Protein AF-A0A1E7IPR7-F1 (afdb_monomer)

Structure (mmCIF, N/CA/C/O backbone):
data_AF-A0A1E7IPR7-F1
#
_entry.id   AF-A0A1E7IPR7-F1
#
loop_
_atom_site.group_PDB
_atom_site.id
_atom_site.type_symbol
_atom_site.label_atom_id
_atom_site.label_alt_id
_atom_site.label_comp_id
_atom_site.label_asym_id
_atom_site.label_entity_id
_atom_site.label_seq_id
_atom_site.pdbx_PDB_ins_code
_atom_site.Cartn_x
_atom_site.Cartn_y
_atom_site.Cartn_z
_atom_site.occupancy
_atom_site.B_iso_or_equiv
_atom_site.auth_seq_id
_atom_site.auth_comp_id
_atom_site.auth_asym_id
_atom_site.auth_atom_id
_atom_site.pdbx_PDB_model_num
ATOM 1 N N . MET A 1 1 ? -16.892 39.014 16.960 1.00 65.69 1 MET A N 1
ATOM 2 C CA . MET A 1 1 ? -17.198 37.972 15.958 1.00 65.69 1 MET A CA 1
ATOM 3 C C . MET A 1 1 ? -18.527 38.334 15.317 1.00 65.69 1 MET A C 1
ATOM 5 O O . MET A 1 1 ? -19.506 38.449 16.044 1.00 65.69 1 MET A O 1
ATOM 9 N N . VAL A 1 2 ? -18.553 38.626 14.016 1.00 65.31 2 VAL A N 1
ATOM 10 C CA . VAL A 1 2 ? -19.806 38.917 13.301 1.00 65.31 2 VAL A CA 1
ATOM 11 C C . VAL A 1 2 ? -20.315 37.590 12.763 1.00 65.31 2 VAL A C 1
ATOM 13 O O . VAL A 1 2 ? -19.722 37.024 11.855 1.00 65.31 2 VAL A O 1
ATOM 16 N N . MET A 1 3 ? -21.363 37.053 13.383 1.00 77.88 3 MET A N 1
ATOM 17 C CA . MET A 1 3 ? -21.917 35.766 12.975 1.00 77.88 3 MET A CA 1
ATOM 18 C C . MET A 1 3 ? -22.924 35.971 11.846 1.00 77.88 3 MET A C 1
ATOM 20 O O . MET A 1 3 ? -23.847 36.778 11.974 1.00 77.88 3 MET A O 1
ATOM 24 N N . ASP A 1 4 ? -22.769 35.212 10.764 1.00 82.50 4 ASP A N 1
ATOM 25 C CA . ASP A 1 4 ? -23.758 35.172 9.694 1.00 82.50 4 ASP A CA 1
ATOM 26 C C . ASP A 1 4 ? -25.122 34.681 10.242 1.00 82.50 4 ASP A C 1
ATOM 28 O O . ASP A 1 4 ? -25.177 33.633 10.905 1.00 82.50 4 ASP A O 1
ATOM 32 N N . PRO A 1 5 ? -26.234 35.407 9.999 1.00 86.31 5 PRO A N 1
ATOM 33 C CA . PRO A 1 5 ? -27.552 35.034 10.511 1.00 86.31 5 PRO A CA 1
ATOM 34 C C . PRO A 1 5 ? -28.025 33.644 10.069 1.00 86.31 5 PRO A C 1
ATOM 36 O O . PRO A 1 5 ? -28.728 32.972 10.827 1.00 86.31 5 PRO A O 1
ATOM 39 N N . VAL A 1 6 ? -27.641 33.181 8.874 1.00 86.56 6 VAL A N 1
ATOM 40 C CA . VAL A 1 6 ? -28.023 31.855 8.368 1.00 86.56 6 VAL A CA 1
ATOM 41 C C . VAL A 1 6 ? -27.308 30.771 9.164 1.00 86.56 6 VAL A C 1
ATOM 43 O O . VAL A 1 6 ? -27.950 29.815 9.607 1.00 86.56 6 VAL A O 1
ATOM 46 N N . THR A 1 7 ? -26.009 30.929 9.410 1.00 84.62 7 THR A N 1
ATOM 47 C CA . THR A 1 7 ? -25.239 29.980 10.229 1.00 84.62 7 THR A CA 1
ATOM 48 C C . THR A 1 7 ? -25.727 29.968 11.678 1.00 84.62 7 THR A C 1
ATOM 50 O O . THR A 1 7 ? -25.855 28.895 12.269 1.00 84.62 7 THR A O 1
ATOM 53 N N . MET A 1 8 ? -26.090 31.129 12.238 1.00 86.25 8 MET A N 1
ATOM 54 C CA . MET A 1 8 ? -26.680 31.207 13.581 1.00 86.25 8 MET A CA 1
ATOM 55 C C . MET A 1 8 ? -28.024 30.491 13.700 1.00 86.25 8 MET A C 1
ATOM 57 O O . MET A 1 8 ? -28.268 29.840 14.721 1.00 86.25 8 MET A O 1
ATOM 61 N N . ASN A 1 9 ? -28.894 30.632 12.697 1.00 88.44 9 ASN A N 1
ATOM 62 C CA . ASN A 1 9 ? -30.195 29.968 12.686 1.00 88.44 9 ASN A CA 1
ATOM 63 C C . ASN A 1 9 ? -30.024 28.455 12.560 1.00 88.44 9 ASN A C 1
ATOM 65 O O . ASN A 1 9 ? -30.571 27.728 13.377 1.00 88.44 9 ASN A O 1
ATOM 69 N N . LYS A 1 10 ? -29.158 27.981 11.656 1.00 88.62 10 LYS A N 1
ATOM 70 C CA . LYS A 1 10 ? -28.860 26.545 11.530 1.00 88.62 10 LYS A CA 1
ATOM 71 C C . LYS A 1 10 ? -28.293 25.945 12.814 1.00 88.62 10 LYS A C 1
ATOM 73 O O . LYS A 1 10 ? -28.780 24.919 13.268 1.00 88.62 10 LYS A O 1
ATOM 78 N N . ALA A 1 11 ? -27.313 26.605 13.434 1.00 89.12 11 ALA A N 1
ATOM 79 C CA . ALA A 1 11 ? -26.755 26.145 14.705 1.00 89.12 11 ALA A CA 1
ATOM 80 C C . ALA A 1 11 ? -27.813 26.095 15.823 1.00 89.12 11 ALA A C 1
ATOM 82 O O . ALA A 1 11 ? -27.733 25.250 16.708 1.00 89.12 11 ALA A O 1
ATOM 83 N N . ARG A 1 12 ? -28.808 26.996 15.793 1.00 89.19 12 ARG A N 1
ATOM 84 C CA . ARG A 1 12 ? -29.930 26.991 16.742 1.00 89.19 12 ARG A CA 1
ATOM 85 C C . ARG A 1 12 ? -30.899 25.846 16.464 1.00 89.19 12 ARG A C 1
ATOM 87 O O . ARG A 1 12 ? -31.301 25.164 17.399 1.00 89.19 12 ARG A O 1
ATOM 94 N N . ASP A 1 13 ? -31.266 25.657 15.205 1.00 90.94 13 ASP A N 1
ATOM 95 C CA . ASP A 1 13 ? -32.240 24.648 14.793 1.00 90.94 13 ASP A CA 1
ATOM 96 C C . ASP A 1 13 ? -31.689 23.225 15.015 1.00 90.94 13 ASP A C 1
ATOM 98 O O . ASP A 1 13 ? -32.444 22.306 15.317 1.00 90.94 13 ASP A O 1
ATOM 102 N N . GLU A 1 14 ? -30.365 23.063 14.960 1.00 92.25 14 GLU A N 1
ATOM 103 C CA . GLU A 1 14 ? -29.656 21.805 15.221 1.00 92.25 14 GLU A CA 1
ATOM 104 C C . GLU A 1 14 ? -29.137 21.676 16.668 1.00 92.25 14 GLU A C 1
ATOM 106 O O . GLU A 1 14 ? -28.481 20.691 16.990 1.00 92.25 14 GLU A O 1
ATOM 111 N N . ALA A 1 15 ? -29.410 22.634 17.566 1.00 86.69 15 ALA A N 1
ATOM 112 C CA . ALA A 1 15 ? -28.770 22.695 18.888 1.00 86.69 15 ALA A CA 1
ATOM 113 C C . ALA A 1 15 ? -28.930 21.404 19.718 1.00 86.69 15 ALA A C 1
ATOM 115 O O . ALA A 1 15 ? -28.017 21.023 20.444 1.00 86.69 15 ALA A O 1
ATOM 116 N N . GLY A 1 16 ? -30.069 20.716 19.584 1.00 88.12 16 GLY A N 1
ATOM 117 C CA . GLY A 1 16 ? -30.340 19.455 20.282 1.00 88.12 16 GLY A CA 1
ATOM 118 C C . GLY A 1 16 ? -29.656 18.217 19.688 1.00 88.12 16 GLY A C 1
ATOM 119 O O . GLY A 1 16 ? -29.731 17.154 20.295 1.00 88.12 16 GLY A O 1
ATOM 120 N N . ALA A 1 17 ? -29.020 18.328 18.519 1.00 92.25 17 ALA A N 1
ATOM 121 C CA . ALA A 1 17 ? -28.350 17.218 17.837 1.00 92.25 17 ALA A CA 1
ATOM 122 C C . ALA A 1 17 ? -26.850 17.115 18.161 1.00 92.25 17 ALA A C 1
ATOM 124 O O . ALA A 1 17 ? -26.214 16.130 17.788 1.00 92.25 17 ALA A O 1
ATOM 125 N N . TYR A 1 18 ? -26.278 18.117 18.833 1.00 93.62 1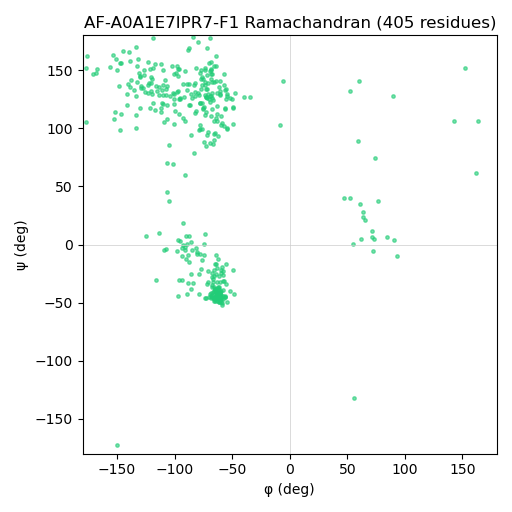8 TYR A N 1
ATOM 126 C CA . TYR A 1 18 ? -24.867 18.126 19.210 1.00 93.62 18 TYR A CA 1
ATOM 127 C C . TYR A 1 18 ? -24.656 17.427 20.566 1.00 93.62 18 TYR A C 1
ATOM 129 O O . TYR A 1 18 ? -25.178 17.883 21.582 1.00 93.62 18 TYR A O 1
ATOM 137 N N . ASP A 1 19 ? -23.856 16.357 20.602 1.00 95.00 19 ASP A N 1
ATOM 138 C CA . ASP A 1 19 ? -23.348 15.750 21.849 1.00 95.00 19 ASP A CA 1
ATOM 139 C C . ASP A 1 19 ? -21.905 16.222 22.049 1.00 95.00 19 ASP A C 1
ATOM 141 O O . ASP A 1 19 ? -20.990 15.780 21.351 1.00 95.00 19 ASP A O 1
ATOM 145 N N . PHE A 1 20 ? -21.709 17.169 22.964 1.00 94.94 20 PHE A N 1
ATOM 146 C CA . PHE A 1 20 ? -20.385 17.662 23.328 1.00 94.94 20 PHE A CA 1
ATOM 147 C C . PHE A 1 20 ? -19.809 16.825 24.469 1.00 94.94 20 PHE A C 1
ATOM 149 O O . PHE A 1 20 ? -20.476 16.597 25.479 1.00 94.94 20 PHE A O 1
ATOM 156 N N . ARG A 1 21 ? -18.551 16.405 24.329 1.00 94.94 21 ARG A N 1
ATOM 157 C CA . ARG A 1 21 ? -17.808 15.676 25.361 1.00 94.94 21 ARG A CA 1
ATOM 158 C C . ARG A 1 21 ? -16.448 16.302 25.587 1.00 94.94 21 ARG A C 1
ATOM 160 O O . ARG A 1 21 ? -15.809 16.779 24.650 1.00 94.94 21 ARG A O 1
ATOM 167 N N . LYS A 1 22 ? -15.993 16.287 26.831 1.00 94.06 22 LYS A N 1
ATOM 168 C CA . LYS A 1 22 ? -14.673 16.785 27.200 1.00 94.06 22 LYS A CA 1
ATOM 169 C C . LYS A 1 22 ? -13.639 15.683 26.990 1.00 94.06 22 LYS A C 1
ATOM 171 O O . LYS A 1 22 ? -13.805 14.574 27.489 1.00 94.06 22 LYS A O 1
ATOM 176 N N . ILE A 1 23 ? -12.588 15.991 26.232 1.00 91.56 23 ILE A N 1
ATOM 177 C CA . ILE A 1 23 ? -11.465 15.075 25.982 1.00 91.56 23 ILE A CA 1
ATOM 178 C C . ILE A 1 23 ? -10.312 15.402 26.940 1.00 91.56 23 ILE A C 1
ATOM 180 O O . ILE A 1 23 ? -9.688 14.513 27.518 1.00 91.56 23 ILE A O 1
ATOM 184 N N . SER A 1 24 ? -10.011 16.693 27.094 1.00 90.31 24 SER A N 1
ATOM 185 C CA . SER A 1 24 ? -8.997 17.212 28.013 1.00 90.31 24 SER A CA 1
ATOM 186 C C . SER A 1 24 ? -9.387 18.616 28.487 1.00 90.31 24 SER A C 1
ATOM 188 O O . SER A 1 24 ? -10.493 19.079 28.213 1.00 90.31 24 SER A O 1
ATOM 190 N N . LYS A 1 25 ? -8.502 19.306 29.221 1.00 89.00 25 LYS A N 1
ATOM 191 C CA . LYS A 1 25 ? -8.751 20.667 29.730 1.00 89.00 25 LYS A CA 1
ATOM 192 C C . LYS A 1 25 ? -9.212 21.636 28.632 1.00 89.00 25 LYS A C 1
ATOM 194 O O . LYS A 1 25 ? -10.132 22.407 28.865 1.00 89.00 25 LYS A O 1
ATOM 199 N N . ASP A 1 26 ? -8.605 21.505 27.455 1.00 91.38 26 ASP A N 1
ATOM 200 C CA . ASP A 1 26 ? -8.669 22.470 26.355 1.00 91.38 26 ASP A CA 1
ATOM 201 C C . ASP A 1 26 ? -9.162 21.828 25.040 1.00 91.38 26 ASP A C 1
ATOM 203 O O . ASP A 1 26 ? -9.107 22.442 23.975 1.00 91.38 26 ASP A O 1
ATOM 207 N N . HIS A 1 27 ? -9.597 20.561 25.088 1.00 91.00 27 HIS A N 1
ATOM 208 C CA . HIS A 1 27 ? -10.048 19.801 23.919 1.00 91.00 27 HIS A CA 1
ATOM 209 C C . HIS A 1 27 ? -11.411 19.168 24.171 1.00 91.00 27 HIS A C 1
ATOM 211 O O . HIS A 1 27 ? -11.637 18.507 25.189 1.00 91.00 27 HIS A O 1
ATOM 217 N N . TYR A 1 28 ? -12.286 19.298 23.184 1.00 94.06 28 TYR A N 1
ATOM 218 C CA . TYR A 1 28 ? -13.659 18.825 23.235 1.00 94.06 28 TYR A CA 1
ATOM 219 C C . TYR A 1 28 ? -13.988 18.059 21.956 1.00 94.06 28 TYR A C 1
ATOM 221 O O . TYR A 1 28 ? -13.593 18.458 20.863 1.00 94.06 28 TYR A O 1
ATOM 229 N N . ALA A 1 29 ? -14.720 16.960 22.079 1.00 93.12 29 ALA A N 1
ATOM 230 C CA . ALA A 1 29 ? -15.332 16.274 20.952 1.00 93.12 29 ALA A CA 1
ATOM 231 C C . ALA A 1 29 ? -16.753 16.810 20.782 1.00 93.12 29 ALA A C 1
ATOM 233 O O . ALA A 1 29 ? -17.479 16.971 21.763 1.00 93.12 29 ALA A O 1
ATOM 234 N N . VAL A 1 30 ? -17.169 17.051 19.545 1.00 94.44 30 VAL A N 1
ATOM 235 C CA . VAL A 1 30 ? -18.575 17.262 19.206 1.00 94.44 30 VAL A CA 1
ATOM 236 C C . VAL A 1 30 ? -19.011 16.188 18.228 1.00 94.44 30 VAL A C 1
ATOM 238 O O . VAL A 1 30 ? -18.442 16.041 17.143 1.00 94.44 30 VAL A O 1
ATOM 241 N N . TYR A 1 31 ? -20.032 15.437 18.619 1.00 92.81 31 TYR A N 1
ATOM 242 C CA . TYR A 1 31 ? -20.708 14.491 17.749 1.00 92.81 31 TYR A CA 1
ATOM 243 C C . TYR A 1 31 ? -21.925 15.183 17.153 1.00 92.81 31 TYR A C 1
ATOM 245 O O . TYR A 1 31 ? -22.746 15.751 17.874 1.00 92.81 31 TYR A O 1
ATOM 253 N N . HIS A 1 32 ? -22.013 15.158 15.831 1.00 92.38 32 HIS A N 1
ATOM 254 C CA . HIS A 1 32 ? -23.139 15.692 15.085 1.00 92.38 32 HIS A CA 1
ATOM 255 C C . HIS A 1 32 ? -23.413 14.752 13.915 1.00 92.38 32 HIS A C 1
ATOM 257 O O . HIS A 1 32 ? -22.536 14.515 13.077 1.00 92.38 32 HIS A O 1
ATOM 263 N N . ASP A 1 33 ? -24.619 14.190 13.879 1.00 89.56 33 ASP A N 1
ATOM 264 C CA . ASP A 1 33 ? -24.975 13.075 13.001 1.00 89.56 33 ASP A CA 1
ATOM 265 C C . ASP A 1 33 ? -24.031 11.866 13.199 1.00 89.56 33 ASP A C 1
ATOM 267 O O . ASP A 1 33 ? -23.755 11.441 14.318 1.00 89.56 33 ASP A O 1
ATOM 271 N N . SER A 1 34 ? -23.519 11.293 12.106 1.00 88.62 34 SER A N 1
ATOM 272 C CA . SER A 1 34 ? -22.551 10.191 12.104 1.00 88.62 34 SER A CA 1
ATOM 273 C C . SER A 1 34 ? -21.094 10.673 12.040 1.00 88.62 34 SER A C 1
ATOM 275 O O . SER A 1 34 ? -20.222 9.924 11.589 1.00 88.62 34 SER A O 1
ATOM 277 N N . LYS A 1 35 ? -20.832 11.943 12.366 1.00 89.88 35 LYS A N 1
ATOM 278 C CA . LYS A 1 35 ? -19.504 12.561 12.299 1.00 89.88 35 LYS A CA 1
ATOM 279 C C . LYS A 1 35 ? -19.093 13.087 13.667 1.00 89.88 35 LYS A C 1
ATOM 281 O O . LYS A 1 35 ? -19.924 13.490 14.477 1.00 89.88 35 LYS A O 1
ATOM 286 N N . MET A 1 36 ? -17.788 13.096 13.889 1.00 91.19 36 MET A N 1
ATOM 287 C CA . MET A 1 36 ? -17.164 13.657 15.076 1.00 91.19 36 MET A CA 1
ATOM 288 C C . MET A 1 36 ? -16.160 14.719 14.639 1.00 91.19 36 MET A C 1
ATOM 290 O O . MET A 1 36 ? -15.434 14.530 13.659 1.00 91.19 36 MET A O 1
ATOM 294 N N . TYR A 1 37 ? -16.160 15.839 15.351 1.00 91.44 37 TYR A N 1
ATOM 295 C CA . TYR A 1 37 ? -15.231 16.943 15.157 1.00 91.44 37 TYR A CA 1
ATOM 296 C C . TYR A 1 37 ? -14.550 17.269 16.484 1.00 91.44 37 TYR A C 1
ATOM 298 O O . TYR A 1 37 ? -15.151 17.119 17.548 1.00 91.44 37 TYR A O 1
ATOM 306 N N . VAL A 1 38 ? -13.315 17.755 16.421 1.00 91.50 38 VAL A N 1
ATOM 307 C CA . VAL A 1 38 ? -12.568 18.203 17.597 1.00 91.50 38 VAL A CA 1
ATOM 308 C C . VAL A 1 38 ? -12.613 19.721 17.672 1.00 91.50 38 VAL A C 1
ATOM 310 O O . VAL A 1 38 ? -12.350 20.412 16.687 1.00 91.50 38 VAL A O 1
ATOM 313 N N . ILE A 1 39 ? -12.956 20.239 18.844 1.00 92.31 39 ILE A N 1
ATOM 314 C CA . ILE A 1 39 ? -12.901 21.652 19.196 1.00 92.31 39 ILE A CA 1
ATOM 315 C C . ILE A 1 39 ? -11.738 21.854 20.160 1.00 92.31 39 ILE A C 1
ATOM 317 O O . ILE A 1 39 ? -11.570 21.085 21.104 1.00 92.31 39 ILE A O 1
ATOM 321 N N . ILE A 1 40 ? -10.936 22.883 19.911 1.00 90.75 40 ILE A N 1
ATOM 322 C CA . ILE A 1 40 ? -9.767 23.218 20.726 1.00 90.75 40 ILE A CA 1
ATOM 323 C C . ILE A 1 40 ? -9.925 24.648 21.219 1.00 90.75 40 ILE A C 1
ATOM 325 O O . ILE A 1 40 ? -10.172 25.543 20.409 1.00 90.75 40 ILE A O 1
ATOM 329 N N . GLU A 1 41 ? -9.745 24.860 22.515 1.00 89.56 41 GLU A N 1
ATOM 330 C CA . GLU A 1 41 ? -9.713 26.175 23.147 1.00 89.56 41 GLU A CA 1
ATOM 331 C C . GLU A 1 41 ? -8.297 26.462 23.656 1.00 89.56 41 GLU A C 1
ATOM 333 O O . GLU A 1 41 ? -7.806 25.782 24.545 1.00 89.56 41 GLU A O 1
ATOM 338 N N . ARG A 1 42 ? -7.605 27.452 23.090 1.00 85.62 42 ARG A N 1
ATOM 339 C CA . ARG A 1 42 ? -6.236 27.809 23.495 1.00 85.62 42 ARG A CA 1
ATOM 340 C C . ARG A 1 42 ? -6.067 29.321 23.464 1.00 85.62 42 ARG A C 1
ATOM 342 O O . ARG A 1 42 ? -6.423 29.960 22.477 1.00 85.62 42 ARG A O 1
ATOM 349 N N . ASP A 1 43 ? -5.552 29.894 24.550 1.00 86.75 43 ASP A N 1
ATOM 350 C CA . ASP A 1 43 ? -5.287 31.335 24.689 1.00 86.75 43 ASP A CA 1
ATOM 351 C C . ASP A 1 43 ? -6.507 32.224 24.365 1.00 86.75 43 ASP A C 1
ATOM 353 O O . ASP A 1 43 ? -6.400 33.253 23.694 1.00 86.75 43 ASP A O 1
ATOM 357 N N . GLY A 1 44 ? -7.701 31.791 24.790 1.00 83.19 44 GLY A N 1
ATOM 358 C CA . GLY A 1 44 ? -8.965 32.488 24.524 1.00 83.19 44 GLY A CA 1
ATOM 359 C C . GLY A 1 44 ? -9.440 32.419 23.066 1.00 83.19 44 GLY A C 1
ATOM 360 O O . GLY A 1 44 ? -10.352 33.151 22.678 1.00 83.19 44 GLY A O 1
ATOM 361 N N . LYS A 1 45 ? -8.830 31.561 22.238 1.00 83.44 45 LYS A N 1
ATOM 362 C CA . LYS A 1 45 ? -9.249 31.278 20.860 1.00 83.44 45 LYS A CA 1
ATOM 363 C C . LYS A 1 45 ? -9.846 29.883 20.777 1.00 83.44 45 LYS A C 1
ATOM 365 O O . LYS A 1 45 ? -9.321 28.953 21.377 1.00 83.44 45 LYS A O 1
ATOM 370 N N . ILE A 1 46 ? -10.896 29.733 19.973 1.00 85.88 46 ILE A N 1
ATOM 371 C CA . ILE A 1 46 ? -11.578 28.453 19.766 1.00 85.88 46 ILE A CA 1
ATOM 372 C C . ILE A 1 46 ? -11.491 28.069 18.283 1.00 85.88 46 ILE A C 1
ATOM 374 O O . ILE A 1 46 ? -11.796 28.886 17.410 1.00 85.88 46 ILE A O 1
ATOM 378 N N . GLY A 1 47 ? -11.065 26.839 17.996 1.00 87.00 47 GLY A N 1
ATOM 379 C CA . GLY A 1 47 ? -10.994 26.248 16.654 1.00 87.00 47 GLY A CA 1
ATOM 380 C C . GLY A 1 47 ? -11.797 24.949 16.565 1.00 87.00 47 GLY A C 1
ATOM 381 O O . GLY A 1 47 ? -12.044 24.315 17.584 1.00 87.00 47 GLY A O 1
ATOM 382 N N . CYS A 1 48 ? -12.225 24.550 15.363 1.00 89.50 48 CYS A N 1
ATOM 383 C CA . CYS A 1 48 ? -12.983 23.313 15.129 1.00 89.50 48 CYS A CA 1
ATOM 384 C C . CYS A 1 48 ? -12.428 22.572 13.912 1.00 89.50 48 CYS A C 1
ATOM 386 O O . CYS A 1 48 ? -12.279 23.185 12.867 1.00 89.50 48 CYS A O 1
ATOM 388 N N . SER A 1 49 ? -12.199 21.263 14.012 1.00 87.56 49 SER A N 1
ATOM 389 C CA . SER A 1 49 ? -11.566 20.432 12.977 1.00 87.56 49 SER A CA 1
ATOM 390 C C . SER A 1 49 ? -12.439 20.114 11.753 1.00 87.56 49 SER A C 1
ATOM 392 O O . SER A 1 49 ? -12.092 19.226 10.976 1.00 87.56 49 SER A O 1
ATOM 394 N N . CYS A 1 50 ? -13.612 20.730 11.598 1.00 86.69 50 CYS A N 1
ATOM 395 C CA . CYS A 1 50 ? -14.418 20.523 10.396 1.00 86.69 50 CYS A CA 1
ATOM 396 C C . CYS A 1 50 ? -13.731 21.151 9.175 1.00 86.69 50 CYS A C 1
ATOM 398 O O . CYS A 1 50 ? -13.069 22.176 9.318 1.00 86.69 50 CYS A O 1
ATOM 400 N N . ASP A 1 51 ? -13.962 20.584 7.984 1.00 68.81 51 ASP A N 1
ATOM 401 C CA . ASP A 1 51 ? -13.368 21.022 6.703 1.00 68.81 51 ASP A CA 1
ATOM 402 C C . ASP A 1 51 ? -13.480 22.540 6.439 1.00 68.81 51 ASP A C 1
ATOM 404 O O . ASP A 1 51 ? -12.697 23.102 5.677 1.00 68.81 51 ASP A O 1
ATOM 408 N N . ASP A 1 52 ? -14.429 23.215 7.096 1.00 58.62 52 ASP A N 1
ATOM 409 C CA . ASP A 1 52 ? -14.651 24.653 6.984 1.00 58.62 52 ASP A CA 1
ATOM 410 C C . ASP A 1 52 ? -13.713 25.543 7.830 1.00 58.62 52 ASP A C 1
ATOM 412 O O . ASP A 1 52 ? -13.762 26.759 7.640 1.00 58.62 52 ASP A O 1
ATOM 416 N N . MET A 1 53 ? -12.865 25.035 8.744 1.00 54.75 53 MET A N 1
ATOM 417 C CA . MET A 1 53 ? -12.057 25.908 9.624 1.00 54.75 53 MET A CA 1
ATOM 418 C C . MET A 1 53 ? -10.725 25.298 10.116 1.00 54.75 53 MET A C 1
ATOM 420 O O . MET A 1 53 ? -10.681 24.531 11.067 1.00 54.75 53 MET A O 1
ATOM 424 N N . THR A 1 54 ? -9.600 25.779 9.591 1.00 49.75 54 THR A N 1
ATOM 425 C CA . THR A 1 54 ? -8.364 25.964 10.375 1.00 49.75 54 THR A CA 1
ATOM 426 C C . THR A 1 54 ? -8.466 27.285 11.147 1.00 49.75 54 THR A C 1
ATOM 428 O O . THR A 1 54 ? -9.189 28.193 10.736 1.00 49.75 54 THR A O 1
ATOM 431 N N . PHE A 1 55 ? -7.789 27.396 12.294 1.00 49.91 55 PHE A N 1
ATOM 432 C CA . PHE A 1 55 ? -7.793 28.584 13.155 1.00 49.91 55 PHE A CA 1
ATOM 433 C C . PHE A 1 55 ? -7.747 29.909 12.361 1.00 49.91 55 PHE A C 1
ATOM 435 O O . PHE A 1 55 ? -6.815 30.148 11.601 1.00 49.91 55 PHE A O 1
ATOM 442 N N . ASN A 1 56 ? -8.703 30.805 12.643 1.00 48.00 56 ASN A N 1
ATOM 443 C CA . ASN A 1 56 ? -8.630 32.240 12.343 1.00 48.00 56 ASN A CA 1
ATOM 444 C C . ASN A 1 56 ? -8.800 32.656 10.857 1.00 48.00 56 ASN A C 1
ATOM 446 O O . ASN A 1 56 ? -7.857 33.122 10.217 1.00 48.00 56 ASN A O 1
ATOM 450 N N . ARG A 1 57 ? -10.030 32.609 10.315 1.00 52.91 57 ARG A N 1
ATOM 451 C CA . ARG A 1 57 ? -10.366 33.427 9.133 1.00 52.91 57 ARG A CA 1
ATOM 452 C C . ARG A 1 57 ? -10.502 34.901 9.526 1.00 52.91 57 ARG A C 1
ATOM 454 O O . ARG A 1 57 ? -11.196 35.232 10.485 1.00 52.91 57 ARG A O 1
ATOM 461 N N . MET A 1 58 ? -9.887 35.795 8.747 1.00 50.38 58 MET A N 1
ATOM 462 C CA . MET A 1 58 ? -9.985 37.252 8.940 1.00 50.38 58 MET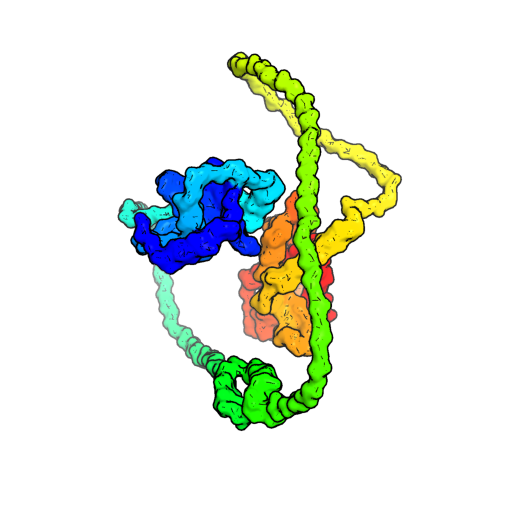 A CA 1
ATOM 463 C C . MET A 1 58 ? -11.403 37.810 8.717 1.00 50.38 58 MET A C 1
ATOM 465 O O . MET A 1 58 ? -11.689 38.924 9.145 1.00 50.38 58 MET A O 1
ATOM 469 N N . ASP A 1 59 ? -12.293 37.055 8.064 1.00 64.19 59 ASP A N 1
ATOM 470 C CA . ASP A 1 59 ? -13.665 37.480 7.746 1.00 64.19 59 ASP A CA 1
ATOM 471 C C . ASP A 1 59 ? -14.649 37.345 8.925 1.00 64.19 59 ASP A C 1
ATOM 473 O O . ASP A 1 59 ? -15.791 37.793 8.834 1.00 64.19 59 ASP A O 1
ATOM 477 N N . GLY A 1 60 ? -14.216 36.755 10.047 1.00 65.75 60 GLY A N 1
ATOM 478 C CA . GLY A 1 60 ? -15.046 36.566 11.236 1.00 65.75 60 GLY A CA 1
ATOM 479 C C . GLY A 1 60 ? -16.140 35.504 11.091 1.00 65.75 60 GLY A C 1
ATOM 480 O O . GLY A 1 60 ? -16.940 35.355 12.019 1.00 65.75 60 GLY A O 1
ATOM 481 N N . SER A 1 61 ? -16.170 34.765 9.976 1.00 75.19 61 SER A N 1
ATOM 482 C CA . SER A 1 61 ? -17.072 33.631 9.785 1.00 75.19 61 SER A CA 1
ATOM 483 C C . SER A 1 61 ? -16.645 32.454 10.668 1.00 75.19 61 SER A C 1
ATOM 485 O O . SER A 1 61 ? -15.460 32.172 10.839 1.00 75.19 61 SER A O 1
ATOM 487 N N . VAL A 1 62 ? -17.620 31.778 11.276 1.00 83.56 62 VAL A N 1
ATOM 488 C CA . VAL A 1 62 ? -17.397 30.592 12.113 1.00 83.56 62 VAL A CA 1
ATOM 489 C C . VAL A 1 62 ? -18.326 29.467 11.706 1.00 83.56 62 VAL A C 1
ATOM 491 O O . VAL A 1 62 ? -19.460 29.710 11.295 1.00 83.56 62 VAL A O 1
ATOM 494 N N . CYS A 1 63 ? -17.858 28.225 11.837 1.00 87.56 63 CYS A N 1
ATOM 495 C CA . CYS A 1 63 ? -18.696 27.064 11.580 1.00 87.56 63 CYS A CA 1
ATOM 496 C C . CYS A 1 63 ? -19.799 26.933 12.645 1.00 87.56 63 CYS A C 1
ATOM 498 O O . CYS A 1 63 ? -19.675 27.403 13.780 1.00 87.56 63 CYS A O 1
ATOM 500 N N . LYS A 1 64 ? -20.881 26.236 12.289 1.00 91.00 64 LYS A N 1
ATOM 501 C CA . LYS A 1 64 ? -22.021 25.994 13.185 1.00 91.00 64 LYS A CA 1
ATOM 502 C C . LYS A 1 64 ? -21.636 25.295 14.497 1.00 91.00 64 LYS A C 1
ATOM 504 O O . LYS A 1 64 ? -22.223 25.608 15.526 1.00 91.00 64 LYS A O 1
ATOM 509 N N . HIS A 1 65 ? -20.607 24.440 14.482 1.00 91.50 65 HIS A N 1
ATOM 510 C CA . HIS A 1 65 ? -20.100 23.754 15.675 1.00 91.50 65 HIS A CA 1
ATOM 511 C C . HIS A 1 65 ? -19.549 24.736 16.713 1.00 91.50 65 HIS A C 1
ATOM 513 O O . HIS A 1 65 ? -19.867 24.615 17.890 1.00 91.50 65 HIS A O 1
ATOM 519 N N . LEU A 1 66 ? -18.776 25.742 16.283 1.00 90.44 66 LEU A N 1
ATOM 520 C CA . LEU A 1 66 ? -18.243 26.774 17.178 1.00 90.44 66 LEU A CA 1
ATOM 521 C C . LEU A 1 66 ? -19.348 27.671 17.732 1.00 90.44 66 LEU A C 1
ATOM 523 O O . LEU A 1 66 ? -19.305 28.043 18.902 1.00 90.44 66 LEU A O 1
ATOM 527 N N . ILE A 1 67 ? -20.365 27.983 16.922 1.00 89.06 67 ILE A N 1
ATOM 528 C CA . ILE A 1 67 ? -21.533 28.739 17.393 1.00 89.06 67 ILE A CA 1
ATOM 529 C C . ILE A 1 67 ? -22.282 27.938 18.461 1.00 89.06 67 ILE A C 1
ATOM 531 O O . ILE A 1 67 ? -22.578 28.483 19.523 1.00 89.06 67 ILE A O 1
ATOM 535 N N . ALA A 1 68 ? -22.561 26.658 18.203 1.00 91.12 68 ALA A N 1
ATOM 536 C CA . ALA A 1 68 ? -23.214 25.773 19.162 1.00 91.12 68 ALA A CA 1
ATOM 537 C C . ALA A 1 68 ? -22.392 25.637 20.456 1.00 91.12 68 ALA A C 1
ATOM 539 O O . ALA A 1 68 ? -22.940 25.815 21.540 1.00 91.12 68 ALA A O 1
ATOM 540 N N . PHE A 1 69 ? -21.076 25.441 20.339 1.00 91.94 69 PHE A N 1
ATOM 541 C CA . PHE A 1 69 ? -20.150 25.348 21.468 1.00 91.94 69 PHE A CA 1
ATOM 542 C C . PHE A 1 69 ? -20.122 26.632 22.312 1.00 91.94 69 PHE A C 1
ATOM 544 O O . PHE A 1 69 ? -20.275 26.581 23.526 1.00 91.94 69 PHE A O 1
ATOM 551 N N . SER A 1 70 ? -20.026 27.805 21.675 1.00 89.25 70 SER A N 1
ATOM 552 C CA . SER A 1 70 ? -19.996 29.110 22.362 1.00 89.25 70 SER A CA 1
ATOM 553 C C . SER A 1 70 ? -21.282 29.461 23.123 1.00 89.25 70 SER A C 1
ATOM 555 O O . SER A 1 70 ? -21.279 30.363 23.957 1.00 89.25 70 SER A O 1
ATOM 557 N N . ARG A 1 71 ? -22.393 28.776 22.824 1.00 88.00 71 ARG A N 1
ATOM 558 C CA . ARG A 1 71 ? -23.698 28.971 23.474 1.00 88.00 71 ARG A CA 1
ATOM 559 C C . ARG A 1 71 ? -23.933 28.029 24.649 1.00 88.00 71 ARG A C 1
ATOM 561 O O . ARG A 1 71 ? -24.980 28.136 25.291 1.00 88.00 71 ARG A O 1
ATOM 568 N N . LEU A 1 72 ? -23.009 27.111 24.924 1.00 85.62 72 LEU A N 1
ATOM 569 C CA . LEU A 1 72 ? -23.090 26.252 26.096 1.00 85.62 72 LEU A CA 1
ATOM 570 C C . LEU A 1 72 ? -22.986 27.129 27.348 1.00 85.62 72 LEU A C 1
ATOM 572 O O . LEU A 1 72 ? -21.949 27.708 27.648 1.00 85.62 72 LEU A O 1
ATOM 576 N N . MET A 1 73 ? -24.108 27.255 28.056 1.00 71.69 73 MET A N 1
ATOM 577 C CA . MET A 1 73 ? -24.209 28.035 29.296 1.00 71.69 73 MET A CA 1
ATOM 578 C C . MET A 1 73 ? -23.580 27.314 30.494 1.00 71.69 73 MET A C 1
ATOM 580 O O . MET A 1 73 ? -23.389 27.915 31.548 1.00 71.69 73 MET A O 1
ATOM 584 N N . SER A 1 74 ? -23.286 26.024 30.345 1.00 79.25 74 SER A N 1
ATOM 585 C CA . SER A 1 74 ? -22.705 25.177 31.379 1.00 79.25 74 SER A CA 1
ATOM 586 C C . SER A 1 74 ? -21.445 24.501 30.844 1.00 79.25 74 SER A C 1
ATOM 588 O O . SER A 1 74 ? -21.395 24.185 29.651 1.00 79.25 74 SER A O 1
ATOM 590 N N . PRO A 1 75 ? -20.434 24.281 31.703 1.00 80.75 75 PRO A N 1
ATOM 591 C CA . PRO A 1 75 ? -19.259 23.512 31.327 1.00 80.75 75 PRO A CA 1
ATOM 592 C C . PRO A 1 75 ? -19.661 22.111 30.849 1.00 80.75 75 PRO A C 1
ATOM 594 O O . PRO A 1 75 ? -20.652 21.529 31.292 1.00 80.75 75 PRO A O 1
ATOM 597 N N . ILE A 1 76 ? -18.898 21.583 29.893 1.00 86.44 76 ILE A N 1
ATOM 598 C CA . ILE A 1 76 ? -19.085 20.216 29.410 1.00 86.44 76 ILE A CA 1
ATOM 599 C C . ILE A 1 76 ? -18.464 19.280 30.443 1.00 86.44 76 ILE A C 1
ATOM 601 O O . ILE A 1 76 ? -17.248 19.089 30.460 1.00 86.44 76 ILE A O 1
ATOM 605 N N . ASP A 1 77 ? -19.308 18.702 31.291 1.00 81.00 77 ASP A N 1
ATOM 606 C CA . ASP A 1 77 ? -18.873 17.804 32.370 1.00 81.00 77 ASP A CA 1
ATOM 607 C C . ASP A 1 77 ? -18.821 16.332 31.937 1.00 81.00 77 ASP A C 1
ATOM 609 O O . ASP A 1 77 ? -18.258 15.485 32.625 1.00 81.00 77 ASP A O 1
ATOM 613 N N . LYS A 1 78 ? -19.404 16.006 30.779 1.00 89.81 78 LYS A N 1
ATOM 614 C CA . LYS A 1 78 ? -19.398 14.645 30.243 1.00 89.81 78 LYS A CA 1
ATOM 615 C C . LYS A 1 78 ? -18.022 14.331 29.659 1.00 89.81 78 LYS A C 1
ATOM 617 O O . LYS A 1 78 ? -17.710 14.739 28.537 1.00 89.81 78 LYS A O 1
ATOM 622 N N . GLU A 1 79 ? -17.209 13.620 30.429 1.00 89.81 79 GLU A N 1
ATOM 623 C CA . GLU A 1 79 ? -15.937 13.079 29.957 1.00 89.81 79 GLU A CA 1
ATOM 624 C C . GLU A 1 79 ? -16.166 11.979 28.918 1.00 89.81 79 GLU A C 1
ATOM 626 O O . GLU A 1 79 ? -17.162 11.248 28.945 1.00 89.81 79 GLU A O 1
ATOM 631 N N . ILE A 1 80 ? -15.250 11.904 27.960 1.00 90.00 80 ILE A N 1
ATOM 632 C CA . ILE A 1 80 ? -15.180 10.796 27.016 1.00 90.00 80 ILE A CA 1
ATOM 633 C C . ILE A 1 80 ? -14.579 9.568 27.715 1.00 90.00 80 ILE A C 1
ATOM 635 O O . ILE A 1 80 ? -13.686 9.715 28.550 1.00 90.00 80 ILE A O 1
ATOM 639 N N . ASP A 1 81 ? -15.045 8.360 27.393 1.00 90.12 81 ASP A N 1
ATOM 640 C CA . ASP A 1 81 ? -14.445 7.161 27.979 1.00 90.12 81 ASP A CA 1
ATOM 641 C C . ASP A 1 81 ? -13.023 6.911 27.430 1.00 90.12 81 ASP A C 1
ATOM 643 O O . ASP A 1 81 ? -12.650 7.377 26.348 1.00 90.12 81 ASP A O 1
ATOM 647 N N . GLU A 1 82 ? -12.192 6.184 28.182 1.00 82.38 82 GLU A N 1
ATOM 648 C CA . GLU A 1 82 ? -10.787 5.946 27.812 1.00 82.38 82 GLU A CA 1
ATOM 649 C C . GLU A 1 82 ? -10.628 5.130 26.512 1.00 82.38 82 GLU A C 1
ATOM 651 O O . GLU A 1 82 ? -9.630 5.278 25.800 1.00 82.38 82 GLU A O 1
ATOM 656 N N . MET A 1 83 ? -11.616 4.308 26.142 1.00 81.88 83 MET A N 1
ATOM 657 C CA . MET A 1 83 ? -11.592 3.554 24.885 1.00 81.88 83 MET A CA 1
ATOM 658 C C . MET A 1 83 ? -11.844 4.481 23.690 1.00 81.88 83 MET A C 1
ATOM 660 O O . MET A 1 83 ? -11.098 4.442 22.708 1.00 81.88 83 MET A O 1
ATOM 664 N N . GLU A 1 84 ? -12.847 5.350 23.782 1.00 81.12 84 GLU A N 1
ATOM 665 C CA . GLU A 1 84 ? -13.149 6.400 22.810 1.00 81.12 84 GLU A CA 1
ATOM 666 C C . GLU A 1 84 ? -11.972 7.385 22.686 1.00 81.12 84 GLU A C 1
ATOM 668 O O . GLU A 1 84 ? -11.573 7.740 21.575 1.00 81.12 84 GLU A O 1
ATOM 673 N N . LYS A 1 85 ? -11.338 7.760 23.801 1.00 81.38 85 LYS A N 1
ATOM 674 C CA . LYS A 1 85 ? -10.126 8.596 23.825 1.00 81.38 85 LYS A CA 1
ATOM 675 C C . LYS A 1 85 ? -8.950 7.941 23.099 1.00 81.38 85 LYS A C 1
ATOM 677 O O . LYS A 1 85 ? -8.277 8.593 22.299 1.00 81.38 85 LYS A O 1
ATOM 682 N N . SER A 1 86 ? -8.724 6.646 23.324 1.00 73.31 86 SER A N 1
ATOM 683 C CA . SER A 1 86 ? -7.707 5.867 22.607 1.00 73.31 86 SER A CA 1
ATOM 684 C C . SER A 1 86 ? -8.003 5.796 21.104 1.00 73.31 86 SER A C 1
ATOM 686 O O . SER A 1 86 ? -7.108 6.004 20.278 1.00 73.31 86 SER A O 1
ATOM 688 N N . HIS A 1 87 ? -9.273 5.604 20.735 1.00 75.19 87 HIS A N 1
ATOM 689 C CA . HIS A 1 87 ? -9.717 5.615 19.343 1.00 75.19 87 HIS A CA 1
ATOM 690 C C . HIS A 1 87 ? -9.474 6.972 18.668 1.00 75.19 87 HIS A C 1
ATOM 692 O O . HIS A 1 87 ? -8.974 7.009 17.543 1.00 75.19 87 HIS A O 1
ATOM 698 N N . LEU A 1 88 ? -9.740 8.084 19.364 1.00 74.19 88 LEU A N 1
ATOM 699 C CA . LEU A 1 88 ? -9.411 9.434 18.892 1.00 74.19 88 LEU A CA 1
ATOM 700 C C . LEU A 1 88 ? -7.910 9.602 18.642 1.00 74.19 88 LEU A C 1
ATOM 702 O O . LEU A 1 88 ? -7.521 10.141 17.604 1.00 74.19 88 LEU A O 1
ATOM 706 N N . MET A 1 89 ? -7.064 9.104 19.548 1.00 69.31 89 MET A N 1
ATOM 707 C CA . MET A 1 89 ? -5.608 9.174 19.377 1.00 69.31 89 MET A CA 1
ATOM 708 C C . MET A 1 89 ? -5.139 8.403 18.137 1.00 69.31 89 MET A C 1
ATOM 710 O O . MET A 1 89 ? -4.318 8.898 17.366 1.00 69.31 89 MET A O 1
ATOM 714 N N . HIS A 1 90 ? -5.709 7.220 17.899 1.00 65.75 90 HIS A N 1
ATOM 715 C CA . HIS A 1 90 ? -5.289 6.336 16.810 1.00 65.75 90 HIS A CA 1
ATOM 716 C C . HIS A 1 90 ? -5.837 6.758 15.442 1.00 65.75 90 HIS A C 1
ATOM 718 O O . HIS A 1 90 ? -5.107 6.730 14.453 1.00 65.75 90 HIS A O 1
ATOM 724 N N . VAL A 1 91 ? -7.112 7.146 15.360 1.00 62.47 91 VAL A N 1
ATOM 725 C CA . VAL A 1 91 ? -7.779 7.431 14.076 1.00 62.47 91 VAL A CA 1
ATOM 726 C C . VAL A 1 91 ? -7.538 8.860 13.611 1.00 62.47 91 VAL A C 1
ATOM 728 O O . VAL A 1 91 ? -7.346 9.092 12.418 1.00 62.47 91 VAL A O 1
ATOM 731 N N . CYS A 1 92 ? -7.532 9.821 14.534 1.00 61.06 92 CYS A N 1
ATOM 732 C CA . CYS A 1 92 ? -7.363 11.234 14.195 1.00 61.06 92 CYS A CA 1
ATOM 733 C C . CYS A 1 92 ? -5.899 11.686 14.252 1.00 61.06 92 CYS A C 1
ATOM 735 O O . CYS A 1 92 ? -5.622 12.853 13.988 1.00 61.06 92 CYS A O 1
ATOM 737 N N . GLY A 1 93 ? -4.968 10.786 14.597 1.00 58.16 93 GLY A N 1
ATOM 738 C CA . GLY A 1 93 ? -3.555 11.121 14.782 1.00 58.16 93 GLY A CA 1
ATOM 739 C C . GLY A 1 93 ? -3.319 12.102 15.934 1.00 58.16 93 GLY A C 1
ATOM 740 O O . GLY A 1 93 ? -2.324 12.824 15.929 1.00 58.16 93 GLY A O 1
ATOM 741 N N . TRP A 1 94 ? -4.243 12.168 16.898 1.00 64.31 94 TRP A N 1
ATOM 742 C CA . TRP A 1 94 ? -4.126 13.054 18.049 1.00 64.31 94 TRP A CA 1
ATOM 743 C C . TRP A 1 94 ? -3.106 12.472 19.029 1.00 64.31 94 TRP A C 1
ATOM 745 O O . TRP A 1 94 ? -3.295 11.394 19.578 1.00 64.31 94 TRP A O 1
ATOM 755 N N . THR A 1 95 ? -2.006 13.183 19.257 1.00 55.47 95 THR A N 1
ATOM 756 C CA . THR A 1 95 ? -0.908 12.720 20.126 1.00 55.47 95 THR A CA 1
ATOM 757 C C . THR A 1 95 ? -1.088 13.133 21.589 1.00 55.47 95 THR A C 1
ATOM 759 O O . THR A 1 95 ? -0.164 13.010 22.392 1.00 55.47 95 THR A O 1
ATOM 762 N N . GLY A 1 96 ? -2.246 13.702 21.940 1.00 56.78 96 GLY A N 1
ATOM 763 C CA . GLY A 1 96 ? -2.508 14.271 23.262 1.00 56.78 96 GLY A CA 1
ATOM 764 C C . GLY A 1 96 ? -1.783 15.593 23.543 1.00 56.78 96 GLY A C 1
ATOM 765 O O . GLY A 1 96 ? -2.035 16.196 24.584 1.00 56.78 96 GLY A O 1
ATOM 766 N N . LYS A 1 97 ? -0.908 16.063 22.639 1.00 50.88 97 LYS A N 1
ATOM 767 C CA . LYS A 1 97 ? -0.142 17.307 22.815 1.00 50.88 97 LYS A CA 1
ATOM 768 C C . LYS A 1 97 ? -0.461 18.396 21.795 1.00 50.88 97 LYS A C 1
ATOM 770 O O . LYS A 1 97 ? -0.416 19.554 22.176 1.00 50.88 97 LYS A O 1
ATOM 775 N N . GLU A 1 98 ? -0.847 18.064 20.561 1.00 52.25 98 GLU A N 1
ATOM 776 C CA . GLU A 1 98 ? -1.212 19.057 19.539 1.00 52.25 98 GLU A CA 1
ATOM 777 C C . GLU A 1 98 ? -1.908 18.399 18.334 1.00 52.25 98 GLU A C 1
ATOM 779 O O . GLU A 1 98 ? -1.661 17.234 18.026 1.00 52.25 98 GLU A O 1
ATOM 784 N N . LEU A 1 99 ? -2.796 19.140 17.657 1.00 44.25 99 LEU A N 1
ATOM 785 C CA . LEU A 1 99 ? -3.522 18.685 16.457 1.00 44.25 99 LEU A CA 1
ATOM 786 C C . LEU A 1 99 ? -2.880 19.140 15.134 1.00 44.25 99 LEU A C 1
ATOM 788 O O . LEU A 1 99 ? -3.410 18.829 14.073 1.00 44.25 99 LEU A O 1
ATOM 792 N N . HIS A 1 100 ? -1.726 19.816 15.167 1.00 42.84 100 HIS A N 1
ATOM 793 C CA . HIS A 1 100 ? -0.941 20.150 13.974 1.00 42.84 100 HIS A CA 1
ATOM 794 C C . HIS A 1 100 ? 0.561 20.219 14.290 1.00 42.84 100 HIS A C 1
ATOM 796 O O . HIS A 1 100 ? 0.912 20.587 15.409 1.00 42.84 100 HIS A O 1
ATOM 802 N N . PRO A 1 101 ? 1.450 19.915 13.323 1.00 35.09 101 PRO A N 1
ATOM 803 C CA . PRO A 1 101 ? 2.844 20.343 13.404 1.00 35.09 101 PRO A CA 1
ATOM 804 C C . PRO A 1 101 ? 2.896 21.876 13.459 1.00 35.09 101 PRO A C 1
ATOM 806 O O . PRO A 1 101 ? 2.116 22.530 12.762 1.00 35.09 101 PRO A O 1
ATOM 809 N N . GLU A 1 102 ? 3.797 22.445 14.264 1.00 36.38 102 GLU A N 1
ATOM 810 C CA . GLU A 1 102 ? 4.142 23.871 14.217 1.00 36.38 102 GLU A CA 1
ATOM 811 C C . GLU A 1 102 ? 4.433 24.264 12.762 1.00 36.38 102 GLU A C 1
ATOM 813 O O . GLU A 1 102 ? 5.471 23.931 12.195 1.00 36.38 102 GLU A O 1
ATOM 818 N N . ILE A 1 103 ? 3.489 24.950 12.119 1.00 38.16 103 ILE A N 1
ATOM 819 C CA . ILE A 1 103 ? 3.803 25.707 10.916 1.00 38.16 103 ILE A CA 1
ATOM 820 C C . ILE A 1 103 ? 4.456 26.974 11.447 1.00 38.16 103 ILE A C 1
ATOM 822 O O . ILE A 1 103 ? 3.759 27.882 11.904 1.00 38.16 103 ILE A O 1
ATOM 826 N N . GLU A 1 104 ? 5.788 27.009 11.429 1.00 33.03 104 GLU A N 1
ATOM 827 C CA . GLU A 1 104 ? 6.542 28.245 11.601 1.00 33.03 104 GLU A CA 1
ATOM 828 C C . GLU A 1 104 ? 6.031 29.252 10.564 1.00 33.03 104 GLU A C 1
ATOM 830 O O . GLU A 1 104 ? 6.343 29.197 9.372 1.00 33.03 104 GLU A O 1
ATOM 835 N N . LEU A 1 105 ? 5.176 30.167 11.014 1.00 36.38 105 LEU A N 1
ATOM 836 C CA . LEU A 1 105 ? 4.789 31.343 10.258 1.00 36.38 105 LEU A CA 1
ATOM 837 C C . LEU A 1 105 ? 6.023 32.243 10.190 1.00 36.38 105 LEU A C 1
ATOM 839 O O . LEU A 1 105 ? 6.226 33.107 11.041 1.00 36.38 105 LEU A O 1
ATOM 843 N N . GLY A 1 106 ? 6.865 32.008 9.184 1.00 30.80 106 GLY A N 1
ATOM 844 C CA . GLY A 1 106 ? 7.971 32.886 8.833 1.00 30.80 106 GLY A CA 1
ATOM 845 C C . GLY A 1 106 ? 7.446 34.291 8.549 1.00 30.80 106 GLY A C 1
ATOM 846 O O . GLY A 1 106 ? 6.875 34.558 7.492 1.00 30.80 106 GLY A O 1
ATOM 847 N N . GLY A 1 107 ? 7.615 35.189 9.519 1.00 30.16 107 GLY A N 1
ATOM 848 C CA . GLY A 1 107 ? 7.416 36.619 9.333 1.00 30.16 107 GLY A CA 1
ATOM 849 C C . GLY A 1 107 ? 8.493 37.206 8.406 1.00 30.16 107 GLY A C 1
ATOM 850 O O . GLY A 1 107 ? 9.622 36.709 8.374 1.00 30.16 107 GLY A O 1
ATOM 851 N N . PRO A 1 108 ? 8.184 38.268 7.645 1.00 37.97 108 PRO A N 1
ATOM 852 C CA . PRO A 1 108 ? 9.133 38.880 6.729 1.00 37.97 108 PRO A CA 1
ATOM 853 C C . PRO A 1 108 ? 10.111 39.753 7.519 1.00 37.97 108 PRO A C 1
ATOM 855 O O . PRO A 1 108 ? 9.770 40.857 7.940 1.00 37.97 108 PRO A O 1
ATOM 858 N N . GLY A 1 109 ? 11.332 39.266 7.730 1.00 39.69 109 GLY A N 1
ATOM 859 C CA . GLY A 1 109 ? 12.371 40.081 8.356 1.00 39.69 109 GLY A CA 1
ATOM 860 C C . GLY A 1 109 ? 13.545 39.295 8.914 1.00 39.69 109 GLY A C 1
ATOM 861 O O . GLY A 1 109 ? 13.811 39.377 10.106 1.00 39.69 109 GLY A O 1
ATOM 862 N N . ALA A 1 110 ? 14.275 38.569 8.069 1.00 28.45 110 ALA A N 1
ATOM 863 C CA . ALA A 1 110 ? 15.612 38.100 8.417 1.00 28.45 110 ALA A CA 1
ATOM 864 C C . ALA A 1 110 ? 16.557 38.376 7.244 1.00 28.45 110 ALA A C 1
ATOM 866 O O . ALA A 1 110 ? 16.557 37.683 6.230 1.00 28.45 110 ALA A O 1
ATOM 867 N N . VAL A 1 111 ? 17.322 39.459 7.385 1.00 38.91 111 VAL A N 1
ATOM 868 C CA . VAL A 1 111 ? 18.469 39.798 6.543 1.00 38.91 111 VAL A CA 1
ATOM 869 C C . VAL A 1 111 ? 19.554 38.762 6.829 1.00 38.91 111 VAL A C 1
ATOM 871 O O . VAL A 1 111 ? 20.116 38.745 7.922 1.00 38.91 111 VAL A O 1
ATOM 874 N N . VAL A 1 112 ? 19.832 37.890 5.862 1.00 30.98 112 VAL A N 1
ATOM 875 C CA . VAL A 1 112 ? 20.973 36.970 5.916 1.00 30.98 112 VAL A CA 1
ATOM 876 C C . VAL A 1 112 ? 22.187 37.697 5.347 1.00 30.98 112 VAL A C 1
ATOM 878 O O . VAL A 1 112 ? 22.168 38.160 4.208 1.00 30.98 112 VAL A O 1
ATOM 881 N N . GLN A 1 113 ? 23.224 37.836 6.173 1.00 32.06 113 GLN A N 1
ATOM 882 C CA . GLN A 1 113 ? 24.547 38.294 5.762 1.00 32.06 113 GLN A CA 1
ATOM 883 C C . GLN A 1 113 ? 25.192 37.238 4.857 1.00 32.06 113 GLN A C 1
ATOM 885 O O . GLN A 1 113 ? 25.282 36.069 5.223 1.00 32.06 113 GLN A O 1
ATOM 890 N N . GLU A 1 114 ? 25.631 37.666 3.675 1.00 30.77 114 GLU A N 1
ATOM 891 C CA . GLU A 1 114 ? 26.423 36.859 2.750 1.00 30.77 114 GLU A CA 1
ATOM 892 C C . GLU A 1 114 ? 27.848 36.699 3.286 1.00 30.77 114 GLU A C 1
ATOM 894 O O . GLU A 1 114 ? 28.611 37.668 3.343 1.00 30.77 114 GLU A O 1
ATOM 899 N N . ASP A 1 115 ? 28.216 35.466 3.637 1.00 30.98 115 ASP A N 1
ATOM 900 C CA . ASP A 1 115 ? 29.602 35.099 3.899 1.00 30.98 115 ASP A CA 1
ATOM 901 C C . ASP A 1 115 ? 30.268 34.586 2.616 1.00 30.98 115 ASP A C 1
ATOM 903 O O . ASP A 1 115 ? 29.771 33.705 1.910 1.00 30.98 115 ASP A O 1
ATOM 907 N N . LYS A 1 116 ? 31.410 35.197 2.299 1.00 37.69 116 LYS A N 1
ATOM 908 C CA . LYS A 1 116 ? 32.202 34.979 1.086 1.00 37.69 116 LYS A CA 1
ATOM 909 C C . LYS A 1 116 ? 33.087 33.746 1.239 1.00 37.69 116 LYS A C 1
ATOM 911 O O . LYS A 1 116 ? 33.922 33.705 2.135 1.00 37.69 116 LYS A O 1
ATOM 916 N N . THR A 1 117 ? 33.038 32.818 0.288 1.00 33.38 117 THR A N 1
ATOM 917 C CA . THR A 1 117 ? 34.162 31.906 -0.013 1.00 33.38 117 THR A CA 1
ATOM 918 C C . THR A 1 117 ? 34.199 31.548 -1.510 1.00 33.38 117 THR A C 1
ATOM 920 O O . THR A 1 117 ? 33.210 31.755 -2.212 1.00 33.38 117 THR A O 1
ATOM 923 N N . PRO A 1 118 ? 35.374 31.154 -2.046 1.00 39.47 118 PRO A N 1
ATOM 924 C CA . PRO A 1 118 ? 35.817 31.589 -3.365 1.00 39.47 118 PRO A CA 1
ATOM 925 C C . PRO A 1 118 ? 35.546 30.585 -4.491 1.00 39.47 118 PRO A C 1
ATOM 927 O O . PRO A 1 118 ? 35.516 29.371 -4.307 1.00 39.47 118 PRO A O 1
ATOM 930 N N . THR A 1 119 ? 35.421 31.143 -5.690 1.00 38.84 119 THR A N 1
ATOM 931 C CA . THR A 1 119 ? 35.292 30.485 -6.992 1.00 38.84 119 THR A CA 1
ATOM 932 C C . THR A 1 119 ? 36.528 29.669 -7.392 1.00 38.84 119 THR A C 1
ATOM 934 O O . THR A 1 119 ? 37.646 30.184 -7.314 1.00 38.84 119 THR A O 1
ATOM 937 N N . PRO A 1 120 ? 36.339 28.485 -8.002 1.00 40.91 120 PRO A N 1
ATOM 938 C CA . PRO A 1 120 ? 37.254 27.948 -8.997 1.00 40.91 120 PRO A CA 1
ATOM 939 C C . PRO A 1 120 ? 36.747 28.282 -10.405 1.00 40.91 120 PRO A C 1
ATOM 941 O O . PRO A 1 120 ? 35.612 27.986 -10.777 1.00 40.91 120 PRO A O 1
ATOM 944 N N . LYS A 1 121 ? 37.625 28.922 -11.177 1.00 40.69 121 LYS A N 1
ATOM 945 C CA . LYS A 1 121 ? 37.531 29.073 -12.628 1.00 40.69 121 LYS A CA 1
ATOM 946 C C . LYS A 1 121 ? 37.760 27.704 -13.267 1.00 40.69 121 LYS A C 1
ATOM 948 O O . LYS A 1 121 ? 38.749 27.068 -12.933 1.00 40.69 121 LYS A O 1
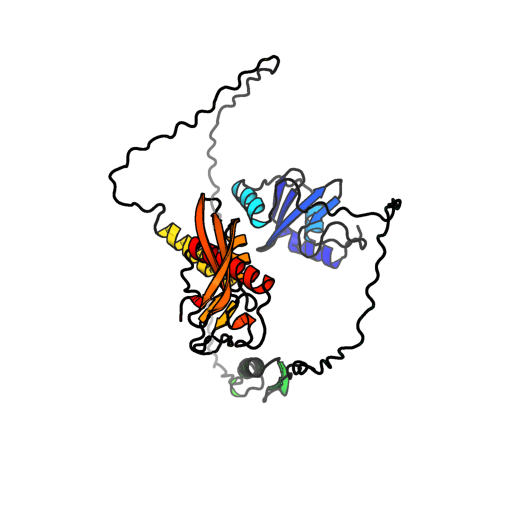ATOM 953 N N . ASP A 1 122 ? 36.847 27.280 -14.132 1.00 40.06 122 ASP A N 1
ATOM 954 C CA . ASP A 1 122 ? 37.143 26.837 -15.500 1.00 40.06 122 ASP A CA 1
ATOM 955 C C . ASP A 1 122 ? 35.822 26.492 -16.199 1.00 40.06 122 ASP A C 1
ATOM 957 O O . ASP A 1 122 ? 35.135 25.515 -15.910 1.00 40.06 122 ASP A O 1
ATOM 961 N N . SER A 1 123 ? 35.433 27.398 -17.088 1.00 35.47 123 SER A N 1
ATOM 962 C CA . SER A 1 123 ? 34.236 27.362 -17.915 1.00 35.47 123 SER A CA 1
ATOM 963 C C . SER A 1 123 ? 34.469 26.497 -19.153 1.00 35.47 123 SER A C 1
ATOM 965 O O . SER A 1 123 ? 35.243 26.871 -20.034 1.00 35.47 123 SER A O 1
ATOM 967 N N . ILE A 1 124 ? 33.761 25.370 -19.228 1.00 41.47 124 ILE A N 1
ATOM 968 C CA . ILE A 1 124 ? 33.544 24.607 -20.463 1.00 41.47 124 ILE A CA 1
ATOM 969 C C . ILE A 1 124 ? 32.439 25.331 -21.260 1.00 41.47 124 ILE A C 1
ATOM 971 O O . ILE A 1 124 ? 31.404 25.658 -20.672 1.00 41.47 124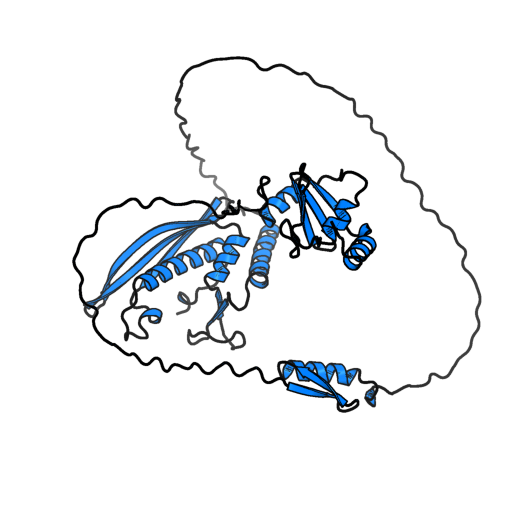 ILE A O 1
ATOM 975 N N . PRO A 1 125 ? 32.636 25.638 -22.556 1.00 51.41 125 PRO A N 1
ATOM 976 C CA . PRO A 1 125 ? 31.632 26.333 -23.357 1.00 51.41 125 PRO A CA 1
ATOM 977 C C . PRO A 1 125 ? 30.396 25.448 -23.620 1.00 51.41 125 PRO A C 1
ATOM 979 O O . PRO A 1 125 ? 30.542 24.232 -23.753 1.00 51.41 125 PRO A O 1
ATOM 982 N N . PRO A 1 126 ? 29.189 26.037 -23.708 1.00 39.72 126 PRO A N 1
ATOM 983 C CA . PRO A 1 126 ? 27.969 25.304 -24.026 1.00 39.72 126 PRO A CA 1
ATOM 984 C C . PRO A 1 126 ? 27.957 24.864 -25.497 1.00 39.72 126 PRO A C 1
ATOM 986 O O . PRO A 1 126 ? 28.184 25.667 -26.402 1.00 39.72 126 PRO A O 1
ATOM 989 N N . ASP A 1 127 ? 27.685 23.578 -25.698 1.00 40.28 127 ASP A N 1
ATOM 990 C CA . ASP A 1 127 ? 27.470 22.930 -26.993 1.00 40.28 127 ASP A CA 1
ATOM 991 C C . ASP A 1 127 ? 26.142 23.427 -27.611 1.00 40.28 127 ASP A C 1
ATOM 993 O O . ASP A 1 127 ? 25.121 23.429 -26.909 1.00 40.28 127 ASP A O 1
ATOM 997 N N . PRO A 1 128 ? 26.119 23.907 -28.869 1.00 45.06 128 PRO A N 1
ATOM 998 C CA . PRO A 1 128 ? 24.911 24.436 -29.484 1.00 45.06 128 PRO A CA 1
ATOM 999 C C . PRO A 1 128 ? 24.009 23.327 -30.053 1.00 45.06 128 PRO A C 1
ATOM 1001 O O . PRO A 1 128 ? 24.437 22.483 -30.829 1.00 45.06 128 PRO A O 1
ATOM 1004 N N . GLU A 1 129 ? 22.725 23.426 -29.703 1.00 45.56 129 GLU A N 1
ATOM 1005 C CA . GLU A 1 129 ? 21.565 23.021 -30.513 1.00 45.56 129 GLU A CA 1
ATOM 1006 C C . GLU A 1 129 ? 21.465 21.543 -30.944 1.00 45.56 129 GLU A C 1
ATOM 1008 O O . GLU A 1 129 ? 21.777 21.156 -32.067 1.00 45.56 129 GLU A O 1
ATOM 1013 N N . LEU A 1 130 ? 20.834 20.735 -30.084 1.00 40.34 130 LEU A N 1
ATOM 1014 C CA . LEU A 1 130 ? 19.991 19.620 -30.526 1.00 40.34 130 LEU A CA 1
ATOM 1015 C C . LEU A 1 130 ? 18.529 20.026 -30.329 1.00 40.34 130 LEU A C 1
ATOM 1017 O O . LEU A 1 130 ? 17.914 19.773 -29.294 1.00 40.34 130 LEU A O 1
ATOM 1021 N N . ASP A 1 131 ? 18.010 20.710 -31.347 1.00 40.28 131 ASP A N 1
ATOM 1022 C CA . ASP A 1 131 ? 16.589 20.952 -31.573 1.00 40.28 131 ASP A CA 1
ATOM 1023 C C . ASP A 1 131 ? 15.907 19.610 -31.879 1.00 40.28 131 ASP A C 1
ATOM 1025 O O . ASP A 1 131 ? 15.831 19.145 -33.019 1.00 40.28 131 ASP A O 1
ATOM 1029 N N . ILE A 1 132 ? 15.494 18.913 -30.820 1.00 41.50 132 ILE A N 1
ATOM 1030 C CA . ILE A 1 132 ? 14.605 17.762 -30.931 1.00 41.50 132 ILE A CA 1
ATOM 1031 C C . ILE A 1 132 ? 13.195 18.342 -30.946 1.00 41.50 132 ILE A C 1
ATOM 1033 O O . ILE A 1 132 ? 12.616 18.603 -29.893 1.00 41.50 132 ILE A O 1
ATOM 1037 N N . GLY A 1 133 ? 12.661 18.573 -32.145 1.00 37.12 133 GLY A N 1
ATOM 1038 C CA . GLY A 1 133 ? 11.265 18.940 -32.344 1.00 37.12 133 GLY A CA 1
ATOM 1039 C C . GLY A 1 133 ? 10.349 17.908 -31.686 1.00 37.12 133 GLY A C 1
ATOM 1040 O O . GLY A 1 133 ? 10.113 16.829 -32.228 1.00 37.12 133 GLY A O 1
ATOM 1041 N N . VAL A 1 134 ? 9.852 18.233 -30.493 1.00 41.34 134 VAL A N 1
ATOM 1042 C CA . VAL A 1 134 ? 8.792 17.483 -29.821 1.00 41.34 134 VAL A CA 1
ATOM 1043 C C . VAL A 1 134 ? 7.471 17.984 -30.387 1.00 41.34 134 VAL A C 1
ATOM 1045 O O . VAL A 1 134 ? 6.789 18.801 -29.777 1.00 41.34 134 VAL A O 1
ATOM 1048 N N . ASP A 1 135 ? 7.121 17.503 -31.575 1.00 41.97 135 ASP A N 1
ATOM 1049 C CA . ASP A 1 135 ? 5.767 17.633 -32.114 1.00 41.97 135 ASP A CA 1
ATOM 1050 C C . ASP A 1 135 ? 4.952 16.396 -31.695 1.00 41.97 135 ASP A C 1
ATOM 1052 O O . ASP A 1 135 ? 4.502 15.595 -32.507 1.00 41.97 135 ASP A O 1
ATOM 1056 N N . ASP A 1 136 ? 4.825 16.205 -30.378 1.00 46.53 136 ASP A N 1
ATOM 1057 C CA . ASP A 1 136 ? 3.880 15.266 -29.766 1.00 46.53 136 ASP A CA 1
ATOM 1058 C C . ASP A 1 136 ? 2.750 16.095 -29.141 1.00 46.53 136 ASP A C 1
ATOM 1060 O O . ASP A 1 136 ? 2.593 16.205 -27.921 1.00 46.53 136 ASP A O 1
ATOM 1064 N N . GLN A 1 137 ? 1.931 16.706 -30.003 1.00 39.56 137 GLN A N 1
ATOM 1065 C CA . GLN A 1 137 ? 0.565 17.038 -29.615 1.00 39.56 137 GLN A CA 1
ATOM 1066 C C . GLN A 1 137 ? -0.181 15.719 -29.391 1.00 39.56 137 GLN A C 1
ATOM 1068 O O . GLN A 1 137 ? -0.786 15.154 -30.302 1.00 39.56 137 GLN A O 1
ATOM 1073 N N . LEU A 1 138 ? -0.134 15.213 -28.156 1.00 50.72 138 LEU A N 1
ATOM 1074 C CA . LEU A 1 138 ? -1.144 14.275 -27.678 1.00 50.72 138 LEU A CA 1
ATOM 1075 C C . LEU A 1 138 ? -2.514 14.904 -27.977 1.00 50.72 138 LEU A C 1
ATOM 1077 O O . LEU A 1 138 ? -2.732 16.048 -27.565 1.00 50.72 138 LEU A O 1
ATOM 1081 N N . PRO A 1 139 ? -3.418 14.212 -28.697 1.00 48.53 139 PRO A N 1
ATOM 1082 C CA . PRO A 1 139 ? -4.723 14.769 -29.011 1.00 48.53 139 PRO A CA 1
ATOM 1083 C C . PRO A 1 139 ? -5.398 15.167 -27.701 1.00 48.53 139 PRO A C 1
ATOM 1085 O O . PRO A 1 139 ? -5.489 14.351 -26.777 1.00 48.53 139 PRO A O 1
ATOM 1088 N N . GLU A 1 140 ? -5.820 16.433 -27.606 1.00 50.00 140 GLU A N 1
ATOM 1089 C CA . GLU A 1 140 ? -6.615 16.899 -26.474 1.00 50.00 140 GLU A CA 1
ATOM 1090 C C . GLU A 1 140 ? -7.748 15.889 -26.247 1.00 50.00 140 GLU A C 1
ATOM 1092 O O . GLU A 1 140 ? -8.413 15.502 -27.215 1.00 50.00 140 GLU A O 1
ATOM 1097 N N . PRO A 1 141 ? -7.968 15.417 -25.006 1.00 48.75 141 PRO A N 1
ATOM 1098 C CA . PRO A 1 141 ? -9.025 14.458 -24.740 1.00 48.75 141 PRO A CA 1
ATOM 1099 C C . PRO A 1 141 ? -10.341 15.059 -25.229 1.00 48.75 141 PRO A C 1
ATOM 1101 O O . PRO A 1 141 ? -10.755 16.120 -24.748 1.00 48.75 141 PRO A O 1
ATOM 1104 N N . GLU A 1 142 ? -10.969 14.400 -26.208 1.00 57.38 142 GLU A N 1
ATOM 1105 C CA . GLU A 1 142 ? -12.239 14.842 -26.770 1.00 57.38 142 GLU A CA 1
ATOM 1106 C C . GLU A 1 142 ? -13.198 15.133 -25.615 1.00 57.38 142 GLU A C 1
ATOM 1108 O O . GLU A 1 142 ? -13.490 14.267 -24.783 1.00 57.38 142 GLU A O 1
ATOM 1113 N N . LYS A 1 143 ? -13.638 16.395 -25.511 1.00 62.22 143 LYS A N 1
ATOM 1114 C CA . LYS A 1 143 ? -14.570 16.818 -24.463 1.00 62.22 143 LYS A CA 1
ATOM 1115 C C . LYS A 1 143 ? -15.759 15.855 -24.494 1.00 62.22 143 LYS A C 1
ATOM 1117 O O . LYS A 1 143 ? -16.353 15.707 -25.562 1.00 62.22 143 LYS A O 1
ATOM 1122 N N . PRO A 1 144 ? -16.130 15.223 -23.362 1.00 62.62 144 PRO A N 1
ATOM 1123 C CA . PRO A 1 144 ? -17.177 14.214 -23.353 1.00 62.62 144 PRO A CA 1
ATOM 1124 C C . PRO A 1 144 ? -18.447 14.821 -23.941 1.00 62.62 144 PRO A C 1
ATOM 1126 O O . PRO A 1 144 ? -18.983 15.811 -23.423 1.00 62.62 144 PRO A O 1
ATOM 1129 N N . SER A 1 145 ? -18.882 14.264 -25.068 1.00 79.56 145 SER A N 1
ATOM 1130 C CA . SER A 1 145 ? -20.044 14.739 -25.798 1.00 79.56 145 SER A CA 1
ATOM 1131 C C . SER A 1 145 ? -21.270 14.572 -24.901 1.00 79.56 145 SER A C 1
ATOM 1133 O O . SER A 1 145 ? -21.676 13.477 -24.520 1.00 79.56 145 SER A O 1
ATOM 1135 N N . LYS A 1 146 ? -21.836 15.703 -24.473 1.00 91.69 146 LYS A N 1
ATOM 1136 C CA . LYS A 1 146 ? -23.034 15.719 -23.634 1.00 91.69 146 LYS A CA 1
ATOM 1137 C C . LYS A 1 146 ? -24.224 15.243 -24.464 1.00 91.69 146 LYS A C 1
ATOM 1139 O O . LYS A 1 146 ? -24.564 15.864 -25.469 1.00 91.69 146 LYS A O 1
ATOM 1144 N N . ILE A 1 147 ? -24.896 14.189 -24.013 1.00 94.12 147 ILE A N 1
ATOM 1145 C CA . ILE A 1 147 ? -26.056 13.611 -24.698 1.00 94.12 147 ILE A CA 1
ATOM 1146 C C . ILE A 1 147 ? -27.322 14.196 -24.081 1.00 94.12 147 ILE A C 1
ATOM 1148 O O . ILE A 1 147 ? -27.516 14.137 -22.866 1.00 94.12 147 ILE A O 1
ATOM 1152 N N . THR A 1 148 ? -28.186 14.782 -24.909 1.00 96.00 148 THR A N 1
ATOM 1153 C CA . THR A 1 148 ? -29.480 15.321 -24.474 1.00 96.00 148 THR A CA 1
ATOM 1154 C C . THR A 1 148 ? -30.601 14.412 -24.957 1.00 96.00 148 THR A C 1
ATOM 1156 O O . THR A 1 148 ? -30.782 14.241 -26.159 1.00 96.00 148 THR A O 1
ATOM 1159 N N . VAL A 1 149 ? -31.379 13.870 -24.022 1.00 96.62 149 VAL A N 1
ATOM 1160 C CA . VAL A 1 149 ? -32.578 13.062 -24.301 1.00 96.62 149 VAL A CA 1
ATOM 1161 C C . VAL A 1 149 ? -33.833 13.831 -23.908 1.00 96.62 149 VAL A C 1
ATOM 1163 O O . VAL A 1 149 ? -33.788 14.653 -22.992 1.00 96.62 149 VAL A O 1
ATOM 1166 N N . LYS A 1 150 ? -34.953 13.588 -24.596 1.00 97.56 150 LYS A N 1
ATOM 1167 C CA . LYS A 1 150 ? -36.259 14.200 -24.304 1.00 97.56 150 LYS A CA 1
ATOM 1168 C C . LYS A 1 150 ? -37.324 13.122 -24.150 1.00 97.56 150 LYS A C 1
ATOM 1170 O O . LYS A 1 150 ? -37.404 12.224 -24.979 1.00 97.56 150 LYS A O 1
ATOM 1175 N N . CYS A 1 151 ? -38.157 13.247 -23.122 1.00 95.62 151 CYS A N 1
ATOM 1176 C CA . CYS A 1 151 ? -39.333 12.405 -22.930 1.00 95.62 151 CYS A CA 1
ATOM 1177 C C . CYS A 1 151 ? -40.295 12.564 -24.110 1.00 95.62 151 CYS A C 1
ATOM 1179 O O . CYS A 1 151 ? -40.662 13.688 -24.473 1.00 95.62 151 CYS A O 1
ATOM 1181 N N . GLN A 1 152 ? -40.742 11.455 -24.694 1.00 96.88 152 GLN A N 1
ATOM 1182 C CA . GLN A 1 152 ? -41.623 11.506 -25.858 1.00 96.88 152 GLN A CA 1
ATOM 1183 C C . GLN A 1 152 ? -43.013 12.088 -25.542 1.00 96.88 152 GLN A C 1
ATOM 1185 O O . GLN A 1 152 ? -43.577 12.766 -26.407 1.00 96.88 152 GLN A O 1
ATOM 1190 N N . TRP A 1 153 ? -43.513 11.921 -24.308 1.00 95.31 153 TRP A N 1
ATOM 1191 C CA . TRP A 1 153 ? -44.865 12.340 -23.904 1.00 95.31 153 TRP A CA 1
ATOM 1192 C C . TRP A 1 153 ? -44.962 13.775 -23.370 1.00 95.31 153 TRP A C 1
ATOM 1194 O O . TRP A 1 153 ? -45.890 14.491 -23.729 1.00 95.31 153 TRP A O 1
ATOM 1204 N N . CYS A 1 154 ? -44.023 14.234 -22.535 1.00 94.81 154 CYS A N 1
ATOM 1205 C CA . CYS A 1 154 ? -44.063 15.597 -21.970 1.00 94.81 154 CYS A CA 1
ATOM 1206 C C . CYS A 1 154 ? -43.014 16.554 -22.552 1.00 94.81 154 CYS A C 1
ATOM 1208 O O . CYS A 1 154 ? -42.983 17.723 -22.181 1.00 94.81 154 CYS A O 1
ATOM 1210 N N . LYS A 1 155 ? -42.134 16.070 -23.438 1.00 96.00 155 LYS A N 1
ATOM 1211 C CA . LYS A 1 155 ? -41.035 16.832 -24.063 1.00 96.00 155 LYS A CA 1
ATOM 1212 C C . LYS A 1 155 ? -39.981 17.391 -23.096 1.00 96.00 155 LYS A C 1
ATOM 1214 O O . LYS A 1 155 ? -39.046 18.045 -23.560 1.00 96.00 155 LYS A O 1
ATOM 1219 N N . MET A 1 156 ? -40.060 17.094 -21.795 1.00 93.12 156 MET A N 1
ATOM 1220 C CA . MET A 1 156 ? -39.004 17.437 -20.839 1.00 93.12 156 MET A CA 1
ATOM 1221 C C . MET A 1 156 ? -37.695 16.750 -21.227 1.00 93.12 156 MET A C 1
ATOM 1223 O O . MET A 1 156 ? -37.680 15.554 -21.526 1.00 93.12 156 MET A O 1
ATOM 1227 N N . GLY A 1 157 ? -36.605 17.516 -21.232 1.00 94.81 157 GLY A N 1
ATOM 1228 C CA . GLY A 1 157 ? -35.280 17.036 -21.599 1.00 94.81 157 GLY A CA 1
ATOM 1229 C C . GLY A 1 157 ? -34.311 16.992 -20.429 1.00 94.81 157 GLY A C 1
ATOM 1230 O O . GLY A 1 157 ? -34.442 17.747 -19.468 1.00 94.81 157 GLY A O 1
ATOM 1231 N N . ALA A 1 158 ? -33.310 16.127 -20.538 1.00 94.56 158 ALA A N 1
ATOM 1232 C CA . ALA A 1 158 ? -32.190 16.075 -19.617 1.00 94.56 158 ALA A CA 1
ATOM 1233 C C . ALA A 1 158 ? -30.885 15.813 -20.371 1.00 94.56 158 ALA A C 1
ATOM 1235 O O . ALA A 1 158 ? -30.823 14.968 -21.264 1.00 94.56 158 ALA A O 1
ATOM 1236 N N . THR A 1 159 ? -29.832 16.525 -19.977 1.00 96.50 159 THR A N 1
ATOM 1237 C CA . THR A 1 159 ? -28.482 16.340 -20.516 1.00 96.50 159 THR A CA 1
ATOM 1238 C C . THR A 1 159 ? -27.672 15.446 -19.577 1.00 96.50 159 THR A C 1
ATOM 1240 O O . THR A 1 159 ? -27.686 15.639 -18.354 1.00 96.50 159 THR A O 1
ATOM 1243 N N . ARG A 1 160 ? -26.990 14.437 -20.123 1.00 95.75 160 ARG A N 1
ATOM 1244 C CA . ARG A 1 160 ? -26.200 13.445 -19.382 1.00 95.75 160 ARG A CA 1
ATOM 1245 C C . ARG A 1 160 ? -24.815 13.270 -19.999 1.00 95.75 160 ARG A C 1
ATOM 1247 O O . ARG A 1 160 ? -24.573 13.649 -21.141 1.00 95.75 160 ARG A O 1
ATOM 1254 N N . LYS A 1 161 ? -23.903 12.745 -19.181 1.00 92.75 161 LYS A N 1
ATOM 1255 C CA . LYS A 1 161 ? -22.479 12.582 -19.505 1.00 92.75 161 LYS A CA 1
ATOM 1256 C C . LYS A 1 161 ? -22.185 11.395 -20.430 1.00 92.75 161 LYS A C 1
ATOM 1258 O O . LYS A 1 161 ? -21.132 11.372 -21.044 1.00 92.75 161 LYS A O 1
ATOM 1263 N N . ASP A 1 162 ? -23.095 10.425 -20.493 1.00 94.06 162 ASP A N 1
ATOM 1264 C CA . ASP A 1 162 ? -22.982 9.210 -21.296 1.00 94.06 162 ASP A CA 1
ATOM 1265 C C . ASP A 1 162 ? -24.384 8.675 -21.656 1.00 94.06 162 ASP A C 1
ATOM 1267 O O . ASP A 1 162 ? -25.392 9.076 -21.057 1.00 94.06 162 ASP A O 1
ATOM 1271 N N . GLN A 1 163 ? -24.448 7.788 -22.656 1.00 93.88 163 GLN A N 1
ATOM 1272 C CA . GLN A 1 163 ? -25.702 7.235 -23.183 1.00 93.88 163 GLN A CA 1
ATOM 1273 C C . GLN A 1 163 ? -26.438 6.401 -22.126 1.00 93.88 163 GLN A C 1
ATOM 1275 O O . GLN A 1 163 ? -27.649 6.519 -21.974 1.00 93.88 163 GLN A O 1
ATOM 1280 N N . LYS A 1 164 ? -25.701 5.636 -21.310 1.00 94.88 164 LYS A N 1
ATOM 1281 C CA . LYS A 1 164 ? -26.267 4.777 -20.259 1.00 94.88 164 LYS A CA 1
ATOM 1282 C C . LYS A 1 164 ? -27.039 5.588 -19.213 1.00 94.88 164 LYS A C 1
ATOM 1284 O O . LYS A 1 164 ? -28.132 5.198 -18.803 1.00 94.88 164 LYS A O 1
ATOM 1289 N N . ALA A 1 165 ? -26.500 6.727 -18.786 1.00 93.38 165 ALA A N 1
ATOM 1290 C CA . ALA A 1 165 ? -27.158 7.644 -17.861 1.00 93.38 165 ALA A CA 1
ATOM 1291 C C . ALA A 1 165 ? -28.346 8.372 -18.508 1.00 93.38 165 ALA A C 1
ATOM 1293 O O . ALA A 1 165 ? -29.322 8.683 -17.816 1.00 93.38 165 ALA A O 1
ATOM 1294 N N . ALA A 1 166 ? -28.276 8.647 -19.814 1.00 96.00 166 ALA A N 1
ATOM 1295 C CA . ALA A 1 166 ? -29.385 9.200 -20.587 1.00 96.00 166 ALA A CA 1
ATOM 1296 C C . ALA A 1 166 ? -30.561 8.212 -20.658 1.00 96.00 166 ALA A C 1
ATOM 1298 O O . ALA A 1 166 ? -31.681 8.576 -20.296 1.00 96.00 166 ALA A O 1
ATOM 1299 N N . ASP A 1 167 ? -30.289 6.950 -20.988 1.00 95.88 167 ASP A N 1
ATOM 1300 C CA . ASP A 1 167 ? -31.288 5.880 -21.079 1.00 95.88 167 ASP A CA 1
ATOM 1301 C C . ASP A 1 167 ? -31.912 5.564 -19.714 1.00 95.88 167 ASP A C 1
ATOM 1303 O O . ASP A 1 167 ? -33.131 5.427 -19.592 1.00 95.88 167 ASP A O 1
ATOM 1307 N N . ALA A 1 168 ? -31.096 5.507 -18.654 1.00 95.75 168 ALA A N 1
ATOM 1308 C CA . ALA A 1 168 ? -31.576 5.279 -17.292 1.00 95.75 168 ALA A CA 1
ATOM 1309 C C . ALA A 1 168 ? -32.516 6.398 -16.818 1.00 95.75 168 ALA A C 1
ATOM 1311 O O . ALA A 1 168 ? -33.539 6.129 -16.180 1.00 95.75 168 ALA A O 1
ATOM 1312 N N . TRP A 1 169 ? -32.190 7.654 -17.142 1.00 97.19 169 TRP A N 1
ATOM 1313 C CA . TRP A 1 169 ? -33.077 8.775 -16.851 1.00 97.19 169 TRP A CA 1
ATOM 1314 C C . TRP A 1 169 ? -34.364 8.694 -17.671 1.00 97.19 169 TRP A C 1
ATOM 1316 O O . TRP A 1 169 ? -35.438 8.843 -17.087 1.00 97.19 169 TRP A O 1
ATOM 1326 N N . LEU A 1 170 ? -34.264 8.423 -18.979 1.00 97.56 170 LEU A N 1
ATOM 1327 C CA . LEU A 1 170 ? -35.418 8.340 -19.871 1.00 97.56 170 LEU A CA 1
ATOM 1328 C C . LEU A 1 170 ? -36.386 7.267 -19.374 1.00 97.56 170 LEU A C 1
ATOM 1330 O O . LEU A 1 170 ? -37.524 7.595 -19.071 1.00 97.56 170 LEU A O 1
ATOM 1334 N N . LYS A 1 171 ? -35.910 6.043 -19.122 1.00 96.50 171 LYS A N 1
ATOM 1335 C CA . LYS A 1 171 ? -36.723 4.932 -18.602 1.00 96.50 171 LYS A CA 1
ATOM 1336 C C . LYS A 1 171 ? -37.430 5.272 -17.284 1.00 96.50 171 LYS A C 1
ATOM 1338 O O . LYS A 1 171 ? -38.615 4.989 -17.123 1.00 96.50 171 LYS A O 1
ATOM 1343 N N . LYS A 1 172 ? -36.720 5.890 -16.331 1.00 96.25 172 LYS A N 1
ATOM 1344 C CA . LYS A 1 172 ? -37.293 6.266 -15.026 1.00 96.25 172 LYS A CA 1
ATOM 1345 C C . LYS A 1 172 ? -38.330 7.382 -15.154 1.00 96.25 172 LYS A C 1
ATOM 1347 O O . LYS A 1 172 ? -39.352 7.350 -14.469 1.00 96.25 172 LYS A O 1
ATOM 1352 N N . HIS A 1 173 ? -38.051 8.381 -15.987 1.00 96.69 173 HIS A N 1
ATOM 1353 C CA . HIS A 1 173 ? -38.965 9.493 -16.213 1.00 96.69 173 HIS A CA 1
ATOM 1354 C C . HIS A 1 173 ? -40.209 9.029 -16.975 1.00 96.69 173 HIS A C 1
ATOM 1356 O O . HIS A 1 173 ? -41.320 9.380 -16.602 1.00 96.69 173 HIS A O 1
ATOM 1362 N N . GLU A 1 174 ? -40.029 8.190 -17.990 1.00 96.50 174 GLU A N 1
ATOM 1363 C CA . GLU A 1 174 ? -41.089 7.629 -18.815 1.00 96.50 174 GLU A CA 1
ATOM 1364 C C . GLU A 1 174 ? -42.088 6.779 -18.014 1.00 96.50 174 GLU A C 1
ATOM 1366 O O . GLU A 1 174 ? -43.302 6.940 -18.166 1.00 96.50 174 GLU A O 1
ATOM 1371 N N . ALA A 1 175 ? -41.591 5.958 -17.086 1.00 95.12 175 ALA A N 1
ATOM 1372 C CA . ALA A 1 175 ? -42.429 5.177 -16.177 1.00 95.12 175 ALA A CA 1
ATOM 1373 C C . ALA A 1 175 ? -43.311 6.043 -15.260 1.00 95.12 175 ALA A C 1
ATOM 1375 O O . ALA A 1 175 ? -44.384 5.610 -14.866 1.00 95.12 175 ALA A O 1
ATOM 1376 N N . ASN A 1 176 ? -42.896 7.274 -14.948 1.00 94.50 176 ASN A N 1
ATOM 1377 C CA . ASN A 1 176 ? -43.608 8.172 -14.029 1.00 94.50 176 ASN A CA 1
ATOM 1378 C C . ASN A 1 176 ? -44.180 9.414 -14.726 1.00 94.50 176 ASN A C 1
ATOM 1380 O O . ASN A 1 176 ? -44.594 10.365 -14.065 1.00 94.50 176 ASN A O 1
ATOM 1384 N N . CYS A 1 177 ? -44.160 9.459 -16.059 1.00 94.38 177 CYS A N 1
ATOM 1385 C CA . CYS A 1 177 ? -44.594 10.641 -16.786 1.00 94.38 177 CYS A CA 1
ATOM 1386 C C . CYS A 1 177 ? -46.126 10.760 -16.686 1.00 94.38 177 CYS A C 1
ATOM 1388 O O . CYS A 1 177 ? -46.817 9.807 -17.054 1.00 94.38 177 CYS A O 1
ATOM 1390 N N . PRO A 1 178 ? -46.679 11.905 -16.243 1.00 91.69 178 PRO A N 1
ATOM 1391 C CA . PRO A 1 178 ? -48.129 12.083 -16.121 1.00 91.69 178 PRO A CA 1
ATOM 1392 C C . PRO A 1 178 ? -48.843 12.070 -17.482 1.00 91.69 178 PRO A C 1
ATOM 1394 O O . PRO A 1 178 ? -50.023 11.757 -17.558 1.00 91.69 178 PRO A O 1
ATOM 1397 N N . ASN A 1 179 ? -48.112 12.353 -18.566 1.00 93.69 179 ASN A N 1
ATOM 1398 C CA . ASN A 1 179 ? -48.631 12.303 -19.934 1.00 93.69 179 ASN A CA 1
ATOM 1399 C C . ASN A 1 179 ? -48.470 10.920 -20.588 1.00 93.69 179 ASN A C 1
ATOM 1401 O O . ASN A 1 179 ? -48.810 10.765 -21.760 1.00 93.69 179 ASN A O 1
ATOM 1405 N N . ASN A 1 180 ? -47.912 9.930 -19.882 1.00 94.31 180 ASN A N 1
ATOM 1406 C CA . ASN A 1 180 ? -47.825 8.570 -20.401 1.00 94.31 180 ASN A CA 1
ATOM 1407 C C . ASN A 1 180 ? -49.223 7.923 -20.328 1.00 94.31 180 ASN A C 1
ATOM 1409 O O . ASN A 1 180 ? -49.749 7.767 -19.224 1.00 94.31 180 ASN A O 1
ATOM 1413 N N . PRO A 1 181 ? -49.831 7.519 -21.459 1.00 89.38 181 PRO A N 1
ATOM 1414 C CA . PRO A 1 181 ? -51.173 6.935 -21.473 1.00 89.38 181 PRO A CA 1
ATOM 1415 C C . PRO A 1 181 ? -51.286 5.650 -20.640 1.00 89.38 181 PRO A C 1
ATOM 1417 O O . PRO A 1 181 ? -52.367 5.356 -20.138 1.00 89.38 181 PRO A O 1
ATOM 1420 N N . ALA A 1 182 ? -50.184 4.922 -20.421 1.00 89.31 182 ALA A N 1
ATOM 1421 C CA . ALA A 1 182 ? -50.169 3.756 -19.535 1.00 89.31 182 ALA A CA 1
ATOM 1422 C C . ALA A 1 182 ? -50.429 4.118 -18.059 1.00 89.31 182 ALA A C 1
ATOM 1424 O O . ALA A 1 182 ? -50.973 3.306 -17.315 1.00 89.31 182 ALA A O 1
ATOM 1425 N N . ASN A 1 183 ? -50.090 5.344 -17.647 1.00 85.69 183 ASN A N 1
ATOM 1426 C CA . ASN A 1 183 ? -50.223 5.810 -16.266 1.00 85.69 183 ASN A CA 1
ATOM 1427 C C . ASN A 1 183 ? -51.596 6.430 -15.963 1.00 85.69 183 ASN A C 1
ATOM 1429 O O . ASN A 1 183 ? -51.886 6.714 -14.805 1.00 85.69 183 ASN A O 1
ATOM 1433 N N . ASN A 1 184 ? -52.441 6.646 -16.977 1.00 76.00 184 ASN A N 1
ATOM 1434 C CA . ASN A 1 184 ? -53.722 7.341 -16.836 1.00 76.00 184 ASN A CA 1
ATOM 1435 C C . ASN A 1 184 ? -54.921 6.380 -16.922 1.00 76.00 184 ASN A C 1
ATOM 1437 O O . ASN A 1 184 ? -55.897 6.632 -17.625 1.00 76.00 184 ASN A O 1
ATOM 1441 N N . THR A 1 185 ? -54.830 5.245 -16.226 1.00 64.62 185 THR A N 1
ATOM 1442 C CA . THR A 1 185 ? -55.936 4.290 -16.056 1.00 64.62 185 THR A CA 1
ATOM 1443 C C . THR A 1 185 ? -56.575 4.458 -14.678 1.00 64.62 185 THR A C 1
ATOM 1445 O O . THR A 1 185 ? -56.473 3.611 -13.795 1.00 64.62 185 THR A O 1
ATOM 1448 N N . THR A 1 186 ? -57.266 5.580 -14.479 1.00 52.19 186 THR A N 1
ATOM 1449 C CA . THR A 1 186 ? -58.181 5.773 -13.348 1.00 52.19 186 THR A CA 1
ATOM 1450 C C . THR A 1 186 ? -59.428 4.913 -13.554 1.00 52.19 186 THR A C 1
ATOM 1452 O O . THR A 1 186 ? -60.370 5.285 -14.251 1.00 52.19 186 THR A O 1
ATOM 1455 N N . SER A 1 187 ? -59.434 3.732 -12.938 1.00 46.69 187 SER A N 1
ATOM 1456 C CA . SER A 1 187 ? -60.665 2.989 -12.675 1.00 46.69 187 SER A CA 1
ATOM 1457 C C . SER A 1 187 ? -61.392 3.657 -11.502 1.00 46.69 187 SER A C 1
ATOM 1459 O O . SER A 1 187 ? -60.863 3.763 -10.399 1.00 46.69 187 SER A O 1
ATOM 1461 N N . TYR A 1 188 ? -62.596 4.168 -11.755 1.00 38.09 188 TYR A N 1
ATOM 1462 C CA . TYR A 1 188 ? -63.494 4.668 -10.713 1.00 38.09 188 TYR A CA 1
ATOM 1463 C C . TYR A 1 188 ? -64.024 3.483 -9.883 1.00 38.09 188 TYR A C 1
ATOM 1465 O O . TYR A 1 188 ? -64.616 2.574 -10.475 1.00 38.09 188 TYR A O 1
ATOM 1473 N N . PRO A 1 189 ? -63.884 3.466 -8.543 1.00 49.69 189 PRO A N 1
ATOM 1474 C CA . PRO A 1 189 ? -64.561 2.480 -7.719 1.00 49.69 189 PRO A CA 1
ATOM 1475 C C . PRO A 1 189 ? -66.023 2.888 -7.501 1.00 49.69 189 PRO A C 1
ATOM 1477 O O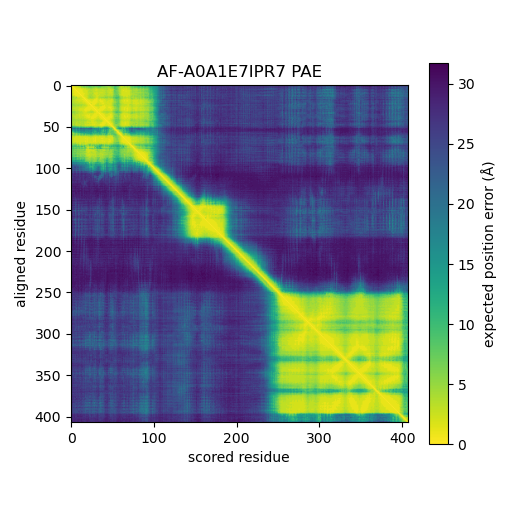 . PRO A 1 189 ? -66.335 4.022 -7.135 1.00 49.69 189 PRO A O 1
ATOM 1480 N N . LYS A 1 190 ? -66.924 1.933 -7.747 1.00 41.00 190 LYS A N 1
ATOM 1481 C CA . LYS A 1 190 ? -68.337 1.982 -7.353 1.00 41.00 190 LYS A CA 1
ATOM 1482 C C . LYS A 1 190 ? -68.419 2.014 -5.825 1.00 41.00 190 LYS A C 1
ATOM 1484 O O . LYS A 1 190 ? -67.776 1.203 -5.168 1.00 41.00 190 LYS A O 1
ATOM 1489 N N . GLY A 1 191 ? -69.191 2.958 -5.294 1.00 43.44 191 GLY A N 1
ATOM 1490 C CA . GLY A 1 191 ? -69.380 3.144 -3.860 1.00 43.44 191 GLY A CA 1
ATOM 1491 C C . GLY A 1 191 ? -70.233 2.057 -3.213 1.00 43.44 191 GLY A C 1
ATOM 1492 O O . GLY A 1 191 ? -71.207 1.595 -3.803 1.00 43.44 191 GLY A O 1
ATOM 1493 N N . GLU A 1 192 ? -69.889 1.737 -1.971 1.00 37.16 192 GLU A N 1
ATOM 1494 C CA . GLU A 1 192 ? -70.766 1.104 -0.993 1.00 37.16 192 GLU A CA 1
ATOM 1495 C C . GLU A 1 192 ? -70.620 1.854 0.335 1.00 37.16 192 GLU A C 1
ATOM 1497 O O . GLU A 1 192 ? -69.520 2.119 0.820 1.00 37.16 192 GLU A O 1
ATOM 1502 N N . SER A 1 193 ? -71.766 2.260 0.866 1.00 45.69 193 SER A N 1
ATOM 1503 C CA . SER A 1 193 ? -71.973 2.824 2.193 1.00 45.69 193 SER A CA 1
ATOM 1504 C C . SER A 1 193 ? -71.949 1.722 3.250 1.00 45.69 193 SER A C 1
ATOM 1506 O O . SER A 1 193 ? -72.566 0.684 3.025 1.00 45.69 193 SER A O 1
ATOM 1508 N N . ASN A 1 194 ? -71.373 1.982 4.426 1.00 35.53 194 ASN A N 1
ATOM 1509 C CA . ASN A 1 194 ? -72.091 1.735 5.678 1.00 35.53 194 ASN A CA 1
ATOM 1510 C C . ASN A 1 194 ? -71.419 2.341 6.913 1.00 35.53 194 ASN A C 1
ATOM 1512 O O . ASN A 1 194 ? -70.202 2.471 7.010 1.00 35.53 194 ASN A O 1
ATOM 1516 N N . GLU A 1 195 ? -72.321 2.709 7.813 1.00 40.16 195 GLU A N 1
ATOM 1517 C CA . GLU A 1 195 ? -72.214 3.263 9.156 1.00 40.16 195 GLU A CA 1
ATOM 1518 C C . GLU A 1 195 ? -71.547 2.297 10.156 1.00 40.16 195 GLU A C 1
ATOM 1520 O O . GLU A 1 195 ? -71.521 1.085 9.935 1.00 40.16 195 GLU A O 1
ATOM 1525 N N . GLY A 1 196 ? -71.067 2.819 11.292 1.00 35.28 196 GLY A N 1
ATOM 1526 C CA . GLY A 1 196 ? -70.695 1.992 12.446 1.00 35.28 196 GLY A CA 1
ATOM 1527 C C . GLY A 1 196 ? -69.821 2.699 13.483 1.00 35.28 196 GLY A C 1
ATOM 1528 O O . GLY A 1 196 ? -68.641 2.932 13.248 1.00 35.28 196 GLY A O 1
ATOM 1529 N N . GLU A 1 197 ? -70.433 3.027 14.616 1.00 36.34 197 GLU A N 1
ATOM 1530 C CA . GLU A 1 197 ? -69.922 3.713 15.810 1.00 36.34 197 GLU A CA 1
ATOM 1531 C C . GLU A 1 197 ? -68.910 2.879 16.635 1.00 36.34 197 GLU A C 1
ATOM 1533 O O . GLU A 1 197 ? -68.980 1.653 16.652 1.00 36.34 197 GLU A O 1
ATOM 1538 N N . ASP A 1 198 ? -67.948 3.537 17.305 1.00 36.62 198 ASP A N 1
ATOM 1539 C CA . ASP A 1 198 ? -67.875 3.722 18.778 1.00 36.62 198 ASP A CA 1
ATOM 1540 C C . ASP A 1 198 ? -66.432 3.891 19.339 1.00 36.62 198 ASP A C 1
ATOM 1542 O O . ASP A 1 198 ? -65.462 3.405 18.751 1.00 36.62 198 ASP A O 1
ATOM 1546 N N . PRO A 1 199 ? -66.252 4.608 20.477 1.00 54.22 199 PRO A N 1
ATOM 1547 C CA . PRO A 1 199 ? -64.957 5.104 20.952 1.00 54.22 199 PRO A CA 1
ATOM 1548 C C . PRO A 1 199 ? -64.278 4.215 22.017 1.00 54.22 199 PRO A C 1
ATOM 1550 O O . PRO A 1 199 ? -64.926 3.598 22.859 1.00 54.22 199 PRO A O 1
ATOM 1553 N N . VAL A 1 200 ? -62.939 4.234 22.052 1.00 43.25 200 VAL A N 1
ATOM 1554 C CA . VAL A 1 200 ? -62.101 3.553 23.065 1.00 43.25 200 VAL A CA 1
ATOM 1555 C C . VAL A 1 200 ? -61.498 4.581 24.049 1.00 43.25 200 VAL A C 1
ATOM 1557 O O . VAL A 1 200 ? -61.033 5.633 23.602 1.00 43.25 200 VAL A O 1
ATOM 1560 N N . PRO A 1 201 ? -61.486 4.320 25.376 1.00 52.69 201 PRO A N 1
ATOM 1561 C CA . PRO A 1 201 ? -61.111 5.294 26.409 1.00 52.69 201 PRO A CA 1
ATOM 1562 C C . PRO A 1 201 ? -59.598 5.320 26.734 1.00 52.69 201 PRO A C 1
ATOM 1564 O O . PRO A 1 201 ? -58.867 4.400 26.360 1.00 52.69 201 PRO A O 1
ATOM 1567 N N . PRO A 1 202 ? -59.103 6.343 27.469 1.00 51.94 202 PRO A N 1
ATOM 1568 C CA . PRO A 1 202 ? -57.683 6.516 27.759 1.00 51.94 202 PRO A CA 1
ATOM 1569 C C . PRO A 1 202 ? -57.286 5.969 29.140 1.00 51.94 202 PRO A C 1
ATOM 1571 O O . PRO A 1 202 ? -57.999 6.159 30.123 1.00 51.94 202 PRO A O 1
ATOM 1574 N N . GLY A 1 203 ? -56.074 5.414 29.251 1.00 44.47 203 GLY A N 1
ATOM 1575 C CA . GLY A 1 203 ? -55.354 5.387 30.529 1.00 44.47 203 GLY A CA 1
ATOM 1576 C C . GLY A 1 203 ? -54.549 4.125 30.826 1.00 44.47 203 GLY A C 1
ATOM 1577 O O . GLY A 1 203 ? -55.096 3.124 31.270 1.00 44.47 203 GLY A O 1
ATOM 1578 N N . ALA A 1 204 ? -53.223 4.232 30.734 1.00 37.03 204 ALA A N 1
ATOM 1579 C CA . ALA A 1 204 ? -52.304 3.448 31.558 1.00 37.03 204 ALA A CA 1
ATOM 1580 C C . ALA A 1 204 ? -50.991 4.228 31.743 1.00 37.03 204 ALA A C 1
ATOM 1582 O O . ALA A 1 204 ? -50.267 4.490 30.785 1.00 37.03 204 ALA A O 1
ATOM 1583 N N . LYS A 1 205 ? -50.699 4.635 32.985 1.00 46.50 205 LYS A N 1
ATOM 1584 C CA . LYS A 1 205 ? -49.392 5.175 33.392 1.00 46.50 205 LYS A CA 1
ATOM 1585 C C . LYS A 1 205 ? -48.436 4.008 33.686 1.00 46.50 205 LYS A C 1
ATOM 1587 O O . LYS A 1 205 ? -48.865 3.070 34.357 1.00 46.50 205 LYS A O 1
ATOM 1592 N N . PRO A 1 206 ? -47.157 4.070 33.286 1.00 49.25 206 PRO A N 1
ATOM 1593 C CA . PRO A 1 206 ? -46.164 3.089 33.712 1.00 49.25 206 PRO A CA 1
ATOM 1594 C C . PRO A 1 206 ? -45.682 3.342 35.161 1.00 49.25 206 PRO A C 1
ATOM 1596 O O . PRO A 1 206 ? -45.660 4.493 35.612 1.00 49.25 206 PRO A O 1
ATOM 1599 N N . PRO A 1 207 ? -45.293 2.288 35.908 1.00 45.62 207 PRO A N 1
ATOM 1600 C CA . PRO A 1 207 ? -44.811 2.399 37.282 1.00 45.62 207 PRO A CA 1
ATOM 1601 C C . PRO A 1 207 ? -43.356 2.895 37.361 1.00 45.62 207 PRO A C 1
ATOM 1603 O O . PRO A 1 207 ? -42.526 2.611 36.501 1.00 45.62 207 PRO A O 1
ATOM 1606 N N . LYS A 1 208 ? -43.058 3.634 38.438 1.00 46.56 208 LYS A N 1
ATOM 1607 C CA . LYS A 1 208 ? -41.728 4.161 38.782 1.00 46.56 208 LYS A CA 1
ATOM 1608 C C . LYS A 1 208 ? -40.750 3.035 39.168 1.00 46.56 208 LYS A C 1
ATOM 1610 O O . LYS A 1 208 ? -41.157 2.131 39.900 1.00 46.56 208 LYS A O 1
ATOM 1615 N N . PRO A 1 209 ? -39.463 3.120 38.787 1.00 44.34 209 PRO A N 1
ATOM 1616 C CA . PRO A 1 209 ? -38.445 2.202 39.273 1.00 44.34 209 PRO A CA 1
ATOM 1617 C C . PRO A 1 209 ? -38.028 2.505 40.720 1.00 44.34 209 PRO A C 1
ATOM 1619 O O . PRO A 1 209 ? -37.938 3.652 41.159 1.00 44.34 209 PRO A O 1
ATOM 1622 N N . ARG A 1 210 ? -37.800 1.409 41.444 1.00 43.72 210 ARG A N 1
ATOM 1623 C CA . ARG A 1 210 ? -37.421 1.277 42.852 1.00 43.72 210 ARG A CA 1
ATOM 1624 C C . ARG A 1 210 ? -35.935 1.615 43.020 1.00 43.72 210 ARG A C 1
ATOM 1626 O O . ARG A 1 210 ? -35.099 0.970 42.398 1.00 43.72 210 ARG A O 1
ATOM 1633 N N . GLN A 1 211 ? -35.616 2.609 43.847 1.00 38.47 211 GLN A N 1
ATOM 1634 C CA . GLN A 1 211 ? -34.241 2.926 44.241 1.00 38.47 211 GLN A CA 1
ATOM 1635 C C . GLN A 1 211 ? -33.737 1.871 45.235 1.00 38.47 211 GLN A C 1
ATOM 1637 O O . GLN A 1 211 ? -34.411 1.575 46.222 1.00 38.47 211 GLN A O 1
ATOM 1642 N N . VAL A 1 212 ? -32.569 1.296 44.950 1.00 42.38 212 VAL A N 1
ATOM 1643 C CA . VAL A 1 212 ? -31.783 0.489 45.888 1.00 42.38 212 VAL A CA 1
ATOM 1644 C C . VAL A 1 212 ? -30.592 1.347 46.289 1.00 42.38 212 VAL A C 1
ATOM 1646 O O . VAL A 1 212 ? -29.712 1.615 45.478 1.00 42.38 212 VAL A O 1
ATOM 1649 N N . THR A 1 213 ? -30.615 1.822 47.527 1.00 38.53 213 THR A N 1
ATOM 1650 C CA . THR A 1 213 ? -29.503 2.483 48.204 1.00 38.53 213 THR A CA 1
ATOM 1651 C C . THR A 1 213 ? -28.526 1.405 48.671 1.00 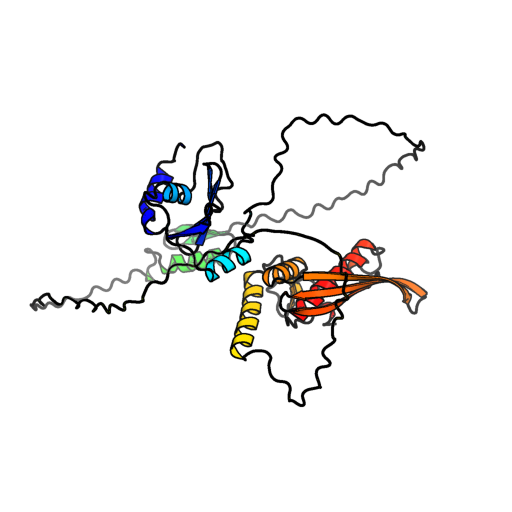38.53 213 THR A C 1
ATOM 1653 O O . THR A 1 213 ? -28.915 0.510 49.420 1.00 38.53 213 THR A O 1
ATOM 1656 N N . GLN A 1 214 ? -27.271 1.473 48.230 1.00 42.75 214 GLN A N 1
ATOM 1657 C CA . GLN A 1 214 ? -26.155 0.801 48.890 1.00 42.75 214 GLN A CA 1
ATOM 1658 C C . GLN A 1 214 ? -25.188 1.877 49.372 1.00 42.75 214 GLN A C 1
ATOM 1660 O O . GLN A 1 214 ? -24.640 2.637 48.576 1.00 42.75 214 GLN A O 1
ATOM 1665 N N . GLU A 1 215 ? -25.052 1.955 50.691 1.00 44.56 215 GLU A N 1
ATOM 1666 C CA . GLU A 1 215 ? -24.033 2.723 51.393 1.00 44.56 215 GLU A CA 1
ATOM 1667 C C . GLU A 1 215 ? -22.688 2.003 51.233 1.00 44.56 215 GLU A C 1
ATOM 1669 O O . GLU A 1 215 ? -22.573 0.810 51.523 1.00 44.56 215 GLU A O 1
ATOM 1674 N N . VAL A 1 216 ? -21.674 2.728 50.765 1.00 44.62 216 VAL A N 1
ATOM 1675 C CA . VAL A 1 216 ? -20.266 2.318 50.803 1.00 44.62 216 VAL A CA 1
ATOM 1676 C C . VAL A 1 216 ? -19.561 3.291 51.747 1.00 44.62 216 VAL A C 1
ATOM 1678 O O . VAL A 1 216 ? -19.737 4.498 51.571 1.00 44.62 216 VAL A O 1
ATOM 1681 N N . PRO A 1 217 ? -18.800 2.818 52.751 1.00 51.12 217 PRO A N 1
ATOM 1682 C CA . PRO A 1 217 ? -18.107 3.709 53.658 1.00 51.12 217 PRO A CA 1
ATOM 1683 C C . PRO A 1 217 ? -16.843 4.299 53.029 1.00 51.12 217 PRO A C 1
ATOM 1685 O O . PRO A 1 217 ? -16.012 3.616 52.435 1.00 51.12 217 PRO A O 1
ATOM 1688 N N . GLU A 1 218 ? -16.763 5.600 53.248 1.00 40.00 218 GLU A N 1
ATOM 1689 C CA . GLU A 1 218 ? -15.690 6.567 53.085 1.00 40.00 218 GLU A CA 1
ATOM 1690 C C . GLU A 1 218 ? -14.410 6.158 53.840 1.00 40.00 218 GLU A C 1
ATOM 1692 O O . GLU A 1 218 ? -14.441 5.873 55.039 1.00 40.00 218 GLU A O 1
ATOM 1697 N N . GLN A 1 219 ? -13.273 6.144 53.139 1.00 39.22 219 GLN A N 1
ATOM 1698 C CA . GLN A 1 219 ? -11.943 6.209 53.747 1.00 39.22 219 GLN A CA 1
ATOM 1699 C C . GLN A 1 219 ? -11.099 7.231 52.984 1.00 39.22 219 GLN A C 1
ATOM 1701 O O . GLN A 1 219 ? -10.764 7.049 51.815 1.00 39.22 219 GLN A O 1
ATOM 1706 N N . GLU A 1 220 ? -10.809 8.324 53.681 1.00 45.16 220 GLU A N 1
ATOM 1707 C CA . GLU A 1 220 ? -9.892 9.398 53.308 1.00 45.16 220 GLU A CA 1
ATOM 1708 C C . GLU A 1 220 ? -8.440 9.094 53.762 1.00 45.16 220 GLU A C 1
ATOM 1710 O O . GLU A 1 220 ? -8.209 8.113 54.475 1.00 45.16 220 GLU A O 1
ATOM 1715 N N . PRO A 1 221 ? -7.442 9.876 53.300 1.00 49.12 221 PRO A N 1
ATOM 1716 C CA . PRO A 1 221 ? -6.150 9.353 52.866 1.00 49.12 221 PRO A CA 1
ATOM 1717 C C . PRO A 1 221 ? -5.018 9.549 53.883 1.00 49.12 221 PRO A C 1
ATOM 1719 O O . PRO A 1 221 ? -4.981 10.532 54.620 1.00 49.12 221 PRO A O 1
ATOM 1722 N N . GLU A 1 222 ? -4.006 8.679 53.832 1.00 40.44 222 GLU A N 1
ATOM 1723 C CA . GLU A 1 222 ? -2.703 8.951 54.446 1.00 40.44 222 GLU A CA 1
ATOM 1724 C C . GLU A 1 222 ? -1.719 9.504 53.408 1.00 40.44 222 GLU A C 1
ATOM 1726 O O . GLU A 1 222 ? -1.265 8.820 52.491 1.00 40.44 222 GLU A O 1
ATOM 1731 N N . GLN A 1 223 ? -1.378 10.778 53.595 1.00 42.66 223 GLN A N 1
ATOM 1732 C CA . GLN A 1 223 ? -0.186 11.418 53.056 1.00 42.66 223 GLN A CA 1
ATOM 1733 C C . GLN A 1 223 ? 1.053 10.933 53.822 1.00 42.66 223 GLN A C 1
ATOM 1735 O O . GLN A 1 223 ? 1.051 10.941 55.054 1.00 42.66 223 GLN A O 1
ATOM 1740 N N . LYS A 1 224 ? 2.154 10.640 53.120 1.00 37.59 224 LYS A N 1
ATOM 1741 C CA . LYS A 1 224 ? 3.506 10.771 53.685 1.00 37.59 224 LYS A CA 1
ATOM 1742 C C . LYS A 1 224 ? 4.532 11.188 52.624 1.00 37.59 224 LYS A C 1
ATOM 1744 O O . LYS A 1 224 ? 4.811 10.458 51.682 1.00 37.59 224 LYS A O 1
ATOM 1749 N N . SER A 1 225 ? 4.986 12.417 52.850 1.00 47.72 225 SER A N 1
ATOM 1750 C CA . SER A 1 225 ? 6.163 13.190 52.431 1.00 47.72 225 SER A CA 1
ATOM 1751 C C . SER A 1 225 ? 7.305 12.552 51.626 1.00 47.72 225 SER A C 1
ATOM 1753 O O . SER A 1 225 ? 7.807 11.476 51.947 1.00 47.72 225 SER A O 1
ATOM 1755 N N . GLU A 1 226 ? 7.772 13.374 50.682 1.00 45.97 226 GLU A N 1
ATOM 1756 C CA . GLU A 1 226 ? 9.090 13.432 50.036 1.00 45.97 226 GLU A CA 1
ATOM 1757 C C . GLU A 1 226 ? 10.218 13.915 50.988 1.00 45.97 226 GLU A C 1
ATOM 1759 O O . GLU A 1 226 ? 9.940 14.310 52.117 1.00 45.97 226 GLU A O 1
ATOM 1764 N N . GLU A 1 227 ? 11.453 13.945 50.449 1.00 44.84 227 GLU A N 1
ATOM 1765 C CA . GLU A 1 227 ? 12.765 14.384 50.995 1.00 44.84 227 GLU A CA 1
ATOM 1766 C C . GLU A 1 227 ? 13.590 13.295 51.721 1.00 44.84 227 GLU A C 1
ATOM 1768 O O . GLU A 1 227 ? 13.103 12.629 52.623 1.00 44.84 227 GLU A O 1
ATOM 1773 N N . GLU A 1 228 ? 14.872 13.026 51.430 1.00 45.50 228 GLU A N 1
ATOM 1774 C CA . GLU A 1 228 ? 15.882 13.652 50.563 1.00 45.50 228 GLU A CA 1
ATOM 1775 C C . GLU A 1 228 ? 17.130 12.723 50.471 1.00 45.50 228 GLU A C 1
ATOM 1777 O O . GLU A 1 228 ? 17.494 12.116 51.472 1.00 45.50 228 GLU A O 1
ATOM 1782 N N . GLN A 1 229 ? 17.806 12.712 49.301 1.00 44.88 229 GLN A N 1
ATOM 1783 C CA . GLN A 1 229 ? 19.281 12.655 49.057 1.00 44.88 229 GLN A CA 1
ATOM 1784 C C . GLN A 1 229 ? 20.108 11.433 49.577 1.00 44.88 229 GLN A C 1
ATOM 1786 O O . GLN A 1 229 ? 19.944 10.988 50.697 1.00 44.88 229 GLN A O 1
ATOM 1791 N N . LYS A 1 230 ? 21.117 10.845 48.902 1.00 40.47 230 LYS A N 1
ATOM 1792 C CA . LYS A 1 230 ? 22.064 11.259 47.839 1.00 40.47 230 LYS A CA 1
ATOM 1793 C C . LYS A 1 230 ? 22.951 10.040 47.455 1.00 40.47 230 LYS A C 1
ATOM 1795 O O . LYS A 1 230 ? 23.240 9.269 48.357 1.00 40.47 230 LYS A O 1
ATOM 1800 N N . MET A 1 231 ? 23.445 9.992 46.200 1.00 37.16 231 MET A N 1
ATOM 1801 C CA . MET A 1 231 ? 24.706 9.374 45.678 1.00 37.16 231 MET A CA 1
ATOM 1802 C C . MET A 1 231 ? 24.993 7.894 46.031 1.00 37.16 231 MET A C 1
ATOM 1804 O O . MET A 1 231 ? 24.916 7.489 47.174 1.00 37.16 231 MET A O 1
ATOM 1808 N N . GLU A 1 232 ? 25.364 7.000 45.118 1.00 39.03 232 GLU A N 1
ATOM 1809 C CA . GLU A 1 232 ? 26.545 7.043 44.250 1.00 39.03 232 GLU A CA 1
ATOM 1810 C C . GLU A 1 232 ? 26.491 5.832 43.288 1.00 39.03 232 GLU A C 1
ATOM 1812 O O . GLU A 1 232 ? 25.747 4.875 43.497 1.00 39.03 232 GLU A O 1
ATOM 1817 N N . GLU A 1 233 ? 27.265 5.913 42.213 1.00 48.53 233 GLU A N 1
ATOM 1818 C CA . GLU A 1 233 ? 27.423 4.965 41.108 1.00 48.53 233 GLU A CA 1
ATOM 1819 C C . GLU A 1 233 ? 27.311 3.467 41.449 1.00 48.53 233 GLU A C 1
ATOM 1821 O O . GLU A 1 233 ? 28.100 2.917 42.213 1.00 48.53 233 GLU A O 1
ATOM 1826 N N . THR A 1 234 ? 26.448 2.739 40.732 1.00 39.09 234 THR A N 1
ATOM 1827 C CA . THR A 1 234 ? 26.755 1.347 40.365 1.00 39.09 234 THR A CA 1
ATOM 1828 C C . THR A 1 234 ? 26.135 1.007 39.012 1.00 39.09 234 THR A C 1
ATOM 1830 O O . THR A 1 234 ? 24.955 0.676 38.891 1.00 39.09 234 THR A O 1
ATOM 1833 N N . ILE A 1 235 ? 26.967 1.073 37.971 1.00 50.91 235 ILE A N 1
ATOM 1834 C CA . ILE A 1 235 ? 26.731 0.398 36.694 1.00 50.91 235 ILE A CA 1
ATOM 1835 C C . ILE A 1 235 ? 26.771 -1.102 36.996 1.00 50.91 235 ILE A C 1
ATOM 1837 O O . ILE A 1 235 ? 27.842 -1.701 37.069 1.00 50.91 235 ILE A O 1
ATOM 1841 N N . THR A 1 236 ? 25.604 -1.706 37.212 1.00 37.38 236 THR A N 1
ATOM 1842 C CA . THR A 1 236 ? 25.485 -3.159 37.356 1.00 37.38 236 THR A CA 1
ATOM 1843 C C . THR A 1 236 ? 24.793 -3.700 36.120 1.00 37.38 236 THR A C 1
ATOM 1845 O O . THR A 1 236 ? 23.602 -3.495 35.920 1.00 37.38 236 THR A O 1
ATOM 1848 N N . ASN A 1 237 ? 25.604 -4.339 35.276 1.00 51.00 237 ASN A N 1
ATOM 1849 C CA . ASN A 1 237 ? 25.251 -5.338 34.272 1.00 51.00 237 ASN A CA 1
ATOM 1850 C C . ASN A 1 237 ? 23.792 -5.826 34.324 1.00 51.00 237 ASN A C 1
ATOM 1852 O O . ASN A 1 237 ? 23.460 -6.729 35.092 1.00 51.00 237 ASN A O 1
ATOM 1856 N N . THR A 1 238 ? 22.960 -5.327 33.411 1.00 43.28 238 THR A N 1
ATOM 1857 C CA . THR A 1 238 ? 21.740 -6.025 33.001 1.00 43.28 238 THR A CA 1
ATOM 1858 C C . THR A 1 238 ? 22.162 -7.210 32.137 1.00 43.28 238 THR A C 1
ATOM 1860 O O . THR A 1 238 ? 22.253 -7.117 30.914 1.00 43.28 238 THR A O 1
ATOM 1863 N N . GLN A 1 239 ? 22.497 -8.325 32.785 1.00 45.00 239 GLN A N 1
ATOM 1864 C CA . GLN A 1 239 ? 22.538 -9.619 32.119 1.00 45.00 239 GLN A CA 1
ATOM 1865 C C . GLN A 1 239 ? 21.106 -9.954 31.706 1.00 45.00 239 GLN A C 1
ATOM 1867 O O . GLN A 1 239 ? 20.259 -10.269 32.537 1.00 45.00 239 GLN A O 1
ATOM 1872 N N . THR A 1 240 ? 20.831 -9.841 30.411 1.00 45.53 240 THR A N 1
ATOM 1873 C CA . THR A 1 240 ? 19.646 -10.424 29.789 1.00 45.53 240 THR A CA 1
ATOM 1874 C C . THR A 1 240 ? 19.747 -11.938 29.960 1.00 45.53 240 THR A C 1
ATOM 1876 O O . THR A 1 240 ? 20.400 -12.615 29.166 1.00 45.53 240 THR A O 1
ATOM 1879 N N . GLU A 1 241 ? 19.155 -12.473 31.028 1.00 48.41 241 GLU A N 1
ATOM 1880 C CA . GLU A 1 241 ? 18.928 -13.908 31.173 1.00 48.41 241 GLU A CA 1
ATOM 1881 C C . GLU A 1 241 ? 18.043 -14.360 30.010 1.00 48.41 241 GLU A C 1
ATOM 1883 O O . GLU A 1 241 ? 16.836 -14.115 29.965 1.00 48.41 241 GLU A O 1
ATOM 1888 N N . VAL A 1 242 ? 18.672 -15.000 29.025 1.00 50.34 242 VAL A N 1
ATOM 1889 C CA . VAL A 1 242 ? 17.983 -15.724 27.963 1.00 50.34 242 VAL A CA 1
ATOM 1890 C C . VAL A 1 242 ? 17.286 -16.902 28.633 1.00 50.34 242 VAL A C 1
ATOM 1892 O O . VAL A 1 242 ? 17.895 -17.945 28.876 1.00 50.34 242 VAL A O 1
ATOM 1895 N N . GLN A 1 243 ? 16.011 -16.719 28.978 1.00 51.41 243 GLN A N 1
ATOM 1896 C CA . GLN A 1 243 ? 15.165 -17.804 29.455 1.00 51.41 243 GLN A CA 1
ATOM 1897 C C . GLN A 1 243 ? 15.123 -18.877 28.369 1.00 51.41 243 GLN A C 1
ATOM 1899 O O . GLN A 1 243 ? 14.494 -18.725 27.321 1.00 51.41 243 GLN A O 1
ATOM 1904 N N . THR A 1 244 ? 15.855 -19.958 28.620 1.00 49.81 244 THR A N 1
ATOM 1905 C CA . THR A 1 244 ? 15.877 -21.141 27.770 1.00 49.81 244 THR A CA 1
ATOM 1906 C C . THR A 1 244 ? 14.557 -21.859 28.022 1.00 49.81 244 THR A C 1
ATOM 1908 O O . THR A 1 244 ? 14.431 -22.643 28.956 1.00 49.81 244 THR A O 1
ATOM 1911 N N . THR A 1 245 ? 13.527 -21.496 27.261 1.00 63.25 245 THR A N 1
ATOM 1912 C CA . THR A 1 245 ? 12.222 -22.149 27.345 1.00 63.25 245 THR A CA 1
ATOM 1913 C C . THR A 1 245 ? 12.372 -23.574 26.826 1.00 63.25 245 THR A C 1
ATOM 1915 O O . THR A 1 245 ? 12.742 -23.797 25.673 1.00 63.25 245 THR A O 1
ATOM 1918 N N . GLU A 1 246 ? 12.143 -24.556 27.701 1.00 66.19 246 GLU A N 1
ATOM 1919 C CA . GLU A 1 246 ? 12.103 -25.958 27.295 1.00 66.19 246 GLU A CA 1
ATOM 1920 C C . GLU A 1 246 ? 11.059 -26.131 26.177 1.00 66.19 246 GLU A C 1
ATOM 1922 O O . GLU A 1 246 ? 9.949 -25.596 26.290 1.00 66.19 246 GLU A O 1
ATOM 1927 N N . PRO A 1 247 ? 11.379 -26.855 25.089 1.00 60.44 247 PRO A N 1
ATOM 1928 C CA . PRO A 1 247 ? 10.459 -27.038 23.976 1.00 60.44 247 PRO A CA 1
ATOM 1929 C C . PRO A 1 247 ? 9.224 -27.797 24.462 1.00 60.44 247 PRO A C 1
ATOM 1931 O O . PRO A 1 247 ? 9.271 -29.004 24.715 1.00 60.44 247 PRO A O 1
ATOM 1934 N N . GLN A 1 248 ? 8.104 -27.085 24.604 1.00 64.25 248 GLN A N 1
ATOM 1935 C CA . GLN A 1 248 ? 6.848 -27.705 24.995 1.00 64.25 248 GLN A CA 1
ATOM 1936 C C . GLN A 1 248 ? 6.420 -28.708 23.920 1.00 64.25 248 GLN A C 1
ATOM 1938 O O . GLN A 1 248 ? 6.198 -28.359 22.761 1.00 64.25 248 GLN A O 1
ATOM 1943 N N . ARG A 1 249 ? 6.301 -29.982 24.310 1.00 57.62 249 ARG A N 1
ATOM 1944 C CA . ARG A 1 249 ? 5.709 -31.027 23.470 1.00 57.62 249 ARG A CA 1
ATOM 1945 C C . ARG A 1 249 ? 4.200 -30.790 23.398 1.00 57.62 249 ARG A C 1
ATOM 1947 O O . ARG A 1 249 ? 3.461 -31.238 24.268 1.00 57.62 249 ARG A O 1
ATOM 1954 N N . GLY A 1 250 ? 3.759 -30.085 22.364 1.00 67.69 250 GLY A N 1
ATOM 1955 C CA . GLY A 1 250 ? 2.353 -29.819 22.070 1.00 67.69 250 GLY A CA 1
ATOM 1956 C C . GLY A 1 250 ? 2.108 -29.745 20.565 1.00 67.69 250 GLY A C 1
ATOM 1957 O O . GLY A 1 250 ? 3.027 -29.498 19.785 1.00 67.69 250 GLY A O 1
ATOM 1958 N N . PHE A 1 251 ? 0.869 -30.001 20.149 1.00 78.19 251 PHE A N 1
ATOM 1959 C CA . PHE A 1 251 ? 0.429 -29.743 18.778 1.00 78.19 251 PHE A CA 1
ATOM 1960 C C . PHE A 1 251 ? 0.258 -28.230 18.580 1.00 78.19 251 PHE A C 1
ATOM 1962 O O . PHE A 1 251 ? -0.058 -27.526 19.538 1.00 78.19 251 PHE A O 1
ATO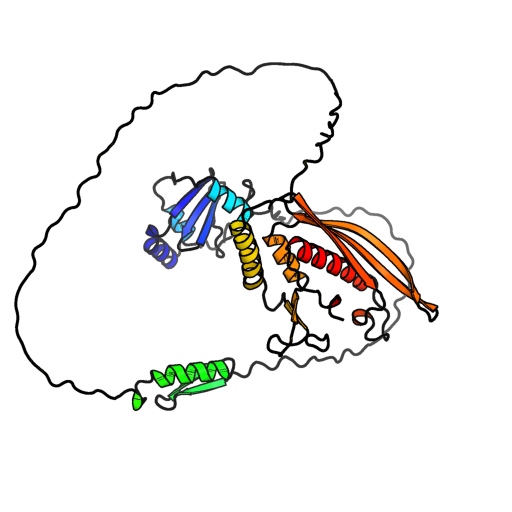M 1969 N N . LEU A 1 252 ? 0.459 -27.726 17.359 1.00 75.19 252 LEU A N 1
ATOM 1970 C CA . LEU A 1 252 ? 0.299 -26.302 17.049 1.00 75.19 252 LEU A CA 1
ATOM 1971 C C . LEU A 1 252 ? -1.146 -25.869 17.346 1.00 75.19 252 LEU A C 1
ATOM 1973 O O . LEU A 1 252 ? -2.078 -26.292 16.661 1.00 75.19 252 LEU A O 1
ATOM 1977 N N . THR A 1 253 ? -1.338 -25.051 18.379 1.00 83.25 253 THR A N 1
ATOM 1978 C CA . THR A 1 253 ? -2.626 -24.424 18.685 1.00 83.25 253 THR A CA 1
ATOM 1979 C C . THR A 1 253 ? -2.728 -23.070 17.987 1.00 83.25 253 THR A C 1
ATOM 1981 O O . THR A 1 253 ? -1.726 -22.397 17.744 1.00 83.25 253 THR A O 1
ATOM 1984 N N . ALA A 1 254 ? -3.948 -22.671 17.622 1.00 87.56 254 ALA A N 1
ATOM 1985 C CA . ALA A 1 254 ? -4.182 -21.368 17.012 1.00 87.56 254 ALA A CA 1
ATOM 1986 C C . ALA A 1 254 ? -3.909 -20.241 18.021 1.00 87.56 254 ALA A C 1
ATOM 1988 O O . ALA A 1 254 ? -4.293 -20.338 19.185 1.00 87.56 254 ALA A O 1
ATOM 1989 N N . ALA A 1 255 ? -3.280 -19.160 17.555 1.00 87.38 255 ALA A N 1
ATOM 1990 C CA . ALA A 1 255 ? -2.975 -17.995 18.388 1.00 87.38 255 ALA A CA 1
ATOM 1991 C C . ALA A 1 255 ? -4.226 -17.180 18.774 1.00 87.38 255 ALA A C 1
ATOM 1993 O O . ALA A 1 255 ? -4.206 -16.454 19.763 1.00 87.38 255 ALA A O 1
ATOM 1994 N N . VAL A 1 256 ? -5.303 -17.287 17.990 1.00 90.31 256 VAL A N 1
ATOM 1995 C CA . VAL A 1 256 ? -6.578 -16.584 18.190 1.00 90.31 256 VAL A CA 1
ATOM 1996 C C . VAL A 1 256 ? -7.753 -17.508 17.879 1.00 90.31 256 VAL A C 1
ATOM 1998 O O . VAL A 1 256 ? -7.584 -18.561 17.258 1.00 90.31 256 VAL A O 1
ATOM 2001 N N . SER A 1 257 ? -8.954 -17.104 18.298 1.00 94.06 257 SER A N 1
ATOM 2002 C CA . SER A 1 257 ? -10.188 -17.793 17.924 1.00 94.06 257 SER A CA 1
ATOM 2003 C C . SER A 1 257 ? -10.431 -17.714 16.409 1.00 94.06 257 SER A C 1
ATOM 2005 O O . SER A 1 257 ? -9.986 -16.781 15.733 1.00 94.06 257 SER A O 1
ATOM 2007 N N . LEU A 1 258 ? -11.162 -18.691 15.863 1.00 93.44 258 LEU A N 1
ATOM 2008 C CA . LEU A 1 258 ? -11.522 -18.695 14.443 1.00 93.44 258 LEU A CA 1
ATOM 2009 C C . LEU A 1 258 ? -12.369 -17.465 14.067 1.00 93.44 258 LEU A C 1
ATOM 2011 O O . LEU A 1 258 ? -12.157 -16.882 13.007 1.00 93.44 258 LEU A O 1
ATOM 2015 N N . ASP A 1 259 ? -13.283 -17.042 14.941 1.00 95.56 259 ASP A N 1
ATOM 2016 C CA . ASP A 1 259 ? -14.170 -15.902 14.689 1.00 95.56 259 ASP A CA 1
ATOM 2017 C C . ASP A 1 259 ? -13.402 -14.577 14.616 1.00 95.56 259 ASP A C 1
ATOM 2019 O O . ASP A 1 259 ? -13.651 -13.761 13.721 1.00 95.56 259 ASP A O 1
ATOM 2023 N N . ASP A 1 260 ? -12.418 -14.376 15.497 1.00 91.38 260 ASP A N 1
ATOM 2024 C CA . ASP A 1 260 ? -11.558 -13.189 15.459 1.00 91.38 260 ASP A CA 1
ATOM 2025 C C . ASP A 1 260 ? -10.689 -13.170 14.200 1.00 91.38 260 ASP A C 1
ATOM 2027 O O . ASP A 1 260 ? -10.542 -12.122 13.564 1.00 91.38 260 ASP A O 1
ATOM 2031 N N . ALA A 1 261 ? -10.169 -14.332 13.789 1.00 89.69 261 ALA A N 1
ATOM 2032 C CA . ALA A 1 261 ? -9.427 -14.458 12.539 1.00 89.69 261 ALA A CA 1
ATOM 2033 C C . ALA A 1 261 ? -10.308 -14.091 11.333 1.00 89.69 261 ALA A C 1
ATOM 2035 O O . ALA A 1 261 ? -9.918 -13.260 10.512 1.00 89.69 261 ALA A O 1
ATOM 2036 N N . ILE A 1 262 ? -11.528 -14.634 11.251 1.00 92.38 262 ILE A N 1
ATOM 2037 C CA . ILE A 1 262 ? -12.495 -14.307 10.190 1.00 92.38 262 ILE A CA 1
ATOM 2038 C C . ILE A 1 262 ? -12.799 -12.806 10.181 1.00 92.38 262 ILE A C 1
ATOM 2040 O O . ILE A 1 262 ? -12.811 -12.177 9.120 1.00 92.38 262 ILE A O 1
ATOM 2044 N N . LYS A 1 263 ? -13.020 -12.205 11.353 1.00 91.88 263 LYS A N 1
ATOM 2045 C CA . LYS A 1 263 ? -13.267 -10.765 11.481 1.00 91.88 263 LYS A CA 1
ATOM 2046 C C . LYS A 1 263 ? -12.085 -9.941 10.961 1.00 91.88 263 LYS A C 1
ATOM 2048 O O . LYS A 1 263 ? -12.311 -8.976 10.227 1.00 91.88 263 LYS A O 1
ATOM 2053 N N . ALA A 1 264 ? -10.852 -10.327 11.284 1.00 88.06 264 ALA A N 1
ATOM 2054 C CA . ALA A 1 264 ? -9.642 -9.656 10.810 1.00 88.06 264 ALA A CA 1
ATOM 2055 C C . ALA A 1 264 ? -9.474 -9.767 9.282 1.00 88.06 264 ALA A C 1
ATOM 2057 O O . ALA A 1 264 ? -9.255 -8.756 8.611 1.00 88.06 264 ALA A O 1
ATOM 2058 N N . PHE A 1 265 ? -9.669 -10.955 8.702 1.00 88.31 265 PHE A N 1
ATOM 2059 C CA . PHE A 1 265 ? -9.593 -11.143 7.247 1.00 88.31 265 PHE A CA 1
ATOM 2060 C C . PHE A 1 265 ? -10.711 -10.407 6.494 1.00 88.31 265 PHE A C 1
ATOM 2062 O O . PHE A 1 265 ? -10.478 -9.814 5.438 1.00 88.31 265 PHE A O 1
ATOM 2069 N N . ASN A 1 266 ? -11.918 -10.353 7.059 1.00 91.06 266 ASN A N 1
ATOM 2070 C CA . ASN A 1 266 ? -13.008 -9.561 6.491 1.00 91.06 266 ASN A CA 1
ATOM 2071 C C . ASN A 1 266 ? -12.703 -8.060 6.521 1.00 91.06 266 ASN A C 1
ATOM 2073 O O . ASN A 1 266 ? -13.023 -7.350 5.564 1.00 91.06 266 ASN A O 1
ATOM 2077 N N . LEU A 1 267 ? -12.067 -7.570 7.590 1.00 89.75 267 LEU A N 1
ATOM 2078 C CA . LEU A 1 267 ? -11.616 -6.183 7.665 1.00 89.75 267 LEU A CA 1
ATOM 2079 C C . LEU A 1 267 ? -10.607 -5.875 6.553 1.00 89.75 267 LEU A C 1
ATOM 2081 O O . LEU A 1 267 ? -10.722 -4.830 5.916 1.00 89.75 267 LEU A O 1
ATOM 2085 N N . TYR A 1 268 ? -9.685 -6.795 6.260 1.00 89.94 268 TYR A N 1
ATOM 2086 C CA . TYR A 1 268 ? -8.767 -6.672 5.127 1.00 89.94 268 TYR A CA 1
ATOM 2087 C C . TYR A 1 268 ? -9.497 -6.557 3.781 1.00 89.94 268 TYR A C 1
ATOM 2089 O O . TYR A 1 268 ? -9.260 -5.602 3.033 1.00 89.94 268 TYR A O 1
ATOM 2097 N N . GLY A 1 269 ? -10.448 -7.452 3.496 1.00 89.88 269 GLY A N 1
ATOM 2098 C CA . GLY A 1 269 ? -11.237 -7.393 2.258 1.00 89.88 269 GLY A CA 1
ATOM 2099 C C . GLY A 1 269 ? -12.034 -6.087 2.113 1.00 89.88 269 GLY A C 1
ATOM 2100 O O . GLY A 1 269 ? -12.077 -5.475 1.037 1.00 89.88 269 GLY A O 1
ATOM 2101 N N . GLN A 1 270 ? -12.614 -5.600 3.213 1.00 92.12 270 GLN A N 1
ATOM 2102 C CA . GLN A 1 270 ? -13.324 -4.319 3.243 1.00 92.12 270 GLN A CA 1
ATOM 2103 C C . GLN A 1 270 ? -12.382 -3.129 3.048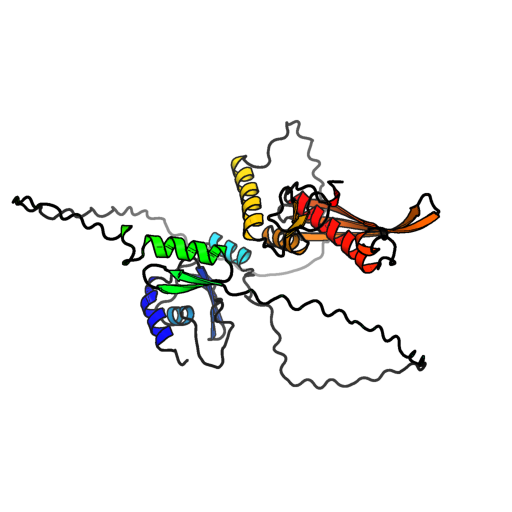 1.00 92.12 270 GLN A C 1
ATOM 2105 O O . GLN A 1 270 ? -12.704 -2.217 2.285 1.00 92.12 270 GLN A O 1
ATOM 2110 N N . ALA A 1 271 ? -11.223 -3.136 3.709 1.00 91.06 271 ALA A N 1
ATOM 2111 C CA . ALA A 1 271 ? -10.208 -2.098 3.583 1.00 91.06 271 ALA A CA 1
ATOM 2112 C C . ALA A 1 271 ? -9.735 -1.989 2.132 1.00 91.06 271 ALA A C 1
ATOM 2114 O O . ALA A 1 271 ? -9.761 -0.900 1.562 1.00 91.06 271 ALA A O 1
ATOM 2115 N N . LYS A 1 272 ? -9.428 -3.117 1.487 1.00 91.12 272 LYS A N 1
ATOM 2116 C CA . LYS A 1 272 ? -9.047 -3.155 0.073 1.00 91.12 272 LYS A CA 1
ATOM 2117 C C . LYS A 1 272 ? -10.107 -2.522 -0.836 1.00 91.12 272 LYS A C 1
ATOM 2119 O O . LYS A 1 272 ? -9.771 -1.716 -1.696 1.00 91.12 272 LYS A O 1
ATOM 2124 N N . THR A 1 273 ? -11.383 -2.836 -0.617 1.00 91.00 273 THR A N 1
ATOM 2125 C CA . THR A 1 273 ? -12.491 -2.321 -1.444 1.00 91.00 273 THR A CA 1
ATOM 2126 C C . THR A 1 273 ? -12.767 -0.832 -1.211 1.00 91.00 273 THR A C 1
ATOM 2128 O O . THR A 1 273 ? -13.171 -0.125 -2.130 1.00 91.00 273 THR A O 1
ATOM 2131 N N . ARG A 1 274 ? -12.587 -0.345 0.023 1.00 95.12 274 ARG A N 1
ATOM 2132 C CA . ARG A 1 274 ? -12.981 1.017 0.425 1.00 95.12 274 ARG A CA 1
ATOM 2133 C C . ARG A 1 274 ? -11.841 2.032 0.371 1.00 95.12 274 ARG A C 1
ATOM 2135 O O . ARG A 1 274 ? -12.106 3.213 0.163 1.00 95.12 274 ARG A O 1
ATOM 2142 N N . LEU A 1 275 ? -10.601 1.604 0.602 1.00 94.62 275 LEU A N 1
ATOM 2143 C CA . LEU A 1 275 ? -9.428 2.485 0.637 1.00 94.62 275 LEU A CA 1
ATOM 2144 C C . LEU A 1 275 ? -8.797 2.679 -0.742 1.00 94.62 275 LEU A C 1
ATOM 2146 O O . LEU A 1 275 ? -8.229 3.743 -1.017 1.00 94.62 275 LEU A O 1
ATOM 2150 N N . LEU A 1 276 ? -8.861 1.650 -1.589 1.00 95.25 276 LEU A N 1
ATOM 2151 C CA . LEU A 1 276 ? -8.286 1.695 -2.926 1.00 95.25 276 LEU A CA 1
ATOM 2152 C C . LEU A 1 276 ? -9.294 2.279 -3.911 1.00 95.25 276 LEU A C 1
ATOM 2154 O O . LEU A 1 276 ? -10.480 1.963 -3.878 1.00 95.25 276 LEU A O 1
ATOM 2158 N N . ASN A 1 277 ? -8.807 3.135 -4.801 1.00 94.88 277 ASN A N 1
ATOM 2159 C CA . ASN A 1 277 ? -9.588 3.663 -5.913 1.00 94.88 277 ASN A CA 1
ATOM 2160 C C . ASN A 1 277 ? -8.963 3.259 -7.258 1.00 94.88 277 ASN A C 1
ATOM 2162 O O . ASN A 1 277 ? -7.903 2.633 -7.302 1.00 94.88 277 ASN A O 1
ATOM 2166 N N . ASP A 1 278 ? -9.604 3.643 -8.364 1.00 93.50 278 ASP A N 1
ATOM 2167 C CA . ASP A 1 278 ? -9.146 3.305 -9.721 1.00 93.50 278 ASP A CA 1
ATOM 2168 C C . ASP A 1 278 ? -7.713 3.818 -10.022 1.00 93.50 278 ASP A C 1
ATOM 2170 O O . ASP A 1 278 ? -7.039 3.286 -10.902 1.00 93.50 278 ASP A O 1
ATOM 2174 N N . ASN A 1 279 ? -7.189 4.802 -9.276 1.00 94.12 279 ASN A N 1
ATOM 2175 C CA . ASN A 1 279 ? -5.801 5.249 -9.435 1.00 94.12 279 ASN A CA 1
ATOM 2176 C C . ASN A 1 279 ? -4.794 4.316 -8.755 1.00 94.12 279 ASN A C 1
ATOM 2178 O O . ASN A 1 279 ? -3.642 4.265 -9.190 1.00 94.12 279 ASN A O 1
ATOM 2182 N N . ASP A 1 280 ? -5.207 3.567 -7.732 1.00 95.62 280 ASP A N 1
ATOM 2183 C CA . ASP A 1 280 ? -4.349 2.660 -6.962 1.00 95.62 280 ASP A CA 1
ATOM 2184 C C . ASP A 1 280 ? -4.247 1.260 -7.560 1.00 95.62 280 ASP A C 1
ATOM 2186 O O . ASP A 1 280 ? -3.353 0.503 -7.186 1.00 95.62 280 ASP A O 1
ATOM 2190 N N . VAL A 1 281 ? -5.144 0.913 -8.480 1.00 94.06 281 VAL A N 1
ATOM 2191 C CA . VAL A 1 281 ? -5.209 -0.407 -9.106 1.00 94.06 281 VAL A CA 1
ATOM 2192 C C . VAL A 1 281 ? -4.939 -0.265 -10.600 1.00 94.06 281 VAL A C 1
ATOM 2194 O O . VAL A 1 281 ? -5.396 0.667 -11.259 1.00 94.06 281 VAL A O 1
ATOM 2197 N N . LEU A 1 282 ? -4.123 -1.159 -11.137 1.00 93.69 282 LEU A N 1
ATOM 2198 C CA . LEU A 1 282 ? -3.907 -1.355 -12.563 1.00 93.69 282 LEU A CA 1
ATOM 2199 C C . LEU A 1 282 ? -4.532 -2.696 -12.933 1.00 93.69 282 LEU A C 1
ATOM 2201 O O . LEU A 1 282 ? -4.342 -3.651 -12.200 1.00 93.69 282 LEU A O 1
ATOM 2205 N N . TYR A 1 283 ? -5.245 -2.800 -14.045 1.00 93.12 283 TYR A N 1
ATOM 2206 C CA . TYR A 1 283 ? -5.760 -4.092 -14.497 1.00 93.12 283 TYR A CA 1
ATOM 2207 C C . TYR A 1 283 ? -4.853 -4.607 -15.602 1.00 93.12 283 TYR A C 1
ATOM 2209 O O . TYR A 1 283 ? -4.536 -3.861 -16.528 1.00 93.12 283 TYR A O 1
ATOM 2217 N N . ILE A 1 284 ? -4.402 -5.850 -15.490 1.00 90.12 284 ILE A N 1
ATOM 2218 C CA . ILE A 1 284 ? -3.500 -6.487 -16.448 1.00 90.12 284 ILE A CA 1
ATOM 2219 C C . ILE A 1 284 ? -4.292 -7.572 -17.168 1.00 90.12 284 ILE A C 1
ATOM 2221 O O . ILE A 1 284 ? -4.877 -8.444 -16.535 1.00 90.12 284 ILE A O 1
ATOM 2225 N N . GLY A 1 285 ? -4.379 -7.485 -18.494 1.00 89.56 285 GLY A N 1
ATOM 2226 C CA . GLY A 1 285 ? -5.066 -8.499 -19.295 1.00 89.56 285 GLY A CA 1
ATOM 2227 C C . GLY A 1 285 ? -4.193 -9.735 -19.513 1.00 89.56 285 GLY A C 1
ATOM 2228 O O . GLY A 1 285 ? -2.994 -9.702 -19.253 1.00 89.56 285 GLY A O 1
ATOM 2229 N N . ALA A 1 286 ? -4.756 -10.780 -20.125 1.00 88.44 286 ALA A N 1
ATOM 2230 C CA . ALA A 1 286 ? -4.040 -12.022 -20.457 1.00 88.44 286 ALA A CA 1
ATOM 2231 C C . ALA A 1 286 ? -2.764 -11.835 -21.313 1.00 88.44 286 ALA A C 1
ATOM 2233 O O . ALA A 1 286 ? -1.929 -12.725 -21.394 1.00 88.44 286 ALA A O 1
ATOM 2234 N N . SER A 1 287 ? -2.595 -10.675 -21.958 1.00 84.12 287 SER A N 1
ATOM 2235 C CA . SER A 1 287 ? -1.381 -10.323 -22.712 1.00 84.12 287 SER A CA 1
ATOM 2236 C C . SER A 1 287 ? -0.262 -9.707 -21.858 1.00 84.12 287 SER A C 1
ATOM 2238 O O . SER A 1 287 ? 0.745 -9.263 -22.413 1.00 84.12 287 SER A O 1
ATOM 2240 N N . GLY A 1 288 ? -0.454 -9.584 -20.541 1.00 83.06 288 GLY A N 1
ATOM 2241 C CA . GLY A 1 288 ? 0.470 -8.895 -19.634 1.00 83.06 288 GLY A CA 1
ATOM 2242 C C . GLY A 1 288 ? 0.453 -7.367 -19.765 1.00 83.06 288 GLY A C 1
ATOM 2243 O O . GLY A 1 288 ? 1.248 -6.675 -19.133 1.00 83.06 288 GLY A O 1
ATOM 2244 N N . LYS A 1 289 ? -0.442 -6.806 -20.589 1.00 86.19 289 LYS A N 1
ATOM 2245 C CA . LYS A 1 289 ? -0.558 -5.357 -20.803 1.00 86.19 289 LYS A CA 1
ATOM 2246 C C . LYS A 1 289 ? -1.649 -4.738 -19.928 1.00 86.19 289 LYS A C 1
ATOM 2248 O O . LYS A 1 289 ? -2.655 -5.402 -19.663 1.00 86.19 289 LYS A O 1
ATOM 2253 N N . PRO A 1 290 ? -1.502 -3.457 -19.546 1.00 89.94 290 PRO A N 1
ATOM 2254 C CA . PRO A 1 290 ? -2.571 -2.707 -18.904 1.00 89.94 290 PRO A CA 1
ATOM 2255 C C . PRO A 1 290 ? -3.843 -2.679 -19.759 1.00 89.94 290 PRO A C 1
ATOM 2257 O O . PRO A 1 290 ? -3.786 -2.382 -20.953 1.00 89.94 290 PRO A O 1
ATOM 2260 N N . VAL A 1 291 ? -4.986 -2.958 -19.142 1.00 94.88 291 VAL A N 1
ATOM 2261 C CA . VAL A 1 291 ? -6.321 -2.935 -19.752 1.00 94.88 291 VAL A CA 1
ATOM 2262 C C . VAL A 1 291 ? -7.312 -2.187 -18.857 1.00 94.88 291 VAL A C 1
ATOM 2264 O O . VAL A 1 291 ? -7.010 -1.851 -17.712 1.00 94.88 291 VAL A O 1
ATOM 2267 N N . HIS A 1 292 ? -8.507 -1.902 -19.380 1.00 94.12 292 HIS A N 1
ATOM 2268 C CA . HIS A 1 292 ? -9.602 -1.376 -18.566 1.00 94.12 292 HIS A CA 1
ATOM 2269 C C . HIS A 1 292 ? -10.183 -2.478 -17.667 1.00 94.12 292 HIS A C 1
ATOM 2271 O O . HIS A 1 292 ? -10.197 -3.646 -18.051 1.00 94.12 292 HIS A O 1
ATOM 2277 N N . LYS A 1 293 ? -10.735 -2.102 -16.510 1.00 93.56 293 LYS A N 1
ATOM 2278 C CA . LYS A 1 293 ? -11.313 -3.040 -15.529 1.00 93.56 293 LYS A CA 1
ATOM 2279 C C . LYS A 1 293 ? -12.467 -3.900 -16.048 1.00 93.56 293 LYS A C 1
ATOM 2281 O O . LYS A 1 293 ? -12.750 -4.951 -15.492 1.00 93.56 293 LYS A O 1
ATOM 2286 N N . ASP A 1 294 ? -13.128 -3.449 -17.114 1.00 94.50 294 ASP A N 1
ATOM 2287 C CA . ASP A 1 294 ? -14.267 -4.150 -17.719 1.00 94.50 294 ASP A CA 1
ATOM 2288 C C . ASP A 1 294 ? -13.836 -5.233 -18.724 1.00 94.50 294 ASP A C 1
ATOM 2290 O O . ASP A 1 294 ? -14.679 -5.945 -19.272 1.00 94.50 294 ASP A O 1
ATOM 2294 N N . VAL A 1 295 ? -12.534 -5.352 -19.007 1.00 93.88 295 VAL A N 1
ATOM 2295 C CA . VAL A 1 295 ? -12.021 -6.385 -19.908 1.00 93.88 295 VAL A CA 1
ATOM 2296 C C . VAL A 1 295 ? -12.096 -7.739 -19.207 1.00 93.88 295 VAL A C 1
ATOM 2298 O O . VAL A 1 295 ? -11.603 -7.916 -18.090 1.00 93.88 295 VAL A O 1
ATOM 2301 N N . LYS A 1 296 ? -12.726 -8.699 -19.890 1.00 91.00 296 LYS A N 1
ATOM 2302 C CA . LYS A 1 296 ? -12.840 -10.085 -19.435 1.00 91.00 296 LYS A CA 1
ATOM 2303 C C . LYS A 1 296 ? -11.441 -10.668 -19.199 1.00 91.00 296 LYS A C 1
ATOM 2305 O O . LYS A 1 296 ? -10.538 -10.428 -19.996 1.00 91.00 296 LYS A O 1
ATOM 2310 N N . ASP A 1 297 ? -11.283 -11.406 -18.103 1.00 88.75 297 ASP A N 1
ATOM 2311 C CA . ASP A 1 297 ? -10.023 -12.045 -17.693 1.00 88.75 297 ASP A CA 1
ATOM 2312 C C . ASP A 1 297 ? -8.896 -11.056 -17.324 1.00 88.75 297 ASP A C 1
ATOM 2314 O O . ASP A 1 297 ? -7.718 -11.409 -17.334 1.00 88.75 297 ASP A O 1
ATOM 2318 N N . SER A 1 298 ? -9.236 -9.802 -16.992 1.00 90.81 298 SER A N 1
ATOM 2319 C CA . SER A 1 298 ? -8.267 -8.875 -16.403 1.00 90.81 298 SER A CA 1
ATOM 2320 C C . SER A 1 298 ? -8.009 -9.191 -14.926 1.00 90.81 298 SER A C 1
ATOM 2322 O O . SER A 1 298 ? -8.936 -9.458 -14.159 1.00 90.81 298 SER A O 1
ATOM 2324 N N . VAL A 1 299 ? -6.740 -9.143 -14.525 1.00 89.31 299 VAL A N 1
ATOM 2325 C CA . VAL A 1 299 ? -6.293 -9.367 -13.147 1.00 89.31 299 VAL A CA 1
ATOM 2326 C C . VAL A 1 299 ? -5.945 -8.016 -12.513 1.00 89.31 299 VAL A C 1
ATOM 2328 O O . VAL A 1 299 ? -5.184 -7.245 -13.110 1.00 89.31 299 VAL A O 1
ATOM 2331 N N . PRO A 1 300 ? -6.494 -7.678 -11.333 1.00 91.31 300 PRO A N 1
ATOM 2332 C CA . PRO A 1 300 ? -6.142 -6.448 -10.641 1.00 91.31 300 PRO A CA 1
ATOM 2333 C C . PRO A 1 300 ? -4.726 -6.536 -10.058 1.00 91.31 300 PRO A C 1
ATOM 2335 O O . PRO A 1 300 ? -4.364 -7.494 -9.388 1.00 91.31 300 PRO A O 1
ATOM 2338 N N . TYR A 1 301 ? -3.947 -5.484 -10.262 1.00 90.69 301 TYR A N 1
ATOM 2339 C CA . TYR A 1 301 ? -2.603 -5.291 -9.739 1.00 90.69 301 TYR A CA 1
ATOM 2340 C C . TYR A 1 301 ? -2.569 -4.011 -8.906 1.00 90.69 301 TYR A C 1
ATOM 2342 O O . TYR A 1 301 ? -2.802 -2.907 -9.409 1.00 90.69 301 TYR A O 1
ATOM 2350 N N . ILE A 1 302 ? -2.278 -4.136 -7.615 1.00 93.31 302 ILE A N 1
ATOM 2351 C CA . ILE A 1 302 ? -2.218 -2.987 -6.711 1.00 93.31 302 ILE A CA 1
ATOM 2352 C C . ILE A 1 302 ? -0.893 -2.245 -6.931 1.00 93.31 302 ILE A C 1
ATOM 2354 O O . ILE A 1 302 ? 0.198 -2.796 -6.773 1.00 93.31 302 ILE A O 1
ATOM 2358 N N . LYS A 1 303 ? -0.981 -0.962 -7.285 1.00 93.94 303 LYS A N 1
ATOM 2359 C CA . LYS A 1 303 ? 0.174 -0.078 -7.469 1.00 93.94 303 LYS A CA 1
ATOM 2360 C C . LYS A 1 303 ? 0.805 0.277 -6.121 1.00 93.94 303 LYS A C 1
ATOM 2362 O O . LYS A 1 303 ? 0.210 0.127 -5.055 1.00 93.94 303 LYS A O 1
ATOM 2367 N N . LYS A 1 304 ? 1.996 0.882 -6.178 1.00 94.62 304 LYS A N 1
ATOM 2368 C CA . LYS A 1 304 ? 2.715 1.413 -5.006 1.00 94.62 304 LYS A CA 1
ATOM 2369 C C . LYS A 1 304 ? 1.831 2.285 -4.104 1.00 94.62 304 LYS A C 1
ATOM 2371 O O . LYS A 1 304 ? 1.907 2.162 -2.887 1.00 94.62 304 LYS A O 1
ATOM 2376 N N . SER A 1 305 ? 0.996 3.160 -4.672 1.00 96.56 305 SER A N 1
ATOM 2377 C CA . SER A 1 305 ? 0.108 4.028 -3.885 1.00 96.56 305 SER A CA 1
ATOM 2378 C C . SER A 1 305 ? -0.903 3.227 -3.059 1.00 96.56 305 SER A C 1
ATOM 2380 O O . SER A 1 305 ? -1.086 3.524 -1.879 1.00 96.56 305 SER A O 1
ATOM 2382 N N . GLY A 1 306 ? -1.482 2.172 -3.637 1.00 96.00 306 GLY A N 1
ATOM 2383 C CA . GLY A 1 306 ? -2.427 1.300 -2.948 1.00 96.00 306 GLY A CA 1
ATOM 2384 C C . GLY A 1 306 ? -1.783 0.549 -1.790 1.00 96.00 306 GLY A C 1
ATOM 2385 O O . GLY A 1 306 ? -2.280 0.611 -0.667 1.00 96.00 306 GLY A O 1
ATOM 2386 N N . TRP A 1 307 ? -0.612 -0.051 -2.011 1.00 95.94 307 TRP A N 1
ATOM 2387 C CA . TRP A 1 307 ? 0.125 -0.724 -0.937 1.00 95.94 307 TRP A CA 1
ATOM 2388 C C . TRP A 1 307 ? 0.526 0.225 0.194 1.00 95.94 307 TRP A C 1
ATOM 2390 O O . TRP A 1 307 ? 0.437 -0.138 1.364 1.00 95.94 307 TRP A O 1
ATOM 2400 N N . ARG A 1 308 ? 0.890 1.476 -0.114 1.00 96.56 308 ARG A N 1
ATOM 2401 C CA . ARG A 1 308 ? 1.190 2.483 0.918 1.00 96.56 308 ARG A CA 1
ATOM 2402 C C . ARG A 1 308 ? -0.038 2.896 1.727 1.00 96.56 308 ARG A C 1
ATOM 2404 O O . ARG A 1 308 ? 0.103 3.136 2.924 1.00 96.56 308 ARG A O 1
ATOM 2411 N N . LYS A 1 309 ? -1.224 2.964 1.116 1.00 97.19 309 LYS A N 1
ATOM 2412 C CA . LYS A 1 309 ? -2.480 3.186 1.853 1.00 97.19 309 LYS A CA 1
ATOM 2413 C C . LYS A 1 309 ? -2.774 2.029 2.801 1.00 97.19 309 LYS A C 1
ATOM 2415 O O . LYS A 1 309 ? -3.077 2.277 3.963 1.00 97.19 309 LYS A O 1
ATOM 2420 N N . MET A 1 310 ? -2.615 0.794 2.324 1.00 95.69 310 MET A N 1
ATOM 2421 C CA . MET A 1 310 ? -2.806 -0.407 3.142 1.00 95.69 310 MET A CA 1
ATOM 2422 C C . MET A 1 310 ? -1.825 -0.439 4.315 1.00 95.69 310 MET A C 1
ATOM 2424 O O . MET A 1 310 ? -2.253 -0.587 5.453 1.00 95.69 310 MET A O 1
ATOM 2428 N N . ALA A 1 311 ? -0.535 -0.198 4.066 1.00 96.81 311 ALA A N 1
ATOM 2429 C CA . ALA A 1 311 ? 0.470 -0.135 5.123 1.00 96.81 311 ALA A CA 1
ATOM 2430 C C . ALA A 1 311 ? 0.124 0.902 6.201 1.00 96.81 311 ALA A C 1
ATOM 2432 O O . ALA A 1 311 ? 0.197 0.594 7.382 1.00 96.81 311 ALA A O 1
ATOM 2433 N N . ARG A 1 312 ? -0.316 2.108 5.811 1.00 97.00 312 ARG A N 1
ATOM 2434 C CA . ARG A 1 312 ? -0.741 3.141 6.772 1.00 97.00 312 ARG A CA 1
ATOM 2435 C C . ARG A 1 312 ? -1.972 2.725 7.571 1.00 97.00 312 ARG A C 1
ATOM 2437 O O . ARG A 1 312 ? -1.992 2.921 8.777 1.00 97.00 312 ARG A O 1
ATOM 2444 N N . PHE A 1 313 ? -2.980 2.159 6.910 1.00 96.00 313 PHE A N 1
ATOM 2445 C CA . PHE A 1 313 ? -4.216 1.734 7.568 1.00 96.00 313 PHE A CA 1
ATOM 2446 C C . PHE A 1 313 ? -3.978 0.617 8.590 1.00 96.00 313 PHE A C 1
ATOM 2448 O O . PHE A 1 313 ? -4.541 0.657 9.678 1.00 96.00 313 PHE A O 1
ATOM 2455 N N . PHE A 1 314 ? -3.116 -0.346 8.260 1.00 95.31 314 PHE A N 1
ATOM 2456 C CA . PHE A 1 314 ? -2.763 -1.455 9.146 1.00 95.31 314 PHE A CA 1
ATOM 2457 C C . PHE A 1 314 ? -1.594 -1.144 10.088 1.00 95.31 314 PHE A C 1
ATOM 2459 O O . PHE A 1 314 ? -1.118 -2.053 10.750 1.00 95.31 314 PHE A O 1
ATOM 2466 N N . GLY A 1 315 ? -1.098 0.097 10.149 1.00 96.19 315 GLY A N 1
ATOM 2467 C CA . GLY A 1 315 ? 0.002 0.456 11.053 1.00 96.19 315 GLY A CA 1
ATOM 2468 C C . GLY A 1 315 ? 1.303 -0.314 10.789 1.00 96.19 315 GLY A C 1
ATOM 2469 O O . GLY A 1 315 ? 2.014 -0.666 11.729 1.00 96.19 315 GLY A O 1
ATOM 2470 N N . LEU A 1 316 ? 1.601 -0.613 9.521 1.00 97.44 316 LEU A N 1
ATOM 2471 C CA . LEU A 1 316 ? 2.820 -1.313 9.123 1.00 97.44 316 LEU A CA 1
ATOM 2472 C C . LEU A 1 316 ? 4.002 -0.345 8.992 1.00 97.44 316 LEU A C 1
ATOM 2474 O O . LEU A 1 316 ? 3.899 0.706 8.351 1.00 97.44 316 LEU A O 1
ATOM 2478 N N . SER A 1 317 ? 5.152 -0.769 9.502 1.00 98.25 317 SER A N 1
ATOM 2479 C CA . SER A 1 317 ? 6.451 -0.118 9.332 1.00 98.25 317 SER A CA 1
ATOM 2480 C C . SER A 1 317 ? 7.266 -0.833 8.259 1.00 98.25 317 SER A C 1
ATOM 2482 O O . SER A 1 317 ? 7.159 -2.047 8.088 1.00 98.25 317 SER A O 1
ATOM 2484 N N . VAL A 1 318 ? 8.080 -0.079 7.517 1.00 98.31 318 VAL A N 1
ATOM 2485 C CA . VAL A 1 318 ? 8.915 -0.605 6.430 1.00 98.31 318 VAL A CA 1
ATOM 2486 C C . VAL A 1 318 ? 10.342 -0.118 6.619 1.00 98.31 318 VAL A C 1
ATOM 2488 O O . VAL A 1 318 ? 10.597 1.080 6.499 1.00 98.31 318 VAL A O 1
ATOM 2491 N N . ASP A 1 319 ? 11.259 -1.056 6.817 1.00 98.38 319 ASP A N 1
ATOM 2492 C CA . ASP A 1 319 ? 12.687 -0.811 6.971 1.00 98.38 319 ASP A CA 1
ATOM 2493 C C . ASP A 1 319 ? 13.451 -1.401 5.783 1.00 98.38 319 ASP A C 1
ATOM 2495 O O . ASP A 1 319 ? 13.210 -2.531 5.352 1.00 98.38 319 ASP A O 1
ATOM 2499 N N . ILE A 1 320 ? 14.399 -0.638 5.247 1.00 98.19 320 ILE A N 1
ATOM 2500 C CA . ILE A 1 320 ? 15.325 -1.127 4.222 1.00 98.19 320 ILE A CA 1
ATOM 2501 C C . ILE A 1 320 ? 16.562 -1.636 4.950 1.00 98.19 320 ILE A C 1
ATOM 2503 O O . ILE A 1 320 ? 17.327 -0.836 5.484 1.00 98.19 320 ILE A O 1
ATOM 2507 N N . LEU A 1 321 ? 16.752 -2.953 4.975 1.00 98.25 321 LEU A N 1
ATOM 2508 C CA . LEU A 1 321 ? 17.884 -3.573 5.665 1.00 98.25 321 LEU A CA 1
ATOM 2509 C C . LEU A 1 321 ? 19.141 -3.605 4.795 1.00 98.25 321 LEU A C 1
ATOM 2511 O O . LEU A 1 321 ? 20.252 -3.496 5.304 1.00 98.25 321 LEU A O 1
ATOM 2515 N N . GLY A 1 322 ? 18.966 -3.748 3.482 1.00 97.12 322 GLY A N 1
ATOM 2516 C CA . GLY A 1 322 ? 20.075 -3.870 2.548 1.00 97.12 322 GLY A CA 1
ATOM 2517 C C . GLY A 1 322 ? 19.694 -3.458 1.136 1.00 97.12 322 GLY A C 1
ATOM 2518 O O . GLY A 1 322 ? 18.533 -3.553 0.729 1.00 97.12 322 GLY A O 1
ATOM 2519 N N . ARG A 1 323 ? 20.702 -3.000 0.394 1.00 98.00 323 ARG A N 1
ATOM 2520 C CA . ARG A 1 323 ? 20.644 -2.789 -1.052 1.00 98.00 323 ARG A CA 1
ATOM 2521 C C . ARG A 1 323 ? 21.955 -3.253 -1.670 1.00 98.00 323 ARG A C 1
ATOM 2523 O O . ARG A 1 323 ? 23.020 -2.903 -1.165 1.00 98.00 323 ARG A O 1
ATOM 2530 N N . GLU A 1 324 ? 21.875 -3.982 -2.769 1.00 97.75 324 GLU A N 1
ATOM 2531 C CA . GLU A 1 324 ? 23.045 -4.499 -3.469 1.00 97.75 324 GLU A CA 1
ATOM 2532 C C . GLU A 1 324 ? 22.877 -4.351 -4.980 1.00 97.75 324 GLU A C 1
ATOM 2534 O O . GLU A 1 324 ? 21.787 -4.547 -5.523 1.00 97.75 324 GLU A O 1
ATOM 2539 N N . LYS A 1 325 ? 23.979 -4.007 -5.652 1.00 97.88 325 LYS A N 1
ATOM 2540 C CA . LYS A 1 325 ? 24.096 -4.032 -7.107 1.00 97.88 325 LYS A CA 1
ATOM 2541 C C . LYS A 1 325 ? 25.031 -5.166 -7.501 1.00 97.88 325 LYS A C 1
ATOM 2543 O O . LYS A 1 325 ? 26.208 -5.141 -7.153 1.00 97.88 325 LYS A O 1
ATOM 2548 N N . MET A 1 326 ? 24.523 -6.099 -8.291 1.00 97.50 326 MET A N 1
ATOM 2549 C CA . MET A 1 326 ? 25.290 -7.214 -8.837 1.00 97.50 326 MET A CA 1
ATOM 2550 C C . MET A 1 326 ? 25.451 -7.035 -10.342 1.00 97.50 326 MET A C 1
ATOM 2552 O O . MET A 1 326 ? 24.477 -6.763 -11.044 1.00 97.50 326 MET A O 1
ATOM 2556 N N . TRP A 1 327 ? 26.670 -7.202 -10.848 1.00 96.44 327 TRP A N 1
ATOM 2557 C CA . TRP A 1 327 ? 26.915 -7.322 -12.284 1.00 96.44 327 TRP A CA 1
ATOM 2558 C C . TRP A 1 327 ? 26.834 -8.790 -12.693 1.00 96.44 327 TRP A C 1
ATOM 2560 O O . TRP A 1 327 ? 27.318 -9.673 -11.991 1.00 96.44 327 TRP A O 1
ATOM 2570 N N . THR A 1 328 ? 26.208 -9.056 -13.829 1.00 94.75 328 THR A N 1
ATOM 2571 C CA . THR A 1 328 ? 26.070 -10.390 -14.412 1.00 94.75 328 THR A CA 1
ATOM 2572 C C . THR A 1 328 ? 26.284 -10.304 -15.915 1.00 94.75 328 THR A C 1
ATOM 2574 O O . THR A 1 328 ? 26.163 -9.243 -16.526 1.00 94.75 328 THR A O 1
ATOM 2577 N N . GLU A 1 329 ? 26.643 -11.432 -16.504 1.00 94.25 329 GLU A N 1
ATOM 2578 C CA . GLU A 1 329 ? 26.850 -11.604 -17.930 1.00 94.25 329 GLU A CA 1
ATOM 2579 C C . GLU A 1 329 ? 25.916 -12.711 -18.413 1.00 94.25 329 GLU A C 1
ATOM 2581 O O . GLU A 1 329 ? 25.695 -13.695 -17.705 1.00 94.25 329 GLU A O 1
ATOM 2586 N N . ASP A 1 330 ? 25.302 -12.528 -19.578 1.00 89.50 330 ASP A N 1
ATOM 2587 C CA . ASP A 1 330 ? 24.485 -13.584 -20.165 1.00 89.50 330 ASP A CA 1
ATOM 2588 C C . ASP A 1 330 ? 25.329 -14.588 -20.960 1.00 89.50 330 ASP A C 1
ATOM 2590 O O . ASP A 1 330 ? 26.536 -14.440 -21.132 1.00 89.50 330 ASP A O 1
ATOM 2594 N N . ALA A 1 331 ? 24.672 -15.608 -21.512 1.00 88.50 331 ALA A N 1
ATOM 2595 C CA . ALA A 1 331 ? 25.332 -16.611 -22.346 1.00 88.50 331 ALA A CA 1
ATOM 2596 C C . ALA A 1 331 ? 25.963 -16.049 -23.640 1.00 88.50 331 ALA A C 1
ATOM 2598 O O . ALA A 1 331 ? 26.701 -16.769 -24.310 1.00 88.50 331 ALA A O 1
ATOM 2599 N N . LYS A 1 332 ? 25.657 -14.802 -24.025 1.00 88.94 332 LYS A N 1
ATOM 2600 C CA . LYS A 1 332 ? 26.199 -14.123 -25.212 1.00 88.94 332 LYS A CA 1
ATOM 2601 C C . LYS A 1 332 ? 27.363 -13.187 -24.879 1.00 88.94 332 LYS A C 1
ATOM 2603 O O . LYS A 1 332 ? 27.976 -12.660 -25.804 1.00 88.94 332 LYS A O 1
ATOM 2608 N N . GLY A 1 333 ? 27.682 -13.005 -23.600 1.00 89.25 333 GLY A N 1
ATOM 2609 C CA . GLY A 1 333 ? 28.731 -12.101 -23.139 1.00 89.25 333 GLY A CA 1
ATOM 2610 C C . GLY A 1 333 ? 28.254 -10.675 -22.841 1.00 89.25 333 GLY A C 1
ATOM 2611 O O . GLY A 1 333 ? 29.056 -9.800 -22.508 1.00 89.25 333 GLY A O 1
ATOM 2612 N N . ASP A 1 334 ? 26.952 -10.407 -22.950 1.00 89.62 334 ASP A N 1
ATOM 2613 C CA . ASP A 1 334 ? 26.400 -9.072 -22.753 1.00 89.62 334 ASP A CA 1
ATOM 2614 C C . ASP A 1 334 ? 26.223 -8.796 -21.252 1.00 89.62 334 ASP A C 1
ATOM 2616 O O . ASP A 1 334 ? 25.398 -9.411 -20.564 1.00 89.62 334 ASP A O 1
ATOM 2620 N N . LYS A 1 335 ? 26.969 -7.821 -20.728 1.00 92.69 335 LYS A N 1
ATOM 2621 C CA . LYS A 1 335 ? 26.912 -7.440 -19.310 1.00 92.69 335 LYS A CA 1
ATOM 2622 C C . LYS A 1 335 ? 25.637 -6.672 -18.975 1.00 92.69 335 LYS A C 1
ATOM 2624 O O . LYS A 1 335 ? 25.199 -5.793 -19.713 1.00 92.69 335 LYS A O 1
ATOM 2629 N N . TYR A 1 336 ? 25.058 -6.972 -17.823 1.00 94.31 336 TYR A N 1
ATOM 2630 C CA . TYR A 1 336 ? 23.922 -6.258 -17.252 1.00 94.31 336 TYR A CA 1
ATOM 2631 C C . TYR A 1 336 ? 24.028 -6.216 -15.730 1.00 94.31 336 TYR A C 1
ATOM 2633 O O . TYR A 1 336 ? 24.842 -6.923 -15.137 1.00 94.31 336 TYR A O 1
ATOM 2641 N N . TYR A 1 337 ? 23.224 -5.373 -15.088 1.00 95.12 337 TYR A N 1
ATOM 2642 C CA . TYR A 1 337 ? 23.198 -5.288 -13.631 1.00 95.12 337 TYR A CA 1
ATOM 2643 C C . TYR A 1 337 ? 21.820 -5.632 -13.073 1.00 95.12 337 TYR A C 1
ATOM 2645 O O . TYR A 1 337 ? 20.788 -5.451 -13.726 1.00 95.12 337 TYR A O 1
ATOM 2653 N N . ILE A 1 338 ? 21.823 -6.143 -11.848 1.00 97.06 338 ILE A N 1
ATOM 2654 C CA . ILE A 1 338 ? 20.645 -6.444 -11.042 1.00 97.06 338 ILE A CA 1
ATOM 2655 C C . ILE A 1 338 ? 20.754 -5.624 -9.763 1.00 97.06 338 ILE A C 1
ATOM 2657 O O . ILE A 1 338 ? 21.798 -5.619 -9.112 1.00 97.06 338 ILE A O 1
ATOM 2661 N N . TRP A 1 339 ? 19.671 -4.944 -9.405 1.00 98.06 339 TRP A N 1
ATOM 2662 C CA . TRP A 1 339 ? 19.499 -4.361 -8.082 1.00 98.06 339 TRP A CA 1
ATOM 2663 C C . TRP A 1 339 ? 18.655 -5.292 -7.222 1.00 98.06 339 TRP A C 1
ATOM 2665 O O . TRP A 1 339 ? 17.585 -5.721 -7.657 1.00 98.06 339 TRP A O 1
ATOM 2675 N N . ALA A 1 340 ? 19.124 -5.563 -6.008 1.00 98.06 340 ALA A N 1
ATOM 2676 C CA . ALA A 1 340 ? 18.416 -6.320 -4.986 1.00 98.06 340 ALA A CA 1
ATOM 2677 C C . ALA A 1 340 ? 18.222 -5.460 -3.729 1.00 98.06 340 ALA A C 1
ATOM 2679 O O . ALA A 1 340 ? 19.115 -4.708 -3.332 1.00 98.06 340 ALA A O 1
ATOM 2680 N N . TYR A 1 341 ? 17.046 -5.555 -3.116 1.00 98.38 341 TYR A N 1
ATOM 2681 C CA . TYR A 1 341 ? 16.693 -4.909 -1.855 1.00 98.38 341 TYR A CA 1
ATOM 2682 C C . TYR A 1 341 ? 16.181 -5.949 -0.868 1.00 98.38 341 TYR A C 1
ATOM 2684 O O . TYR A 1 341 ? 15.255 -6.691 -1.193 1.00 98.38 341 TYR A O 1
ATOM 2692 N N . THR A 1 342 ? 16.714 -5.923 0.352 1.00 98.44 342 THR A N 1
ATOM 2693 C CA . THR A 1 342 ? 16.182 -6.675 1.492 1.00 98.44 342 THR A CA 1
ATOM 2694 C C . THR A 1 342 ? 15.347 -5.726 2.341 1.00 98.44 342 THR A C 1
ATOM 2696 O O . THR A 1 342 ? 15.862 -4.751 2.900 1.00 98.44 342 THR A O 1
ATOM 2699 N N . ILE A 1 343 ? 14.046 -5.987 2.412 1.00 98.44 343 ILE A N 1
ATOM 2700 C CA . ILE A 1 343 ? 13.060 -5.139 3.079 1.00 98.44 343 ILE A CA 1
ATOM 2701 C C . ILE A 1 343 ? 12.474 -5.894 4.265 1.00 98.44 343 ILE A C 1
ATOM 2703 O O . ILE A 1 343 ? 12.023 -7.025 4.113 1.00 98.44 343 ILE A O 1
ATOM 2707 N N . LYS A 1 344 ? 12.415 -5.254 5.431 1.00 98.50 344 LYS A N 1
ATOM 2708 C CA . LYS A 1 344 ? 11.629 -5.732 6.566 1.00 98.50 344 LYS A CA 1
ATOM 2709 C C . LYS A 1 344 ? 10.329 -4.952 6.627 1.00 98.50 344 LYS A C 1
ATOM 2711 O O . LYS A 1 344 ? 10.342 -3.725 6.689 1.00 98.50 344 LYS A O 1
ATOM 2716 N N . VAL A 1 345 ? 9.209 -5.659 6.636 1.00 98.44 345 VAL A N 1
ATOM 2717 C CA . VAL A 1 345 ? 7.900 -5.073 6.934 1.00 98.44 345 VAL A CA 1
ATOM 2718 C C . VAL A 1 345 ? 7.462 -5.609 8.283 1.00 98.44 345 VAL A C 1
ATOM 2720 O O . VAL A 1 345 ? 7.521 -6.815 8.503 1.00 98.44 345 VAL A O 1
ATOM 2723 N N . SER A 1 346 ? 7.081 -4.731 9.205 1.00 98.19 346 SER A N 1
ATOM 2724 C CA . SER A 1 346 ? 6.714 -5.104 10.572 1.00 98.19 346 SER A CA 1
ATOM 2725 C C . SER A 1 346 ? 5.411 -4.452 11.014 1.00 98.19 346 SER A C 1
ATOM 2727 O O . SER A 1 346 ? 5.032 -3.391 10.524 1.00 98.19 346 SER A O 1
ATOM 2729 N N . HIS A 1 347 ? 4.719 -5.102 11.942 1.00 97.25 347 HIS A N 1
ATOM 2730 C CA . HIS A 1 347 ? 3.517 -4.602 12.593 1.00 97.25 347 HIS A CA 1
ATOM 2731 C C . HIS A 1 347 ? 3.767 -4.424 14.095 1.00 97.25 347 HIS A C 1
ATOM 2733 O O . HIS A 1 347 ? 4.599 -5.112 14.689 1.00 97.25 347 HIS A O 1
ATOM 2739 N N . GLN A 1 348 ? 3.007 -3.535 14.734 1.00 93.69 348 GLN A N 1
ATOM 2740 C CA . GLN A 1 348 ? 3.151 -3.218 16.160 1.00 93.69 348 GLN A CA 1
ATOM 2741 C C . GLN A 1 348 ? 2.876 -4.412 17.088 1.00 93.69 348 GLN A C 1
ATOM 2743 O O . GLN A 1 348 ? 3.358 -4.431 18.215 1.00 93.69 348 GLN A O 1
ATOM 2748 N N . CYS A 1 349 ? 2.165 -5.443 16.614 1.00 89.94 349 CYS A N 1
ATOM 2749 C CA . CYS A 1 349 ? 1.979 -6.688 17.370 1.00 89.94 349 CYS A CA 1
ATOM 2750 C C . CYS A 1 349 ? 3.225 -7.596 17.407 1.00 89.94 349 CYS A C 1
ATOM 2752 O O . CYS A 1 349 ? 3.162 -8.683 17.973 1.00 89.94 349 CYS A O 1
ATOM 2754 N N . GLY A 1 350 ? 4.333 -7.194 16.775 1.00 93.31 350 GLY A N 1
ATOM 2755 C CA . GLY A 1 350 ? 5.584 -7.956 16.716 1.00 93.31 350 GLY A CA 1
ATOM 2756 C C . GLY A 1 350 ? 5.732 -8.852 15.482 1.00 93.31 350 GLY A C 1
ATOM 2757 O O . GLY A 1 350 ? 6.829 -9.343 15.222 1.00 93.31 350 GLY A O 1
ATOM 2758 N N . ALA A 1 351 ? 4.672 -9.035 14.687 1.00 94.44 351 ALA A N 1
ATOM 2759 C CA . ALA A 1 351 ? 4.754 -9.757 13.419 1.00 94.44 351 ALA A CA 1
ATOM 2760 C C . ALA A 1 351 ? 5.629 -9.001 12.408 1.00 94.44 351 ALA A C 1
ATOM 2762 O O . ALA A 1 351 ? 5.550 -7.774 12.296 1.00 94.44 351 ALA A O 1
ATOM 2763 N N . TYR A 1 352 ? 6.451 -9.726 11.651 1.00 97.88 352 TYR A N 1
ATOM 2764 C CA . TYR A 1 352 ? 7.240 -9.152 10.567 1.00 97.88 352 TYR A CA 1
ATOM 2765 C C . TYR A 1 352 ? 7.511 -10.174 9.463 1.00 97.88 352 TYR A C 1
ATOM 2767 O O . TYR A 1 352 ? 7.472 -11.380 9.695 1.00 97.88 352 TYR A O 1
ATOM 2775 N N . VAL A 1 353 ? 7.830 -9.662 8.279 1.00 97.88 353 VAL A N 1
ATOM 2776 C CA . VAL A 1 353 ? 8.277 -10.425 7.110 1.00 97.88 353 VAL A CA 1
ATOM 2777 C C . VAL A 1 353 ? 9.553 -9.788 6.563 1.00 97.88 353 VAL A C 1
ATOM 2779 O O . VAL A 1 353 ? 9.701 -8.561 6.579 1.00 97.88 353 VAL A O 1
ATOM 2782 N N . LEU A 1 354 ? 10.470 -10.625 6.073 1.00 98.06 354 LEU A N 1
ATOM 2783 C CA . LEU A 1 354 ? 11.595 -10.204 5.242 1.00 98.06 354 LEU A CA 1
ATOM 2784 C C . LEU A 1 354 ? 11.264 -10.505 3.782 1.00 98.06 354 LEU A C 1
ATOM 2786 O O . LEU A 1 354 ? 11.009 -11.651 3.430 1.00 98.06 354 LEU A O 1
ATOM 2790 N N . ALA A 1 355 ? 11.265 -9.474 2.946 1.00 97.06 355 ALA A N 1
ATOM 2791 C CA . ALA A 1 355 ? 10.951 -9.577 1.532 1.00 97.06 355 ALA A CA 1
ATOM 2792 C C . ALA A 1 355 ? 12.121 -9.107 0.672 1.00 97.06 355 ALA A C 1
ATOM 2794 O O . ALA A 1 355 ? 12.808 -8.132 0.995 1.00 97.06 355 ALA A O 1
ATOM 2795 N N . GLU A 1 356 ? 12.295 -9.775 -0.464 1.00 97.25 356 GLU A N 1
ATOM 2796 C CA . GLU A 1 356 ? 13.307 -9.428 -1.452 1.00 97.25 356 GLU A CA 1
ATOM 2797 C C . GLU A 1 356 ? 12.674 -8.806 -2.698 1.00 97.25 356 GLU A C 1
ATOM 2799 O O . GLU A 1 356 ? 11.729 -9.327 -3.307 1.00 97.25 356 GLU A O 1
ATOM 2804 N N . GLY A 1 357 ? 13.208 -7.649 -3.074 1.00 96.75 357 GLY A N 1
ATOM 2805 C CA . GLY A 1 357 ? 12.863 -6.949 -4.300 1.00 96.75 357 GLY A CA 1
ATOM 2806 C C . GLY A 1 357 ? 14.034 -6.963 -5.260 1.00 96.75 357 GLY A C 1
ATOM 2807 O O . GLY A 1 357 ? 15.073 -6.387 -4.953 1.00 96.75 357 GLY A O 1
ATOM 2808 N N . VAL A 1 358 ? 13.861 -7.584 -6.425 1.00 96.81 358 VAL A N 1
ATOM 2809 C CA . VAL A 1 358 ? 14.901 -7.672 -7.457 1.00 96.81 358 VAL A CA 1
ATOM 2810 C C . VAL A 1 358 ? 14.434 -7.020 -8.750 1.00 96.81 358 VAL A C 1
ATOM 2812 O O . VAL A 1 358 ? 13.263 -7.112 -9.115 1.00 96.81 358 VAL A O 1
ATOM 2815 N N . CYS A 1 359 ? 15.343 -6.342 -9.444 1.00 96.31 359 CYS A N 1
ATOM 2816 C CA . CYS A 1 359 ? 15.084 -5.808 -10.776 1.00 96.31 359 CYS A CA 1
ATOM 2817 C C . CYS A 1 359 ? 16.361 -5.802 -11.614 1.00 96.31 359 CYS A C 1
ATOM 2819 O O . CYS A 1 359 ? 17.422 -5.393 -11.144 1.00 96.31 359 CYS A O 1
ATOM 2821 N N . SER A 1 360 ? 16.247 -6.224 -12.871 1.00 95.38 360 SER A N 1
ATOM 2822 C CA . SER A 1 360 ? 17.350 -6.234 -13.831 1.00 95.38 360 SER A CA 1
ATOM 2823 C C . SER A 1 360 ? 17.294 -5.015 -14.748 1.00 95.38 360 SER A C 1
ATOM 2825 O O . SER A 1 360 ? 16.215 -4.578 -15.151 1.00 95.38 360 SER A O 1
ATOM 2827 N N . SER A 1 361 ? 18.459 -4.524 -15.170 1.00 94.38 361 SER A N 1
ATOM 2828 C CA . SER A 1 361 ? 18.582 -3.512 -16.226 1.00 94.38 361 SER A CA 1
ATOM 2829 C C . SER A 1 361 ? 18.094 -3.993 -17.598 1.00 94.38 361 SER A C 1
ATOM 2831 O O . SER A 1 361 ? 17.992 -3.199 -18.529 1.00 94.38 361 SER A O 1
ATOM 2833 N N . ARG A 1 362 ? 17.800 -5.290 -17.745 1.00 90.56 362 ARG A N 1
ATOM 2834 C CA . ARG A 1 362 ? 17.250 -5.891 -18.967 1.00 90.56 362 ARG A CA 1
ATOM 2835 C C . ARG A 1 362 ? 15.731 -5.938 -19.013 1.00 90.56 362 ARG A C 1
ATOM 2837 O O . ARG A 1 362 ? 15.184 -6.354 -20.034 1.00 90.56 362 ARG A O 1
ATOM 2844 N N . ASP A 1 363 ? 15.051 -5.539 -17.943 1.00 86.25 363 ASP A N 1
ATOM 2845 C CA . ASP A 1 363 ? 13.593 -5.530 -17.926 1.00 86.25 363 ASP A CA 1
ATOM 2846 C C . ASP A 1 363 ? 13.063 -4.717 -19.126 1.00 86.25 363 ASP A C 1
ATOM 2848 O O . ASP A 1 363 ? 13.506 -3.594 -19.415 1.00 86.25 363 ASP A O 1
ATOM 2852 N N . LYS A 1 364 ? 12.131 -5.323 -19.875 1.00 85.19 364 LYS A N 1
ATOM 2853 C CA . LYS A 1 364 ? 11.528 -4.735 -21.083 1.00 85.19 364 LYS A CA 1
ATOM 2854 C C . LYS A 1 364 ? 10.863 -3.396 -20.779 1.00 85.19 364 LYS A C 1
ATOM 2856 O O . LYS A 1 364 ? 10.774 -2.557 -21.678 1.00 85.19 364 LYS A O 1
ATOM 2861 N N . PHE A 1 365 ? 10.439 -3.198 -19.532 1.00 81.81 365 PHE A N 1
ATOM 2862 C CA . PHE A 1 365 ? 9.867 -1.957 -19.040 1.00 81.81 365 PHE A CA 1
ATOM 2863 C C . PHE A 1 365 ? 10.819 -0.761 -19.217 1.00 81.81 365 PHE A C 1
ATOM 2865 O O . PHE A 1 365 ? 10.368 0.310 -19.615 1.00 81.81 365 PHE A O 1
ATOM 2872 N N . PHE A 1 366 ? 12.130 -0.938 -19.007 1.00 85.06 366 PHE A N 1
ATOM 2873 C CA . PHE A 1 366 ? 13.109 0.155 -19.124 1.00 85.06 366 PHE A CA 1
ATOM 2874 C C . PHE A 1 366 ? 13.755 0.250 -20.501 1.00 85.06 366 PHE A C 1
ATOM 2876 O O . PHE A 1 366 ? 14.112 1.338 -20.943 1.00 85.06 366 PHE A O 1
ATOM 2883 N N .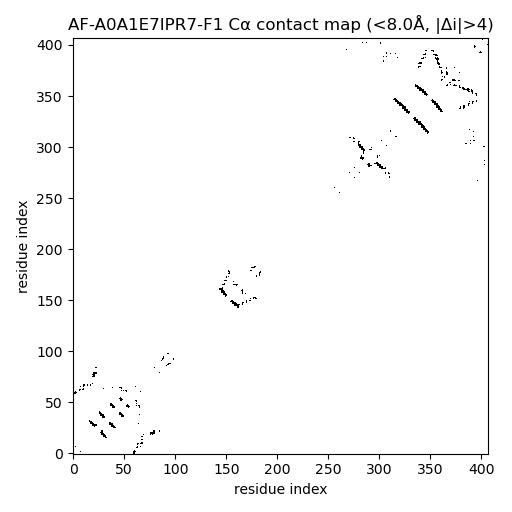 THR A 1 367 ? 13.900 -0.875 -21.200 1.00 82.12 367 THR A N 1
ATOM 2884 C CA . THR A 1 367 ? 14.712 -0.920 -22.424 1.00 82.12 367 THR A CA 1
ATOM 2885 C C . THR A 1 367 ? 13.933 -0.627 -23.709 1.00 82.12 367 THR A C 1
ATOM 2887 O O . THR A 1 367 ? 14.517 -0.630 -24.793 1.00 82.12 367 THR A O 1
ATOM 2890 N N . LYS A 1 368 ? 12.608 -0.408 -23.635 1.00 79.25 368 LYS A N 1
ATOM 2891 C CA . LYS A 1 368 ? 11.706 -0.321 -24.807 1.00 79.25 368 LYS A CA 1
ATOM 2892 C C . LYS A 1 368 ? 11.947 -1.468 -25.810 1.00 79.25 368 LYS A C 1
ATOM 2894 O O . LYS A 1 368 ? 11.955 -1.260 -27.024 1.00 79.25 368 LYS A O 1
ATOM 2899 N N . GLY A 1 369 ? 12.187 -2.677 -25.293 1.00 74.75 369 GLY A N 1
ATOM 2900 C CA . GLY A 1 369 ? 12.548 -3.851 -26.096 1.00 74.75 369 GLY A CA 1
ATOM 2901 C C . GLY A 1 369 ? 14.003 -3.862 -26.582 1.00 74.75 369 GLY A C 1
ATOM 2902 O O . GLY A 1 369 ? 14.253 -4.274 -27.709 1.00 74.75 369 GLY A O 1
ATOM 2903 N N . GLY A 1 370 ? 14.946 -3.392 -25.759 1.00 75.75 370 GLY A N 1
ATOM 2904 C CA . GLY A 1 370 ? 16.386 -3.385 -26.064 1.00 75.75 370 GLY A CA 1
ATOM 2905 C C . GLY A 1 370 ? 16.890 -2.192 -26.885 1.00 75.75 370 GLY A C 1
ATOM 2906 O O . GLY A 1 370 ? 18.047 -2.185 -27.287 1.00 75.75 370 GLY A O 1
ATOM 2907 N N . LYS A 1 371 ? 16.049 -1.185 -27.148 1.00 78.94 371 LYS A N 1
ATOM 2908 C CA . LYS A 1 371 ? 16.405 -0.014 -27.971 1.00 78.94 371 LYS A CA 1
ATOM 2909 C C . LYS A 1 371 ? 17.095 1.102 -27.190 1.00 78.94 371 LYS A C 1
ATOM 2911 O O . LYS A 1 371 ? 17.784 1.918 -27.789 1.00 78.94 371 LYS A O 1
ATOM 2916 N N . VAL A 1 372 ? 16.861 1.173 -25.881 1.00 85.25 372 VAL A N 1
ATOM 2917 C CA . VAL A 1 372 ? 17.362 2.245 -25.012 1.00 85.25 372 VAL A CA 1
ATOM 2918 C C . VAL A 1 372 ? 18.055 1.612 -23.806 1.00 85.25 372 VAL A C 1
ATOM 2920 O O . VAL A 1 372 ? 17.518 0.644 -23.257 1.00 85.25 372 VAL A O 1
ATOM 2923 N N . PRO A 1 373 ? 19.231 2.112 -23.384 1.00 86.31 373 PRO A N 1
ATOM 2924 C CA . PRO A 1 373 ? 19.842 1.665 -22.140 1.00 86.31 373 PRO A CA 1
ATOM 2925 C C . PRO A 1 373 ? 18.923 1.993 -20.959 1.00 86.31 373 PRO A C 1
ATOM 2927 O O . PRO A 1 373 ? 18.360 3.084 -20.877 1.00 86.31 373 PRO A O 1
ATOM 2930 N N . ALA A 1 374 ? 18.759 1.039 -20.044 1.00 91.12 374 ALA A N 1
ATOM 2931 C CA . ALA A 1 374 ? 17.967 1.262 -18.846 1.00 91.12 374 ALA A CA 1
ATOM 2932 C C . ALA A 1 374 ? 18.655 2.280 -17.928 1.00 91.12 374 ALA A C 1
ATOM 2934 O O . ALA A 1 374 ? 19.833 2.124 -17.594 1.00 91.12 374 ALA A O 1
ATOM 2935 N N . ASP A 1 375 ? 17.897 3.285 -17.490 1.00 94.12 375 ASP A N 1
ATOM 2936 C CA . ASP A 1 375 ? 18.335 4.190 -16.433 1.00 94.12 375 ASP A CA 1
ATOM 2937 C C . ASP A 1 375 ? 18.455 3.429 -15.105 1.00 94.12 375 ASP A C 1
ATOM 2939 O O . ASP A 1 375 ? 17.501 2.809 -14.628 1.00 94.12 375 ASP A O 1
ATOM 2943 N N . GLU A 1 376 ? 19.639 3.489 -14.501 1.00 95.44 376 GLU A N 1
ATOM 2944 C CA . GLU A 1 376 ? 19.964 2.745 -13.286 1.00 95.44 376 GLU A CA 1
ATOM 2945 C C . GLU A 1 376 ? 19.094 3.148 -12.101 1.00 95.44 376 GLU A C 1
ATOM 2947 O O . GLU A 1 376 ? 18.666 2.284 -11.328 1.00 95.44 376 GLU A O 1
ATOM 2952 N N . THR A 1 377 ? 18.780 4.438 -11.987 1.00 96.19 377 THR A N 1
ATOM 2953 C CA . THR A 1 377 ? 17.939 4.958 -10.906 1.00 96.19 377 THR A CA 1
ATOM 2954 C C . THR A 1 377 ? 16.552 4.328 -10.964 1.00 96.19 377 THR A C 1
ATOM 2956 O O . THR A 1 377 ? 16.033 3.857 -9.949 1.00 96.19 377 THR A O 1
ATOM 2959 N N . ASN A 1 378 ? 15.973 4.237 -12.159 1.00 94.81 378 ASN A N 1
ATOM 2960 C CA . ASN A 1 378 ? 14.680 3.599 -12.375 1.00 94.81 378 ASN A CA 1
ATOM 2961 C C . ASN A 1 378 ? 14.687 2.095 -12.045 1.00 94.81 378 ASN A C 1
ATOM 2963 O O . ASN A 1 378 ? 13.764 1.616 -11.378 1.00 94.81 378 ASN A O 1
ATOM 2967 N N . VAL A 1 379 ? 15.734 1.361 -12.437 1.00 95.94 379 VAL A N 1
ATOM 2968 C CA . VAL A 1 379 ? 15.890 -0.072 -12.107 1.00 95.94 379 VAL A CA 1
ATOM 2969 C C . VAL A 1 379 ? 15.987 -0.269 -10.589 1.00 95.94 379 VAL A C 1
ATOM 2971 O O . VAL A 1 379 ? 15.283 -1.106 -10.018 1.00 95.94 379 VAL A O 1
ATOM 2974 N N . MET A 1 380 ? 16.799 0.549 -9.914 1.00 97.44 380 MET A N 1
ATOM 2975 C CA . MET A 1 380 ? 16.955 0.528 -8.458 1.00 97.44 380 MET A CA 1
ATOM 2976 C C . MET A 1 380 ? 15.626 0.816 -7.735 1.00 97.44 380 MET A C 1
ATOM 2978 O O . MET A 1 380 ? 15.246 0.093 -6.811 1.00 97.44 380 MET A O 1
ATOM 2982 N N . LEU A 1 381 ? 14.892 1.852 -8.153 1.00 96.88 381 LEU A N 1
ATOM 2983 C CA . LEU A 1 381 ? 13.608 2.230 -7.547 1.00 96.88 381 LEU A CA 1
ATOM 2984 C C . LEU A 1 381 ? 12.517 1.177 -7.769 1.00 96.88 381 LEU A C 1
ATOM 2986 O O . LEU A 1 381 ? 11.647 0.992 -6.904 1.00 96.88 381 LEU A O 1
ATOM 2990 N N . LYS A 1 382 ? 12.546 0.472 -8.905 1.00 95.81 382 LYS A N 1
ATOM 2991 C CA . LYS A 1 382 ? 11.642 -0.653 -9.166 1.00 95.81 382 LYS A CA 1
ATOM 2992 C C . LYS A 1 382 ? 11.958 -1.832 -8.254 1.00 95.81 382 LYS A C 1
ATOM 2994 O O . LYS A 1 382 ? 11.019 -2.313 -7.624 1.00 95.81 382 LYS A O 1
ATOM 2999 N N . ALA A 1 383 ? 13.226 -2.221 -8.092 1.00 97.19 383 ALA A N 1
ATOM 3000 C CA . ALA A 1 383 ? 13.626 -3.270 -7.144 1.00 97.19 383 ALA A CA 1
ATOM 3001 C C . ALA A 1 383 ? 13.126 -2.962 -5.722 1.00 97.19 383 ALA A C 1
ATOM 3003 O O . ALA A 1 383 ? 12.430 -3.773 -5.112 1.00 97.19 383 ALA A O 1
ATOM 3004 N N . GLN A 1 384 ? 13.366 -1.738 -5.240 1.00 98.00 384 GLN A N 1
ATOM 3005 C CA . GLN A 1 384 ? 12.863 -1.279 -3.943 1.00 98.00 384 GLN A CA 1
ATOM 3006 C C . GLN A 1 384 ? 11.331 -1.371 -3.852 1.00 98.00 384 GLN A C 1
ATOM 3008 O O . GLN A 1 384 ? 10.783 -1.851 -2.862 1.00 98.00 384 GLN A O 1
ATOM 3013 N N . THR A 1 385 ? 10.617 -0.903 -4.879 1.00 96.56 385 THR A N 1
ATOM 3014 C CA . THR A 1 385 ? 9.147 -0.904 -4.883 1.00 96.56 385 THR A CA 1
ATOM 3015 C C . THR A 1 385 ? 8.581 -2.325 -4.871 1.00 96.56 385 THR A C 1
ATOM 3017 O O . THR A 1 385 ? 7.617 -2.573 -4.151 1.00 96.56 385 THR A O 1
ATOM 3020 N N . VAL A 1 386 ? 9.188 -3.258 -5.611 1.00 95.25 386 VAL A N 1
ATOM 3021 C CA . VAL A 1 386 ? 8.798 -4.677 -5.618 1.00 95.25 386 VAL A CA 1
ATOM 3022 C C . VAL A 1 386 ? 8.968 -5.288 -4.229 1.00 95.25 386 VAL A C 1
ATOM 3024 O O . VAL A 1 386 ? 8.015 -5.865 -3.714 1.00 95.25 386 VAL A O 1
ATOM 3027 N N . GLY A 1 387 ? 10.127 -5.098 -3.588 1.00 96.94 387 GLY A N 1
ATOM 3028 C CA . GLY A 1 387 ? 10.387 -5.654 -2.254 1.00 96.94 387 GLY A CA 1
ATOM 3029 C C . GLY A 1 387 ? 9.408 -5.135 -1.199 1.00 96.94 387 GLY A C 1
ATOM 3030 O O . GLY A 1 387 ? 8.865 -5.906 -0.414 1.00 96.94 387 GLY A O 1
ATOM 3031 N N . ILE A 1 388 ? 9.104 -3.834 -1.231 1.00 97.50 388 ILE A N 1
ATOM 3032 C CA . ILE A 1 388 ? 8.142 -3.222 -0.304 1.00 97.50 388 ILE A CA 1
ATOM 3033 C C . ILE A 1 388 ? 6.724 -3.747 -0.538 1.00 97.50 388 ILE A C 1
ATOM 3035 O O . ILE A 1 388 ? 6.043 -4.104 0.420 1.00 97.50 388 ILE A O 1
ATOM 3039 N N . ASN A 1 389 ? 6.271 -3.800 -1.793 1.00 95.88 389 ASN A N 1
ATOM 3040 C CA . ASN A 1 389 ? 4.929 -4.287 -2.109 1.00 95.88 389 ASN A CA 1
ATOM 3041 C C . ASN A 1 389 ? 4.769 -5.764 -1.720 1.00 95.88 389 ASN A C 1
ATOM 3043 O O . ASN A 1 389 ? 3.750 -6.117 -1.133 1.00 95.88 389 ASN A O 1
ATOM 3047 N N . ARG A 1 390 ? 5.785 -6.599 -1.982 1.00 94.75 390 ARG A N 1
ATOM 3048 C CA . ARG A 1 390 ? 5.806 -8.013 -1.578 1.00 94.75 390 ARG A CA 1
ATOM 3049 C C . ARG A 1 390 ? 5.743 -8.175 -0.067 1.00 94.75 390 ARG A C 1
ATOM 3051 O O . ARG A 1 390 ? 4.878 -8.892 0.411 1.00 94.75 390 ARG A O 1
ATOM 3058 N N . GLY A 1 391 ? 6.579 -7.454 0.680 1.00 96.56 391 GLY A N 1
ATOM 3059 C CA . GLY A 1 391 ? 6.573 -7.542 2.142 1.00 96.56 391 GLY A CA 1
ATOM 3060 C C . GLY A 1 391 ? 5.251 -7.094 2.771 1.00 96.56 391 GLY A C 1
ATOM 3061 O O . GLY A 1 391 ? 4.797 -7.703 3.733 1.00 96.56 391 GLY A O 1
ATOM 3062 N N . ILE A 1 392 ? 4.598 -6.066 2.213 1.00 96.38 392 ILE A N 1
ATOM 3063 C CA . ILE A 1 392 ? 3.261 -5.645 2.664 1.00 96.38 392 ILE A CA 1
ATOM 3064 C C . ILE A 1 392 ? 2.211 -6.706 2.310 1.00 96.38 392 ILE A C 1
ATOM 3066 O O . ILE A 1 392 ? 1.361 -7.015 3.142 1.00 96.38 392 ILE A O 1
ATOM 3070 N N . SER A 1 393 ? 2.252 -7.243 1.088 1.00 94.06 393 SER A N 1
ATOM 3071 C CA . SER A 1 393 ? 1.318 -8.272 0.619 1.00 94.06 393 SER A CA 1
ATOM 3072 C C . SER A 1 393 ? 1.392 -9.531 1.486 1.00 94.06 393 SER A C 1
ATOM 3074 O O . SER A 1 393 ? 0.367 -10.000 1.980 1.00 94.06 393 SER A O 1
ATOM 3076 N N . ASP A 1 394 ? 2.607 -10.023 1.729 1.00 94.69 394 ASP A N 1
ATOM 3077 C CA . ASP A 1 394 ? 2.866 -11.239 2.499 1.00 94.69 394 ASP A CA 1
ATOM 3078 C C . ASP A 1 394 ? 2.450 -11.075 3.967 1.00 94.69 394 ASP A C 1
ATOM 3080 O O . ASP A 1 394 ? 1.651 -11.857 4.481 1.00 94.69 394 ASP A O 1
ATOM 3084 N N . LEU A 1 395 ? 2.860 -9.978 4.622 1.00 94.75 395 LEU A N 1
ATOM 3085 C CA . LEU A 1 395 ? 2.503 -9.740 6.025 1.00 94.75 395 LEU A CA 1
ATOM 3086 C C . LEU A 1 395 ? 0.987 -9.591 6.243 1.00 94.75 395 LEU A C 1
ATOM 3088 O O . LEU A 1 395 ? 0.478 -9.977 7.293 1.00 94.75 395 LEU A O 1
ATOM 3092 N N . LEU A 1 396 ? 0.253 -9.040 5.270 1.00 92.38 396 LEU A N 1
ATOM 3093 C CA . LEU A 1 396 ? -1.208 -8.923 5.341 1.00 92.38 396 LEU A CA 1
ATOM 3094 C C . LEU A 1 396 ? -1.942 -10.214 4.944 1.00 92.38 396 LEU A C 1
ATOM 3096 O O . LEU A 1 396 ? -3.172 -10.241 4.997 1.00 92.38 396 LEU A O 1
ATOM 3100 N N . GLY A 1 397 ? -1.225 -11.263 4.527 1.00 84.25 397 GLY A N 1
ATOM 3101 C CA . GLY A 1 397 ? -1.825 -12.494 4.011 1.00 84.25 397 GLY A CA 1
ATOM 3102 C C . GLY A 1 397 ? -2.622 -12.258 2.729 1.00 84.25 397 GLY A C 1
ATOM 3103 O O . GLY A 1 397 ? -3.595 -12.960 2.461 1.00 84.25 397 GLY A O 1
ATOM 3104 N N . ALA A 1 398 ? -2.245 -11.236 1.956 1.00 72.38 398 ALA A N 1
ATOM 3105 C CA . ALA A 1 398 ? -2.979 -10.820 0.774 1.00 72.38 398 ALA A CA 1
ATOM 3106 C C . ALA A 1 398 ? -2.910 -11.859 -0.347 1.00 72.38 398 ALA A C 1
ATOM 3108 O O . ALA A 1 398 ? -3.823 -11.872 -1.159 1.00 72.38 398 ALA A O 1
ATOM 3109 N N . GLY A 1 399 ? -1.879 -12.717 -0.384 1.00 59.53 399 GLY A N 1
ATOM 3110 C CA . GLY A 1 399 ? -1.788 -13.941 -1.202 1.00 59.53 399 GLY A CA 1
ATOM 3111 C C . GLY A 1 399 ? -1.996 -13.789 -2.715 1.00 59.53 399 GLY A C 1
ATOM 3112 O O . GLY A 1 399 ? -1.973 -14.780 -3.439 1.00 59.53 399 GLY A O 1
ATOM 3113 N N . GLU A 1 400 ? -2.229 -12.574 -3.205 1.00 63.34 400 GLU A N 1
ATOM 3114 C CA . GLU A 1 400 ? -2.424 -12.298 -4.614 1.00 63.34 400 GLU A CA 1
ATOM 3115 C C . GLU A 1 400 ? -1.076 -12.409 -5.298 1.00 63.34 400 GLU A C 1
ATOM 3117 O O . GLU A 1 400 ? -0.174 -11.602 -5.064 1.00 63.34 400 GLU A O 1
ATOM 3122 N N . VAL A 1 401 ? -0.978 -13.448 -6.123 1.00 53.78 401 VAL A N 1
ATOM 3123 C CA . VAL A 1 401 ? 0.147 -13.724 -7.006 1.00 53.78 401 VAL A CA 1
ATOM 3124 C C . VAL A 1 401 ? 0.451 -12.438 -7.770 1.00 53.78 401 VAL A C 1
ATOM 3126 O O . VAL A 1 401 ? -0.427 -11.891 -8.453 1.00 53.78 401 VAL A O 1
ATOM 3129 N N . SER A 1 402 ? 1.650 -11.884 -7.586 1.00 52.75 402 SER A N 1
ATOM 3130 C CA . SER A 1 402 ? 2.005 -10.639 -8.268 1.00 52.75 402 SER A CA 1
ATOM 3131 C C . SER A 1 402 ? 2.055 -10.910 -9.774 1.00 52.75 402 SER A C 1
ATOM 3133 O O . SER A 1 402 ? 2.280 -12.037 -10.200 1.00 52.75 402 SER A O 1
ATOM 3135 N N . ALA A 1 403 ? 1.830 -9.905 -10.621 1.00 52.16 403 ALA A N 1
ATOM 3136 C CA . ALA A 1 403 ? 1.869 -10.119 -12.074 1.00 52.16 403 ALA A CA 1
ATOM 3137 C C . ALA A 1 403 ? 3.225 -10.674 -12.556 1.00 52.16 403 ALA A C 1
ATOM 3139 O O . ALA A 1 403 ? 3.301 -11.297 -13.607 1.00 52.16 403 ALA A O 1
ATOM 3140 N N . GLU A 1 404 ? 4.281 -10.461 -11.769 1.00 50.97 404 GLU A N 1
ATOM 3141 C CA . GLU A 1 404 ? 5.616 -11.019 -11.962 1.00 50.97 404 GLU A CA 1
ATOM 3142 C C . GLU A 1 404 ? 5.736 -12.525 -11.609 1.00 50.97 404 GLU A C 1
ATOM 3144 O O . GLU A 1 404 ? 6.772 -13.122 -11.877 1.00 50.97 404 GLU A O 1
ATOM 3149 N N . GLU A 1 405 ? 4.714 -13.140 -11.008 1.00 49.44 405 GLU A N 1
ATOM 3150 C CA . GLU A 1 405 ? 4.651 -14.560 -10.608 1.00 49.44 405 GLU A CA 1
ATOM 3151 C C . GLU A 1 405 ? 3.678 -15.391 -11.477 1.00 49.44 405 GLU A C 1
ATOM 3153 O O . GLU A 1 405 ? 3.593 -16.606 -11.314 1.00 49.44 405 GLU A O 1
ATOM 3158 N N . VAL A 1 406 ? 2.950 -14.754 -12.406 1.00 49.50 406 VAL A N 1
ATOM 3159 C CA . VAL A 1 406 ? 1.977 -15.392 -13.324 1.00 49.50 406 VAL A CA 1
ATOM 3160 C C . VAL A 1 406 ? 2.542 -15.505 -14.756 1.00 49.50 406 VAL A C 1
ATOM 3162 O O . VAL A 1 406 ? 1.817 -15.285 -15.724 1.00 49.50 406 VAL A O 1
ATOM 3165 N N . GLU A 1 407 ? 3.842 -15.788 -14.912 1.00 39.75 407 GLU A N 1
ATOM 3166 C CA . GLU A 1 407 ? 4.463 -16.000 -16.240 1.00 39.75 407 GLU A CA 1
ATOM 3167 C C . GLU A 1 407 ? 3.996 -17.276 -16.956 1.00 39.75 407 GLU A C 1
ATOM 3169 O O . GLU A 1 407 ? 3.927 -18.350 -16.311 1.00 39.75 407 GLU A O 1
#

Foldseek 3Di:
DDEDPVLLVVLVVCLVQWDWADADPFWIWIDHPPDIWIWGADPNFIFIRPPVDDGDDVVPYDHSVVSSVVPPPDDRPHHDDPVVSVVCCQVQVCPVPDSDDPPPPDDPDDDDDDDDDDDDDDDDDDDDDPPPPPPPPPPDPPQQDWDKDAAPQPRDIDTDSDPVVRVVVNVVCQVVPPRNPVVPPDDDDDDDDDDDDDDDDDDDDDDDDDDDDDDDDDDDDDDDDDDDDDDDDDPDDPPPPPPPDDPDPDDDDDPDDPVVVVVLVVVVVVCLVPVDDPVQWFWAAPVRDTDDPPDPRTDIAGALVSLVSLCSVQVKDKDWPDKDKDWDADPVRDIWIKIKTWMWIAHPVGDIDTFIFMFIQPPCVQCVNVPRGGDPVVRNVNSVSRRSSVRSCVSSVVPPQHSVRVD

Mean predicted aligned error: 20.78 Å

Radius of gyration: 34.84 Å; Cα contacts (8 Å, |Δi|>4): 420; chains: 1; bounding box: 110×71×87 Å

Sequence (407 aa):
MVMDPVTMNKARDEAGAYDFRKISKDHYAVYHDSKMYVIIERDGKIGCSCDDMTFNRMDGSVCKHLIAFSRLMSPIDKEIDEMEKSHLMHVCGWTGKELHPEIELGGPGAVVQEDKTPTPKDSIPPDPELDIGVDDQLPEPEKPSKITVKCQWCKMGATRKDQKAADAWLKKHEANCPNNPANNTTSYPKGESNEGEDPVPPGAKPPKPRQVTQEVPEQEPEQKSEEEQKMEETITNTQTEVQTTEPQRGFLTAAVSLDDAIKAFNLYGQAKTRLLNDNDVLYIGASGKPVHKDVKDSVPYIKKSGWRKMARFFGLSVDILGREKMWTEDAKGDKYYIWAYTIKVSHQCGAYVLAEGVCSSRDKFFTKGGKVPADETNVMLKAQTVGINRGISDLLGAGEVSAEEVE

Secondary structure (DSSP, 8-state):
----HHHHHHHHHTGGG-EEEE-SSSEEEEEETTEEEEEEEETTEEEE-STT-SS--TT----HHHHHHHT-SS----BPPHHHHHHHHHHS---SS-SS-------S---------PPPP--PPPPP---------PPPPPPP--EEEE-TTT--EEEESSHHHHHHHHHHHHHT-TT-GGG---PPPPP-------------PPPPPPP-------------------------------------------SS-HHHHHHHHHHHHHHHHHH--TTTEEEE-TTSSEE-TTSTT-EEEE-HHHHHHHHHHTTEEEEEEEEEEEEEE-TTS-EEEEEEEEEEEEETTS-EEEEEEEEETT-HHHHTTTTSPPPHHHHHHHHHHHHHHHHHHHHTT-----GGG--

Nearest PDB structures (foldseek):
  8rjw-assembly1_F  TM=5.460E-01  e=2.541E-05  Homo sapiens
  8rj3-assembly1_A  TM=7.374E-01  e=1.111E-03  Homo sapiens
  8rj3-assembly1_I  TM=6.284E-01  e=7.485E-04  Homo sapiens
  8rjw-assembly1_A  TM=6.390E-01  e=1.392E-03  Homo sapiens
  8rjw-assembly1_G  TM=5.178E-01  e=3.037E-04  Homo sapiens

pLDDT: mean 75.69, std 22.54, range [28.45, 98.5]

Solvent-accessible surface area (backbone atoms only — not comparable to full-atom values): 26419 Å² total; per-residue (Å²): 125,63,73,54,68,67,48,55,49,50,25,58,77,45,48,89,57,55,50,65,26,27,74,51,100,45,33,30,40,37,35,48,86,99,44,77,37,47,34,39,52,56,97,93,41,78,37,43,66,47,98,90,38,73,77,80,59,93,82,36,67,72,58,42,67,59,55,45,57,74,64,55,91,60,82,69,78,48,66,58,54,73,67,59,51,50,48,44,32,68,75,70,64,36,73,90,79,56,92,65,81,87,75,80,78,81,70,96,81,77,89,78,82,86,80,89,81,86,86,81,90,81,86,78,80,84,82,82,81,84,84,72,82,80,84,73,79,70,76,73,78,74,73,74,65,70,39,74,47,61,43,89,65,76,61,56,66,51,77,25,77,42,69,70,59,33,50,53,49,46,56,58,48,56,76,66,32,86,63,30,74,86,71,65,73,82,76,83,81,83,86,80,89,85,87,86,89,86,88,83,87,89,88,83,84,85,85,83,86,83,87,81,89,78,90,76,88,88,81,84,86,86,86,81,82,84,89,80,90,80,91,79,91,75,94,71,83,83,73,80,76,77,78,80,72,74,85,76,91,69,77,94,71,76,95,62,57,70,66,59,50,51,51,53,55,50,47,51,58,49,45,57,66,70,74,43,51,80,88,21,44,43,24,31,29,89,84,75,41,84,45,61,86,85,45,83,75,45,45,82,40,76,35,73,67,28,49,51,51,51,31,60,74,70,54,46,47,78,46,80,78,45,76,46,79,45,79,50,64,49,101,85,68,57,75,45,42,33,25,38,23,40,23,38,24,35,36,87,89,70,54,68,32,81,18,75,4,68,26,46,47,76,40,54,87,56,9,73,74,76,76,41,84,40,58,64,66,60,31,43,52,48,4,45,51,46,6,51,48,48,15,52,34,57,68,69,66,58,78,68,75,49,82,90,71,70,123